Protein 3KXA (pdb70)

Solvent-accessible surface area: 28886 Å² total

Organism: Neisseria gonorrhoeae (strain ATCC 700825 / FA 1090) (NCBI:txid242231)

B-factor: mean 42.4, std 18.8, range [2.0, 113.26]

InterPro domains:
  IPR001387 Cro/C1-type, helix-turn-helix domain [PF01381] (88-138)
  IPR001387 Cro/C1-type, helix-turn-helix domain [PS50943] (88-139)
  IPR001387 Cro/C1-type, helix-turn-helix domain [SM00530] (84-139)
  IPR001387 Cro/C1-type, helix-turn-helix domain [cd00093] (82-139)
  IPR010982 Lambda repressor-like, DNA-binding domain superfamily [G3DSA:1.10.260.40] (83-148)
  IPR010982 Lambda repressor-like, DNA-binding domain superfamily [SSF47413] (82-139)

Foldseek 3Di:
DDDDDADWDDDDNDIGRDDPDDDPDDPVVVVVVVQCVDVVSLVCLVVLQVVLVVVQVVQVHAALSSLCNLSDDLSRLCVQLVHDSVVSVCLRPPDDDDDPSSLVSSCVSSVHDSCVNVVNSCSNDDDD/DDDDDADWDDDDNDIGRDDDDDPDDDPVNVVVVVQCVDVVSLVCLVVLQVVLVVVQVVLVHAALSSLCNLSHDLSRLCVLLVHDSVVSVCLRPPDDDDDPSSLVSNCVSSVHDSCVNVVNSVSNDDD/DDDDDADWDDDDNDIGRDDDDDPPDDPVVVVVVVQCVDVVSLVVLVVLQVVLVVVQVVQVHAALSSLCNLSHDLVRLCVQLVHDSVVSVCLRPPDDDDDPSSLVSSCVSSVHDSCVNVVNSCSNDDDD/DDDDDADWDDDDNDIGRDDDDDPDDDPVNVPVVVQCVDVVSLVVLVVLQVVLVVVQVVLVHAALSSLCNLSHDLVRLCVLLVHDSVVSVCLRPPDDDDDPSSLVSNCVSSVHDSCVNVVNSCSNDDD

Nearest PDB structures (foldseek):
  3kxa-assembly2_D  TM=1.001E+00  e=1.062E-18  Neisseria gonorrhoeae FA 1090
  2b5a-assembly1_A  TM=7.652E-01  e=9.410E-03  [Bacillus] caldolyticus
  3f52-assembly1_A  TM=8.246E-01  e=2.839E-02  Corynebacterium glutamicum
  3f52-assembly1_E  TM=8.746E-01  e=7.259E-02  Corynebacterium glutamicum
  2lyp-assembly1_A  TM=7.681E-01  e=1.011E-01  Enterococcus faecalis

Sequence (510 aa):
IPVTHIKCLRINGQIKCVKPISPNTTPAAEHIEHVRKNPRRKAADRAAARIADKIALKAGGETFVSLRKKGFTQSELATAAGLPQPYLSRIENSKQSLQDKTVQKLANALGVSPLEVRAAFERRYEYEIPVTHIKCLRINGQIKCVKPISPNTTPAAEHIEHVRKNPRRKAADRAAARIADKIALKAGGETFVSLRKKGFTQSELATAAGLPQPYLSRIENSKQSLQDKTVQKLANALGVSPLEVRAAFERRYEYIPVTHIKCLRINGQIKCVKPISPNTTPAAEHIEHVRKNPRRKAADRAAARIADKIALKAGGETFVSLRKKGFTQSELATAAGLPQPYLSRIENSKQSLQDKTVQKLANALGVSPLEVRAAFERRYEYEIPVTHIKCLRINGQIKCVKPISPNTTPAAEHIEHVRKNPRRKAADRAAARIADKIALKAGGETFVSLRKKGFTQSELATAAGLPQPYLSRIENSKQSLQDKTVQKLANALGVSPLEVRAAFERRYEY

CATH classification: 6.10.250.2240 (+1 more: 1.10.260.40)

Secondary structure (DSSP, 8-state):
---EEEEEEE-SS-EE----------HHHHHHHHHTTSHHHHH--HHHHHHHHHHHHHHSS--HHHH------HHHHHHHTT--HHHHHHHHHT-S---HHHHHHHHHHHT--HHHHHHHHGGGS---/---EEEEEEE-SS-EE----------HHHHHHHHHTTSHHHHH--HHHHHHHHHHHHHHSS--HHHH------HHHHHHHTT--HHHHHHHHHT-S---HHHHHHHHHHHT--HHHHHHHHGGGS--/---EEEEEEE-SS-EE----------HHHHHHHHHHTSHHHHH--HHHHHHHHHHHHHHSS--HHHH------HHHHHHHTT--HHHHHHHHHT-S---HHHHHHHHHHHT--HHHHHHHHGGGS---/---EEEEEEE-SS-EE----------HHHHHHHHHTTSHHHHH--HHHHHHHHHHHHHHSS--HHHH------HHHHHHHTT--HHHHHHHHHT-S---HHHHHHHHHHHT--HHHHHHHHGGGS--

Radius of gyration: 26.95 Å; Cα contacts (8 Å, |Δi|>4): 660; chains: 4; bounding box: 80×62×43 Å

Structure (mmCIF, N/CA/C/O backbone):
data_3KXA
#
_entry.id   3KXA
#
_cell.length_a   124.823
_cell.length_b   124.823
_cell.length_c   137.577
_cell.angle_alpha   90.00
_cell.angle_b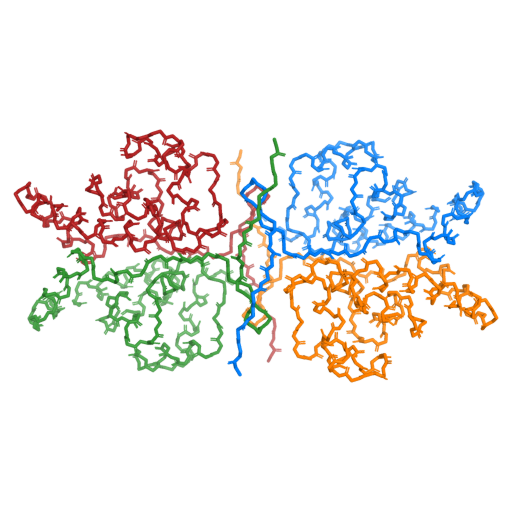eta   90.00
_cell.angle_gamma   120.00
#
_symmetry.space_group_name_H-M   'H 3'
#
loop_
_entity.id
_entity.type
_entity.pdbx_description
1 polymer 'Putative uncharacterized protein'
2 non-polymer ASPARAGINE
3 non-polymer 'CHLORIDE ION'
4 non-polymer 'UNKNOWN ATOM OR ION'
5 water water
#
loop_
_atom_site.group_PDB
_atom_site.id
_atom_site.type_symbol
_atom_site.label_atom_id
_atom_site.label_alt_id
_atom_site.label_comp_id
_atom_site.label_asym_id
_atom_site.label_entity_id
_atom_site.label_seq_id
_atom_site.pdbx_PDB_ins_code
_atom_site.Cartn_x
_atom_site.Cartn_y
_atom_site.Cartn_z
_atom_site.occupancy
_atom_site.B_iso_or_equiv
_atom_site.auth_seq_id
_atom_site.auth_comp_id
_atom_site.auth_asym_id
_atom_site.auth_atom_id
_atom_site.pdbx_PDB_model_num
ATOM 1 N N . ILE A 1 9 ? 47.407 87.439 89.051 1.00 75.42 1 ILE A N 1
ATOM 2 C CA . ILE A 1 9 ? 46.491 87.352 87.874 1.00 83.53 1 ILE A CA 1
ATOM 3 C C . ILE A 1 9 ? 46.888 88.440 86.851 1.00 90.89 1 ILE A C 1
ATOM 4 O O . ILE A 1 9 ? 46.405 89.578 86.943 1.00 92.33 1 ILE A O 1
ATOM 9 N N . PRO A 1 10 ? 47.788 88.095 85.888 1.00 94.26 2 PRO A N 1
ATOM 10 C CA . PRO A 1 10 ? 48.449 89.053 84.976 1.00 93.82 2 PRO A CA 1
ATOM 11 C C . PRO A 1 10 ? 48.030 89.028 83.487 1.00 94.72 2 PRO A C 1
ATOM 12 O O . PRO A 1 10 ? 47.228 88.184 83.077 1.00 95.37 2 PRO A O 1
ATOM 16 N N . VAL A 1 11 ? 48.582 89.967 82.707 1.00 95.61 3 VAL A N 1
ATOM 17 C CA . VAL A 1 11 ? 48.467 90.001 81.230 1.00 90.79 3 VAL A CA 1
ATOM 18 C C . VAL A 1 11 ? 49.805 90.403 80.583 1.00 86.20 3 VAL A C 1
ATOM 19 O O . VAL A 1 11 ? 50.437 91.368 81.017 1.00 89.37 3 VAL A O 1
ATOM 23 N N . THR A 1 12 ? 50.236 89.658 79.560 1.00 79.71 4 THR A N 1
ATOM 24 C CA . THR A 1 12 ? 51.458 89.993 78.790 1.00 69.97 4 THR A CA 1
ATOM 25 C C . THR A 1 12 ? 51.278 89.793 77.289 1.00 61.41 4 THR A C 1
ATOM 26 O O . THR A 1 12 ? 50.581 88.873 76.862 1.00 55.63 4 THR A O 1
ATOM 30 N N . HIS A 1 13 ? 51.939 90.637 76.499 1.00 55.58 5 HIS A N 1
ATOM 31 C CA . HIS A 1 13 ? 51.726 90.668 75.049 1.00 52.97 5 HIS A CA 1
ATOM 32 C C . HIS A 1 13 ? 52.810 89.929 74.287 1.00 45.86 5 HIS A C 1
ATOM 33 O O . HIS A 1 13 ? 54.003 90.200 74.466 1.00 46.64 5 HIS A O 1
ATOM 40 N N . ILE A 1 14 ? 52.382 88.999 73.435 1.00 43.45 6 ILE A N 1
ATOM 41 C CA . ILE A 1 14 ? 53.299 88.197 72.621 1.00 42.57 6 ILE A CA 1
ATOM 42 C C . ILE A 1 14 ? 53.104 88.405 71.112 1.00 48.06 6 ILE A C 1
ATOM 43 O O . ILE A 1 14 ? 51.969 88.505 70.631 1.00 50.99 6 ILE A O 1
ATOM 48 N N . LYS A 1 15 ? 54.215 88.467 70.377 1.00 46.16 7 LYS A N 1
ATOM 49 C CA . LYS A 1 15 ? 54.180 88.592 68.927 1.00 42.45 7 LYS A CA 1
ATOM 50 C C . LYS A 1 15 ? 53.887 87.231 68.304 1.00 43.46 7 LYS A C 1
ATOM 51 O O . LYS A 1 15 ? 54.549 86.229 68.613 1.00 44.74 7 LYS A O 1
ATOM 57 N N . CYS A 1 16 ? 52.887 87.199 67.432 1.00 39.64 8 CYS A N 1
ATOM 58 C CA . CYS A 1 16 ? 52.534 85.980 66.716 1.00 41.20 8 CYS A CA 1
ATOM 59 C C . CYS A 1 16 ? 52.507 86.181 65.200 1.00 39.82 8 CYS A C 1
ATOM 60 O O . CYS A 1 16 ? 52.246 87.279 64.698 1.00 30.81 8 CYS A O 1
ATOM 63 N N . LEU A 1 17 ? 52.774 85.094 64.482 1.00 43.50 9 LEU A N 1
ATOM 64 C CA . LEU A 1 17 ? 52.755 85.086 63.031 1.00 39.48 9 LEU A CA 1
ATOM 65 C C . LEU A 1 17 ? 51.399 84.625 62.518 1.00 37.34 9 LEU A C 1
ATOM 66 O O . LEU A 1 17 ? 50.969 83.509 62.807 1.00 28.18 9 LEU A O 1
ATOM 71 N N . ARG A 1 18 ? 50.732 85.496 61.763 1.00 43.44 10 ARG A N 1
ATOM 72 C CA . ARG A 1 18 ? 49.548 85.114 60.987 1.00 49.41 10 ARG A CA 1
ATOM 73 C C . ARG A 1 18 ? 49.907 84.944 59.509 1.00 53.25 10 ARG A C 1
ATOM 74 O O . ARG A 1 18 ? 50.291 85.900 58.829 1.00 58.42 10 ARG A O 1
ATOM 82 N N . ILE A 1 19 ? 49.771 83.719 59.025 1.00 55.00 11 ILE A N 1
ATOM 83 C CA . ILE A 1 19 ? 50.189 83.370 57.681 1.00 57.86 11 ILE A CA 1
ATOM 84 C C . ILE A 1 19 ? 49.080 82.602 56.957 1.00 57.65 11 ILE A C 1
ATOM 85 O O . ILE A 1 19 ? 48.974 81.373 57.051 1.00 55.95 11 ILE A O 1
ATOM 90 N N . ASN A 1 20 ? 48.241 83.358 56.253 1.00 60.00 12 ASN A N 1
ATOM 91 C CA . ASN A 1 20 ? 47.163 82.812 55.426 1.00 63.23 12 ASN A CA 1
ATOM 92 C C . ASN A 1 20 ? 46.183 81.929 56.210 1.00 60.49 12 ASN A C 1
ATOM 93 O O . ASN A 1 20 ? 46.171 80.697 56.068 1.00 55.70 12 ASN A O 1
ATOM 98 N N . GLY A 1 21 ? 45.382 82.581 57.050 1.00 55.77 13 GLY A N 1
ATOM 99 C CA . GLY A 1 21 ? 44.315 81.925 57.802 1.00 59.13 13 GLY A CA 1
ATOM 100 C C . GLY A 1 21 ? 44.786 80.928 58.845 1.00 61.82 13 GLY A C 1
ATOM 101 O O . GLY A 1 21 ? 44.074 79.974 59.174 1.00 59.76 13 GLY A O 1
ATOM 102 N N . GLN A 1 22 ? 45.986 81.151 59.371 1.00 59.94 14 GLN A N 1
ATOM 103 C CA . GLN A 1 22 ? 46.596 80.230 60.317 1.00 50.80 14 GLN A CA 1
ATOM 104 C C . GLN A 1 22 ? 47.537 81.004 61.236 1.00 48.02 14 GLN A C 1
ATOM 105 O O . GLN A 1 22 ? 48.354 81.804 60.764 1.00 50.65 14 GLN A O 1
ATOM 111 N N . ILE A 1 23 ? 47.414 80.777 62.544 1.00 40.41 15 ILE A N 1
ATOM 112 C CA . ILE A 1 23 ? 48.263 81.467 63.512 1.00 37.08 15 ILE A CA 1
ATOM 113 C C . ILE A 1 23 ? 49.360 80.573 64.070 1.00 35.82 15 ILE A C 1
ATOM 114 O O . ILE A 1 23 ? 49.089 79.453 64.479 1.00 37.00 15 ILE A O 1
ATOM 119 N N . LYS A 1 24 ? 50.593 81.092 64.063 1.00 42.43 16 LYS A N 1
ATOM 120 C CA . LYS A 1 24 ? 51.785 80.402 64.555 1.00 46.30 16 LYS A CA 1
ATOM 121 C C . LYS A 1 24 ? 52.414 81.278 65.638 1.00 50.46 16 LYS A C 1
ATOM 122 O O . LYS A 1 24 ? 53.001 82.321 65.334 1.00 58.30 16 LYS A O 1
ATOM 128 N N . CYS A 1 25 ? 52.267 80.876 66.899 1.00 43.58 17 CYS A N 1
ATOM 129 C CA . CYS A 1 25 ? 52.768 81.667 68.021 1.00 36.41 17 CYS A CA 1
ATOM 130 C C . CYS A 1 25 ? 54.025 81.041 68.605 1.00 35.92 17 CYS A C 1
ATOM 131 O O . CYS A 1 25 ? 54.951 81.720 69.053 1.00 34.02 17 CYS A O 1
ATOM 134 N N . VAL A 1 26 ? 54.033 79.722 68.586 1.00 35.18 18 VAL A N 1
ATOM 135 C CA . VAL A 1 26 ? 55.103 78.928 69.132 1.00 36.63 18 VAL A CA 1
ATOM 136 C C . VAL A 1 26 ? 56.264 78.878 68.139 1.00 47.36 18 VAL A C 1
ATOM 137 O O . VAL A 1 26 ? 56.063 78.558 66.963 1.00 61.96 18 VAL A O 1
ATOM 141 N N . LYS A 1 27 ? 57.468 79.218 68.592 1.00 47.45 19 LYS A N 1
ATOM 142 C CA . LYS A 1 27 ? 58.658 79.026 67.768 1.00 55.40 19 LYS A CA 1
ATOM 143 C C . LYS A 1 27 ? 59.527 77.900 68.340 1.00 64.27 19 LYS A C 1
ATOM 144 O O . LYS A 1 27 ? 60.408 78.156 69.160 1.00 68.67 19 LYS A O 1
ATOM 150 N N . PRO A 1 28 ? 59.267 76.640 67.926 1.00 74.21 20 PRO A N 1
ATOM 151 C CA . PRO A 1 28 ? 60.118 75.550 68.407 1.00 76.11 20 PRO A CA 1
ATOM 152 C C . PRO A 1 28 ? 61.526 75.708 67.846 1.00 75.47 20 PRO A C 1
ATOM 153 O O . PRO A 1 28 ? 61.716 75.792 66.623 1.00 76.15 20 PRO A O 1
ATOM 157 N N . ILE A 1 29 ? 62.497 75.773 68.745 1.00 66.89 21 ILE A N 1
ATOM 158 C CA . ILE A 1 29 ? 63.914 75.902 68.403 1.00 65.43 21 ILE A CA 1
ATOM 159 C C . ILE A 1 29 ? 64.507 74.646 67.727 1.00 67.43 21 ILE A C 1
ATOM 160 O O . ILE A 1 29 ? 64.335 73.517 68.208 1.00 57.08 21 ILE A O 1
ATOM 165 N N . SER A 1 30 ? 65.212 74.869 66.616 1.00 71.28 22 SER A N 1
ATOM 166 C CA . SER A 1 30 ? 65.426 73.824 65.601 1.00 80.20 22 SER A CA 1
ATOM 167 C C . SER A 1 30 ? 66.887 73.395 65.342 1.00 84.79 22 SER A C 1
ATOM 168 O O . SER A 1 30 ? 67.464 73.762 64.303 1.00 86.69 22 SER A O 1
ATOM 171 N N . PRO A 1 31 ? 67.482 72.599 66.265 1.00 82.69 23 PRO A N 1
ATOM 172 C CA . PRO A 1 31 ? 68.827 72.074 66.040 1.00 81.51 23 PRO A CA 1
ATOM 173 C C . PRO A 1 31 ? 68.773 70.581 65.704 1.00 81.19 23 PRO A C 1
ATOM 174 O O . PRO A 1 31 ? 69.059 69.735 66.564 1.00 79.07 23 PRO A O 1
ATOM 178 N N . ASN A 1 32 ? 68.402 70.275 64.460 1.00 82.49 24 ASN A N 1
ATOM 179 C CA . ASN A 1 32 ? 68.149 68.894 64.021 1.00 82.17 24 ASN A CA 1
ATOM 180 C C . ASN A 1 32 ? 69.189 67.901 64.534 1.00 76.46 24 ASN A C 1
ATOM 181 O O . ASN A 1 32 ? 68.851 66.816 65.029 1.00 77.81 24 ASN A O 1
ATOM 186 N N . THR A 1 33 ? 70.452 68.300 64.423 1.00 64.83 25 THR A N 1
ATOM 187 C CA . THR A 1 33 ? 71.565 67.452 64.808 1.00 53.72 25 THR A CA 1
ATOM 188 C C . THR A 1 33 ? 71.721 67.375 66.330 1.00 42.75 25 THR A C 1
ATOM 189 O O . THR A 1 33 ? 72.343 68.236 66.957 1.00 33.65 25 THR A O 1
ATOM 193 N N . THR A 1 34 ? 71.112 66.336 66.897 1.00 45.18 26 THR A N 1
ATOM 194 C CA . THR A 1 34 ? 71.360 65.950 68.290 1.00 45.91 26 THR A CA 1
ATOM 195 C C . THR A 1 34 ? 72.140 64.627 68.323 1.00 39.86 26 THR A C 1
ATOM 196 O O . THR A 1 34 ? 71.995 63.811 67.413 1.00 34.15 26 THR A O 1
ATOM 200 N N . PRO A 1 35 ? 72.969 64.415 69.366 1.00 41.75 27 PRO A N 1
ATOM 201 C CA . PRO A 1 35 ? 73.886 63.258 69.450 1.00 44.74 27 PRO A CA 1
ATOM 202 C C . PRO A 1 35 ? 73.238 61.878 69.244 1.00 38.96 27 PRO A C 1
ATOM 203 O O . PRO A 1 35 ? 73.790 61.051 68.523 1.00 37.81 27 PRO A O 1
ATOM 207 N N . ALA A 1 36 ? 72.089 61.634 69.867 1.00 37.52 28 ALA A N 1
ATOM 208 C CA . ALA A 1 36 ? 71.362 60.383 69.673 1.00 33.10 28 ALA A CA 1
ATOM 209 C C . ALA A 1 36 ? 70.962 60.212 68.206 1.00 34.29 28 ALA A C 1
ATOM 210 O O . ALA A 1 36 ? 71.159 59.143 67.629 1.00 35.00 28 ALA A O 1
ATOM 212 N N . ALA A 1 37 ? 70.420 61.271 67.605 1.00 33.52 29 ALA A N 1
ATOM 213 C CA . ALA A 1 37 ? 70.078 61.252 66.188 1.00 28.19 29 ALA A CA 1
ATOM 214 C C . ALA A 1 37 ? 71.342 61.048 65.352 1.00 29.56 29 ALA A C 1
ATOM 215 O O . ALA A 1 37 ? 71.390 60.160 64.502 1.00 34.46 29 ALA A O 1
ATOM 217 N N . GLU A 1 38 ? 72.362 61.862 65.616 1.00 27.70 30 GLU A N 1
ATOM 218 C CA . GLU A 1 38 ? 73.661 61.733 64.981 1.00 30.73 30 GLU A CA 1
ATOM 219 C C . GLU A 1 38 ? 74.187 60.287 65.027 1.00 34.32 30 GLU A C 1
ATOM 220 O O . GLU A 1 38 ? 74.743 59.792 64.041 1.00 30.66 30 GLU A O 1
ATOM 226 N N . HIS A 1 39 ? 74.008 59.623 66.174 1.00 35.81 31 HIS A N 1
ATOM 227 C CA . HIS A 1 39 ? 74.523 58.270 66.403 1.00 33.48 31 HIS A CA 1
ATOM 228 C C . HIS A 1 39 ? 73.893 57.199 65.509 1.00 34.86 31 HIS A C 1
ATOM 229 O O . HIS A 1 39 ? 74.603 56.493 64.789 1.00 33.63 31 HIS A O 1
ATOM 236 N N . ILE A 1 40 ? 72.566 57.075 65.581 1.00 33.53 32 ILE A N 1
ATOM 237 C CA . ILE A 1 40 ? 71.803 56.134 64.761 1.00 29.59 32 ILE A CA 1
ATOM 238 C C . ILE A 1 40 ? 72.057 56.374 63.274 1.00 36.35 32 ILE A C 1
ATOM 239 O O . ILE A 1 40 ? 72.196 55.430 62.497 1.00 46.89 32 ILE A O 1
ATOM 244 N N . GLU A 1 41 ? 72.115 57.639 62.878 1.00 34.58 33 GLU A N 1
ATOM 245 C CA . GLU A 1 41 ? 72.445 57.983 61.508 1.00 34.14 33 GLU A CA 1
ATOM 246 C C . GLU A 1 41 ? 73.775 57.333 61.097 1.00 36.51 33 GLU A C 1
ATOM 247 O O . GLU A 1 41 ? 73.846 56.683 60.056 1.00 39.55 33 GLU A O 1
ATOM 253 N N . HIS A 1 42 ? 74.809 57.473 61.928 1.00 43.74 34 HIS A N 1
ATOM 254 C CA . HIS A 1 42 ? 76.123 56.880 61.617 1.00 51.12 34 HIS A CA 1
ATOM 255 C C . HIS A 1 42 ? 76.085 55.359 61.615 1.00 40.42 34 HIS A C 1
ATOM 256 O O . HIS A 1 42 ? 76.700 54.724 60.763 1.00 40.16 34 HIS A O 1
ATOM 263 N N . VAL A 1 43 ? 75.333 54.789 62.547 1.00 32.65 35 VAL A N 1
ATOM 264 C CA . VAL A 1 43 ? 75.120 53.340 62.611 1.00 37.69 35 VAL A CA 1
ATOM 265 C C . VAL A 1 43 ? 74.459 52.781 61.337 1.00 44.34 35 VAL A C 1
ATOM 266 O O . VAL A 1 43 ? 74.860 51.722 60.827 1.00 50.64 35 VAL A O 1
ATOM 270 N N . ARG A 1 44 ? 73.464 53.505 60.827 1.00 37.20 36 ARG A N 1
ATOM 271 C CA . ARG A 1 44 ? 72.744 53.110 59.618 1.00 35.33 36 ARG A CA 1
ATOM 272 C C . ARG A 1 44 ? 73.506 53.385 58.326 1.00 36.47 36 ARG A C 1
ATOM 273 O O . ARG A 1 44 ? 73.041 53.024 57.251 1.00 38.37 36 ARG A O 1
ATOM 281 N N . LYS A 1 45 ? 74.653 54.046 58.426 1.00 39.55 37 LYS A N 1
ATOM 282 C CA . LYS A 1 45 ? 75.490 54.321 57.260 1.00 43.99 37 LYS A CA 1
ATOM 283 C C . LYS A 1 45 ? 76.188 53.043 56.765 1.00 43.34 37 LYS A C 1
ATOM 284 O O . LYS A 1 45 ? 76.569 52.933 55.601 1.00 45.18 37 LYS A O 1
ATOM 290 N N . ASN A 1 46 ? 76.356 52.081 57.660 1.00 40.77 38 ASN A N 1
ATOM 291 C CA . ASN A 1 46 ? 76.772 50.752 57.274 1.00 46.37 38 ASN A CA 1
ATOM 292 C C . ASN A 1 46 ? 75.535 49.972 56.794 1.00 48.00 38 ASN A C 1
ATOM 293 O O . ASN A 1 46 ? 74.543 49.876 57.519 1.00 46.23 38 ASN A O 1
ATOM 298 N N . PRO A 1 47 ? 75.586 49.429 55.559 1.00 46.87 39 PRO A N 1
ATOM 299 C CA . PRO A 1 47 ? 74.431 48.723 55.001 1.00 39.71 39 PRO A CA 1
ATOM 300 C C . PRO A 1 47 ? 74.148 47.424 55.732 1.00 40.78 39 PRO A C 1
ATOM 301 O O . PRO A 1 47 ? 73.006 46.971 55.770 1.00 43.33 39 PRO A O 1
ATOM 305 N N . ARG A 1 48 ? 75.189 46.837 56.309 1.00 45.58 40 ARG A N 1
ATOM 306 C CA . ARG A 1 48 ? 75.075 45.557 56.994 1.00 46.67 40 ARG A CA 1
ATOM 307 C C . ARG A 1 48 ? 74.373 45.746 58.334 1.00 49.08 40 ARG A C 1
ATOM 308 O O . ARG A 1 48 ? 73.538 44.919 58.725 1.00 50.82 40 ARG A O 1
ATOM 316 N N . ARG A 1 49 ? 74.707 46.844 59.018 1.00 41.69 41 ARG A N 1
ATOM 317 C CA . ARG A 1 49 ? 74.027 47.249 60.246 1.00 37.51 41 ARG A CA 1
ATOM 318 C C . ARG A 1 49 ? 72.574 47.639 59.963 1.00 34.24 41 ARG A C 1
ATOM 319 O O . ARG A 1 49 ? 71.659 47.214 60.675 1.00 33.39 41 ARG A O 1
ATOM 327 N N . LYS A 1 50 ? 72.376 48.445 58.920 1.00 34.94 42 LYS A N 1
ATOM 328 C CA . LYS A 1 50 ? 71.056 48.955 58.558 1.00 30.92 42 LYS A CA 1
ATOM 329 C C . LYS A 1 50 ? 70.081 47.809 58.363 1.00 35.46 42 LYS A C 1
ATOM 330 O O . LYS A 1 50 ? 68.960 47.841 58.873 1.00 37.60 42 LYS A O 1
ATOM 336 N N . ALA A 1 51 ? 70.529 46.795 57.631 1.00 39.02 43 ALA A N 1
ATOM 337 C CA . ALA A 1 51 ? 69.737 45.600 57.388 1.00 38.35 43 ALA A CA 1
ATOM 338 C C . ALA A 1 51 ? 69.350 44.905 58.697 1.00 43.63 43 ALA A C 1
ATOM 339 O O . ALA A 1 51 ? 68.160 44.643 58.933 1.00 42.03 43 ALA A O 1
ATOM 341 N N . ALA A 1 52 ? 70.344 44.615 59.542 1.00 40.19 44 ALA A N 1
ATOM 342 C CA . ALA A 1 52 ? 70.084 43.949 60.813 1.00 37.99 44 ALA A CA 1
ATOM 343 C C . ALA A 1 52 ? 68.931 44.648 61.529 1.00 38.46 44 ALA A C 1
ATOM 344 O O . ALA A 1 52 ? 67.978 43.979 61.962 1.00 33.37 44 ALA A O 1
ATOM 354 N N . ASP A 1 54 ? 66.710 46.784 60.190 1.00 35.48 46 ASP A N 1
ATOM 355 C CA . ASP A 1 54 ? 65.526 46.689 59.332 1.00 34.42 46 ASP A CA 1
ATOM 356 C C . ASP A 1 54 ? 64.725 45.403 59.560 1.00 28.50 46 ASP A C 1
ATOM 357 O O . ASP A 1 54 ? 63.509 45.453 59.721 1.00 26.39 46 ASP A O 1
ATOM 362 N N . ARG A 1 55 ? 65.410 44.267 59.588 1.00 28.74 47 ARG A N 1
ATOM 363 C CA . ARG A 1 55 ? 64.770 42.978 59.839 1.00 31.33 47 ARG A CA 1
ATOM 364 C C . ARG A 1 55 ? 64.123 42.924 61.223 1.00 36.08 47 ARG A C 1
ATOM 365 O O . ARG A 1 55 ? 63.047 42.342 61.380 1.00 35.72 47 ARG A O 1
ATOM 373 N N . ALA A 1 56 ? 64.780 43.521 62.222 1.00 35.60 48 ALA A N 1
ATOM 374 C CA . ALA A 1 56 ? 64.193 43.645 63.553 1.00 31.41 48 ALA A CA 1
ATOM 375 C C . ALA A 1 56 ? 62.925 44.519 63.501 1.00 35.92 48 ALA A C 1
ATOM 376 O O . ALA A 1 56 ? 61.890 44.146 64.052 1.00 35.30 48 ALA A O 1
ATOM 378 N N . ALA A 1 57 ? 63.004 45.663 62.816 1.00 32.46 49 ALA A N 1
ATOM 379 C CA . ALA A 1 57 ? 61.862 46.569 62.680 1.00 28.31 49 ALA A CA 1
ATOM 380 C C . ALA A 1 57 ? 60.649 45.855 62.061 1.00 31.98 49 ALA A C 1
ATOM 381 O O . ALA A 1 57 ? 59.508 46.045 62.502 1.00 31.44 49 ALA A O 1
ATOM 383 N N . ALA A 1 58 ? 60.911 45.021 61.054 1.00 29.59 50 ALA A N 1
ATOM 384 C CA . ALA A 1 58 ? 59.858 44.304 60.330 1.00 26.53 50 ALA A CA 1
ATOM 385 C C . ALA A 1 58 ? 59.164 43.323 61.249 1.00 29.18 50 ALA A C 1
ATOM 386 O O . ALA A 1 58 ? 57.939 43.253 61.292 1.00 36.24 50 ALA A O 1
ATOM 388 N N . ARG A 1 59 ? 59.963 42.569 61.991 1.00 34.02 51 ARG A N 1
ATOM 389 C CA . ARG A 1 59 ? 59.452 41.613 62.962 1.00 33.64 51 ARG A CA 1
ATOM 390 C C . ARG A 1 59 ? 58.566 42.297 64.004 1.00 36.53 51 ARG A C 1
ATOM 391 O O . ARG A 1 59 ? 57.494 41.782 64.335 1.00 37.67 51 ARG A O 1
ATOM 399 N N . ILE A 1 60 ? 59.016 43.455 64.501 1.00 30.03 52 ILE A N 1
ATOM 400 C CA . ILE A 1 60 ? 58.259 44.242 65.466 1.00 25.49 52 ILE A CA 1
ATOM 401 C C . ILE A 1 60 ? 57.001 44.824 64.816 1.00 27.93 52 ILE A C 1
ATOM 402 O O . ILE A 1 60 ? 55.940 44.905 65.446 1.00 18.31 52 ILE A O 1
ATOM 407 N N . ALA A 1 61 ? 57.108 45.213 63.549 1.00 29.34 53 ALA A N 1
ATOM 408 C CA . ALA A 1 61 ? 55.949 45.754 62.845 1.00 27.44 53 ALA A CA 1
ATOM 409 C C . ALA A 1 61 ? 54.820 44.731 62.717 1.00 29.42 53 ALA A C 1
ATOM 410 O O . ALA A 1 61 ? 53.644 45.122 62.723 1.00 31.37 53 ALA A O 1
ATOM 412 N N . ASP A 1 62 ? 55.172 43.440 62.621 1.00 31.95 54 ASP A N 1
ATOM 413 C CA . ASP A 1 62 ? 54.187 42.331 62.576 1.00 30.26 54 ASP A CA 1
ATOM 414 C C . ASP A 1 62 ? 53.390 42.266 63.872 1.00 32.61 54 ASP A C 1
ATOM 415 O O . ASP A 1 62 ? 52.162 42.171 63.864 1.00 31.87 54 ASP A O 1
ATOM 420 N N . LYS A 1 63 ? 54.108 42.341 64.988 1.00 36.07 55 LYS A N 1
ATOM 421 C CA . LYS A 1 63 ? 53.501 42.350 66.307 1.00 37.08 55 LYS A CA 1
ATOM 422 C C . LYS A 1 63 ? 52.583 43.567 66.484 1.00 38.13 55 LYS A C 1
ATOM 423 O O . LYS A 1 63 ? 51.563 43.486 67.167 1.00 38.02 55 LYS A O 1
ATOM 429 N N . ILE A 1 64 ? 52.949 44.687 65.859 1.00 39.71 56 ILE A N 1
ATOM 430 C CA . ILE A 1 64 ? 52.128 45.897 65.878 1.00 33.08 56 ILE A CA 1
ATOM 431 C C . ILE A 1 64 ? 50.850 45.710 65.053 1.00 40.02 56 ILE A C 1
ATOM 432 O O . ILE A 1 64 ? 49.757 46.008 65.533 1.00 37.92 56 ILE A O 1
ATOM 437 N N . ALA A 1 65 ? 50.987 45.192 63.833 1.00 43.52 57 ALA A N 1
ATOM 438 C CA . ALA A 1 65 ? 49.839 45.002 62.936 1.00 48.15 57 ALA A CA 1
ATOM 439 C C . ALA A 1 65 ? 48.786 44.057 63.512 1.00 47.46 57 ALA A C 1
ATOM 440 O O . ALA A 1 65 ? 47.593 44.345 63.440 1.00 46.82 57 ALA A O 1
ATOM 442 N N . LEU A 1 66 ? 49.249 42.942 64.081 1.00 47.15 58 LEU A N 1
ATOM 443 C CA . LEU A 1 66 ? 48.385 41.920 64.670 1.00 53.81 58 LEU A CA 1
ATOM 444 C C . LEU A 1 66 ? 47.690 42.453 65.913 1.00 52.67 58 LEU A C 1
ATOM 445 O O . LEU A 1 66 ? 46.501 42.212 66.129 1.00 48.14 58 LEU A O 1
ATOM 450 N N . LYS A 1 67 ? 48.451 43.172 66.731 1.00 52.25 59 LYS A N 1
ATOM 451 C CA . LYS A 1 67 ? 47.936 43.751 67.961 1.00 52.92 59 LYS A CA 1
ATOM 452 C C . LYS A 1 67 ? 46.877 44.821 67.672 1.00 56.88 59 LYS A C 1
ATOM 453 O O . LYS A 1 67 ? 45.909 44.953 68.419 1.00 62.63 59 LYS A O 1
ATOM 459 N N . ALA A 1 68 ? 47.048 45.560 66.578 1.00 51.97 60 ALA A N 1
ATOM 460 C CA . ALA A 1 68 ? 46.303 46.795 66.374 1.00 42.38 60 ALA A CA 1
ATOM 461 C C . ALA A 1 68 ? 45.126 46.710 65.405 1.00 48.29 60 ALA A C 1
ATOM 462 O O . ALA A 1 68 ? 44.409 47.705 65.222 1.00 55.75 60 ALA A O 1
ATOM 464 N N . GLY A 1 69 ? 44.917 45.550 64.785 1.00 40.53 61 GLY A N 1
ATOM 465 C CA . GLY A 1 69 ? 43.809 45.399 63.837 1.00 34.73 61 GLY A CA 1
ATOM 466 C C . GLY A 1 69 ? 44.256 45.233 62.402 1.00 39.73 61 GLY A C 1
ATOM 467 O O . GLY A 1 69 ? 43.594 44.557 61.620 1.00 48.10 61 GLY A O 1
ATOM 468 N N . GLY A 1 70 ? 45.385 45.845 62.062 1.00 36.20 62 GLY A N 1
ATOM 469 C CA . GLY A 1 70 ? 45.949 45.788 60.718 1.00 37.50 62 GLY A CA 1
ATOM 470 C C . GLY A 1 70 ? 47.116 46.749 60.652 1.00 45.27 62 GLY A C 1
ATOM 471 O O . GLY A 1 70 ? 47.572 47.243 61.694 1.00 48.67 62 GLY A O 1
ATOM 472 N N . GLU A 1 71 ? 47.603 47.021 59.442 1.00 39.37 63 GLU A N 1
ATOM 473 C CA . GLU A 1 71 ? 48.735 47.920 59.261 1.00 33.50 63 GLU A CA 1
ATOM 474 C C . GLU A 1 71 ? 48.374 49.282 59.821 1.00 39.36 63 GLU A C 1
ATOM 475 O O . GLU A 1 71 ? 47.345 49.868 59.458 1.00 44.28 63 GLU A O 1
ATOM 481 N N . THR A 1 72 ? 49.213 49.765 60.730 1.00 36.55 64 THR A N 1
ATOM 482 C CA . THR A 1 72 ? 49.113 51.126 61.225 1.00 22.06 64 THR A CA 1
ATOM 483 C C . THR A 1 72 ? 50.154 51.971 60.483 1.00 28.47 64 THR A C 1
ATOM 484 O O . THR A 1 72 ? 50.974 51.445 59.727 1.00 24.00 64 THR A O 1
ATOM 488 N N . PHE A 1 73 ? 50.132 53.285 60.705 1.00 31.06 65 PHE A N 1
ATOM 489 C CA . PHE A 1 73 ? 51.076 54.162 60.040 1.00 17.64 65 PHE A CA 1
ATOM 490 C C . PHE A 1 73 ? 52.519 53.867 60.437 1.00 15.54 65 PHE A C 1
ATOM 491 O O . PHE A 1 73 ? 53.424 53.857 59.593 1.00 19.97 65 PHE A O 1
ATOM 499 N N . VAL A 1 74 ? 52.729 53.644 61.724 1.00 13.42 66 VAL A N 1
ATOM 500 C CA . VAL A 1 74 ? 54.042 53.288 62.236 1.00 17.88 66 VAL A CA 1
ATOM 501 C C . VAL A 1 74 ? 54.474 51.947 61.664 1.00 19.51 66 VAL A C 1
ATOM 502 O O . VAL A 1 74 ? 55.582 51.832 61.166 1.00 8.19 66 VAL A O 1
ATOM 506 N N . SER A 1 75 ? 53.568 50.965 61.725 1.00 19.98 67 SER A N 1
ATOM 507 C CA . SER A 1 75 ? 53.787 49.615 61.221 1.00 23.19 67 SER A CA 1
ATOM 508 C C . SER A 1 75 ? 54.367 49.647 59.801 1.00 31.29 67 SER A C 1
ATOM 509 O O . SER A 1 75 ? 55.452 49.093 59.538 1.00 32.24 67 SER A O 1
ATOM 512 N N . LEU A 1 76 ? 53.640 50.324 58.910 1.00 23.46 68 LEU A N 1
ATOM 513 C CA . LEU A 1 76 ? 54.022 50.483 57.522 1.00 15.61 68 LEU A CA 1
ATOM 514 C C . LEU A 1 76 ? 55.397 51.150 57.390 1.00 25.44 68 LEU A C 1
ATOM 515 O O . LEU A 1 76 ? 56.254 50.666 56.641 1.00 26.74 68 LEU A O 1
ATOM 520 N N . ARG A 1 77 ? 55.610 52.254 58.114 1.00 23.27 69 ARG A N 1
ATOM 521 C CA . ARG A 1 77 ? 56.898 52.946 58.072 1.00 27.63 69 ARG A CA 1
ATOM 522 C C . ARG A 1 77 ? 58.046 52.002 58.398 1.00 29.98 69 ARG A C 1
ATOM 523 O O . ARG A 1 77 ? 59.099 52.076 57.762 1.00 22.50 69 ARG A O 1
ATOM 539 N N . LYS A 1 79 ? 58.098 48.527 58.175 1.00 26.50 71 LYS A N 1
ATOM 540 C CA . LYS A 1 79 ? 58.292 47.478 57.164 1.00 27.22 71 LYS A CA 1
ATOM 541 C C . LYS A 1 79 ? 59.069 47.957 55.942 1.00 25.00 71 LYS A C 1
ATOM 542 O O . LYS A 1 79 ? 59.721 47.160 55.286 1.00 28.00 71 LYS A O 1
ATOM 548 N N . LYS A 1 80 ? 59.004 49.253 55.643 1.00 22.78 72 LYS A N 1
ATOM 549 C CA . LYS A 1 80 ? 59.752 49.815 54.524 1.00 23.78 72 LYS A CA 1
ATOM 550 C C . LYS A 1 80 ? 61.176 50.205 54.938 1.00 26.68 72 LYS A C 1
ATOM 551 O O . LYS A 1 80 ? 61.945 50.694 54.119 1.00 28.91 72 LYS A O 1
ATOM 557 N N . GLY A 1 81 ? 61.517 50.010 56.210 1.00 24.98 73 GLY A N 1
ATOM 558 C CA . GLY A 1 81 ? 62.860 50.317 56.698 1.00 29.22 73 GLY A CA 1
ATOM 559 C C . GLY A 1 81 ? 63.195 51.788 56.914 1.00 31.90 73 GLY A C 1
ATOM 560 O O . GLY A 1 81 ? 64.347 52.199 56.737 1.00 38.34 73 GLY A O 1
ATOM 561 N N . PHE A 1 82 ? 62.202 52.579 57.318 1.00 26.23 74 PHE A N 1
ATOM 562 C CA . PHE A 1 82 ? 62.422 53.983 57.651 1.00 21.82 74 PHE A CA 1
ATOM 563 C C . PHE A 1 82 ? 62.311 54.215 59.159 1.00 25.75 74 PHE A C 1
ATOM 564 O O . PHE A 1 82 ? 61.271 53.975 59.756 1.00 23.20 74 PHE A O 1
ATOM 572 N N . THR A 1 83 ? 63.381 54.706 59.773 1.00 28.58 75 THR A N 1
ATOM 573 C CA . THR A 1 83 ? 63.253 55.340 61.074 1.00 27.20 75 THR A CA 1
ATOM 574 C C . THR A 1 83 ? 62.449 56.628 60.895 1.00 31.36 75 THR A C 1
ATOM 575 O O . THR A 1 83 ? 62.500 57.253 59.832 1.00 32.31 75 THR A O 1
ATOM 579 N N . GLN A 1 84 ? 61.731 57.025 61.941 1.00 31.04 76 GLN A N 1
ATOM 580 C CA . GLN A 1 84 ? 60.960 58.259 61.927 1.00 27.30 76 GLN A CA 1
ATOM 581 C C . GLN A 1 84 ? 61.765 59.434 61.374 1.00 27.17 76 GLN A C 1
ATOM 582 O O . GLN A 1 84 ? 61.231 60.268 60.639 1.00 22.07 76 GLN A O 1
ATOM 588 N N . SER A 1 85 ? 63.049 59.480 61.721 1.00 24.35 77 SER A N 1
ATOM 589 C CA . SER A 1 85 ? 63.949 60.522 61.240 1.00 26.30 77 SER A CA 1
ATOM 590 C C . SER A 1 85 ? 64.139 60.461 59.722 1.00 29.91 77 SER A C 1
ATOM 591 O O . SER A 1 85 ? 64.038 61.476 59.031 1.00 37.63 77 SER A O 1
ATOM 594 N N . GLU A 1 86 ? 64.393 59.254 59.218 1.00 35.06 78 GLU A N 1
ATOM 595 C CA . GLU A 1 86 ? 64.606 58.997 57.791 1.00 30.02 78 GLU A CA 1
ATOM 596 C C . GLU A 1 86 ? 63.376 59.323 56.957 1.00 29.40 78 GLU A C 1
ATOM 597 O O . GLU A 1 86 ? 63.474 60.004 55.936 1.00 29.98 78 GLU A O 1
ATOM 603 N N . LEU A 1 87 ? 62.221 58.833 57.392 1.00 23.42 79 LEU A N 1
ATOM 604 C CA . LEU A 1 87 ? 60.978 59.143 56.709 1.00 22.62 79 LEU A CA 1
ATOM 605 C C . LEU A 1 87 ? 60.665 60.632 56.698 1.00 27.83 79 LEU A C 1
ATOM 606 O O . LEU A 1 87 ? 60.225 61.148 55.665 1.00 32.49 79 LEU A O 1
ATOM 611 N N . ALA A 1 88 ? 60.886 61.313 57.829 1.00 32.80 80 ALA A N 1
ATOM 612 C CA . ALA A 1 88 ? 60.669 62.773 57.926 1.00 34.17 80 ALA A CA 1
ATOM 613 C C . ALA A 1 88 ? 61.507 63.516 56.903 1.00 33.29 80 ALA A C 1
ATOM 614 O O . ALA A 1 88 ? 61.021 64.455 56.259 1.00 32.92 80 ALA A O 1
ATOM 616 N N . THR A 1 89 ? 62.758 63.073 56.747 1.00 27.01 81 THR A N 1
ATOM 617 C CA . THR A 1 89 ? 63.677 63.661 55.772 1.00 27.13 81 THR A CA 1
ATOM 618 C C . THR A 1 89 ? 63.273 63.380 54.323 1.00 28.51 81 THR A C 1
ATOM 619 O O . THR A 1 89 ? 63.234 64.282 53.496 1.00 34.41 81 THR A O 1
ATOM 623 N N . ALA A 1 90 ? 62.949 62.126 54.037 1.00 35.20 82 ALA A N 1
ATOM 624 C CA . ALA A 1 90 ? 62.470 61.701 52.725 1.00 28.15 82 ALA A CA 1
ATOM 625 C C . ALA A 1 90 ? 61.205 62.434 52.280 1.00 35.93 82 ALA A C 1
ATOM 626 O O . ALA A 1 90 ? 61.042 62.704 51.094 1.00 41.65 82 ALA A O 1
ATOM 628 N N . ALA A 1 91 ? 60.313 62.754 53.219 1.00 36.65 83 ALA A N 1
ATOM 629 C CA . ALA A 1 91 ? 58.994 63.289 52.870 1.00 34.36 83 ALA A CA 1
ATOM 630 C C . ALA A 1 91 ? 58.884 64.813 52.996 1.00 33.18 83 ALA A C 1
ATOM 631 O O . ALA A 1 91 ? 57.789 65.376 52.884 1.00 31.05 83 ALA A O 1
ATOM 633 N N . GLY A 1 92 ? 60.021 65.473 53.218 1.00 32.99 84 GLY A N 1
ATOM 634 C CA . GLY A 1 92 ? 60.073 66.934 53.343 1.00 32.29 84 GLY A CA 1
ATOM 635 C C . GLY A 1 92 ? 59.255 67.476 54.502 1.00 33.80 84 GLY A C 1
ATOM 636 O O . GLY A 1 92 ? 58.688 68.559 54.412 1.00 41.41 84 GLY A O 1
ATOM 637 N N . LEU A 1 93 ? 59.202 66.711 55.588 1.00 29.89 85 LEU A N 1
ATOM 638 C CA . LEU A 1 93 ? 58.458 67.068 56.780 1.00 25.93 85 LEU A CA 1
ATOM 639 C C . LEU A 1 93 ? 59.385 67.245 57.986 1.00 28.84 85 LEU A C 1
ATOM 640 O O . LEU A 1 93 ? 60.494 66.703 58.014 1.00 30.63 85 LEU A O 1
ATOM 645 N N . PRO A 1 94 ? 58.937 68.020 58.984 1.00 28.94 86 PRO A N 1
ATOM 646 C CA . PRO A 1 94 ? 59.615 68.082 60.268 1.00 23.27 86 PRO A CA 1
ATOM 647 C C . PRO A 1 94 ? 59.243 66.862 61.125 1.00 34.76 86 PRO A C 1
ATOM 648 O O . PRO A 1 94 ? 58.073 66.429 61.122 1.00 41.35 86 PRO A O 1
ATOM 652 N N . GLN A 1 95 ? 60.234 66.312 61.836 1.00 32.15 87 GLN A N 1
ATOM 653 C CA . GLN A 1 95 ? 60.082 65.090 62.654 1.00 28.16 87 GLN A CA 1
ATOM 654 C C . GLN A 1 95 ? 59.052 65.208 63.811 1.00 24.16 87 GLN A C 1
ATOM 655 O O . GLN A 1 95 ? 58.275 64.279 64.067 1.00 14.93 87 GLN A O 1
ATOM 661 N N . PRO A 1 96 ? 59.050 66.348 64.518 1.00 21.65 88 PRO A N 1
ATOM 662 C CA . PRO A 1 96 ? 57.967 66.601 65.438 1.00 23.21 88 PRO A CA 1
ATOM 663 C C . PRO A 1 96 ? 56.592 66.417 64.810 1.00 22.77 88 PRO A C 1
ATOM 664 O O . PRO A 1 96 ? 55.743 65.778 65.422 1.00 28.89 88 PRO A O 1
ATOM 668 N N . TYR A 1 97 ? 56.372 66.976 63.618 1.00 25.90 89 TYR A N 1
ATOM 669 C CA . TYR A 1 97 ? 55.083 66.817 62.927 1.00 28.32 89 TYR A CA 1
ATOM 670 C C . TYR A 1 97 ? 54.817 65.355 62.553 1.00 30.42 89 TYR A C 1
ATOM 671 O O . TYR A 1 97 ? 53.691 64.867 62.670 1.00 30.46 89 TYR A O 1
ATOM 680 N N . LEU A 1 98 ? 55.866 64.654 62.133 1.00 30.73 90 LEU A N 1
ATOM 681 C CA . LEU A 1 98 ? 55.747 63.243 61.801 1.00 22.95 90 LEU A CA 1
ATOM 682 C C . LEU A 1 98 ? 55.390 62.419 63.023 1.00 16.83 90 LEU A C 1
ATOM 683 O O . LEU A 1 98 ? 54.550 61.539 62.932 1.00 31.58 90 LEU A O 1
ATOM 688 N N . SER A 1 99 ? 56.027 62.701 64.161 1.00 18.29 91 SER A N 1
ATOM 689 C CA . SER A 1 99 ? 55.663 62.059 65.421 1.00 18.31 91 SER A CA 1
ATOM 690 C C . SER A 1 99 ? 54.173 62.206 65.736 1.00 21.85 91 SER A C 1
ATOM 691 O O . SER A 1 99 ? 53.517 61.250 66.181 1.00 21.17 91 SER A O 1
ATOM 694 N N . ARG A 1 100 ? 53.649 63.404 65.507 1.00 12.85 92 ARG A N 1
ATOM 695 C CA . ARG A 1 100 ? 52.249 63.659 65.730 1.00 24.61 92 ARG A CA 1
ATOM 696 C C . ARG A 1 100 ? 51.375 62.833 64.765 1.00 26.79 92 ARG A C 1
ATOM 697 O O . ARG A 1 100 ? 50.322 62.323 65.157 1.00 23.23 92 ARG A O 1
ATOM 705 N N . ILE A 1 101 ? 51.828 62.695 63.517 1.00 23.19 93 ILE A N 1
ATOM 706 C CA . ILE A 1 101 ? 51.139 61.891 62.506 1.00 20.87 93 ILE A CA 1
ATOM 707 C C . ILE A 1 101 ? 51.064 60.417 62.931 1.00 26.09 93 ILE A C 1
ATOM 708 O O . ILE A 1 101 ? 50.041 59.742 62.725 1.00 33.06 93 ILE A O 1
ATOM 713 N N . GLU A 1 102 ? 52.130 59.928 63.547 1.00 19.49 94 GLU A N 1
ATOM 714 C CA . GLU A 1 102 ? 52.151 58.545 64.006 1.00 31.35 94 GLU A CA 1
ATOM 715 C C . GLU A 1 102 ? 51.357 58.274 65.296 1.00 27.03 94 GLU A C 1
ATOM 716 O O . GLU A 1 102 ? 50.924 57.151 65.517 1.00 34.13 94 GLU A O 1
ATOM 722 N N . ASN A 1 103 ? 51.156 59.298 66.122 1.00 26.57 95 ASN A N 1
ATOM 723 C CA . ASN A 1 103 ? 50.643 59.118 67.491 1.00 32.59 95 ASN A CA 1
ATOM 724 C C . ASN A 1 103 ? 49.385 59.890 67.886 1.00 35.45 95 ASN A C 1
ATOM 725 O O . ASN A 1 103 ? 48.477 59.345 68.509 1.00 40.08 95 ASN A O 1
ATOM 730 N N . SER A 1 104 ? 49.348 61.163 67.520 1.00 41.03 96 SER A N 1
ATOM 731 C CA . SER A 1 104 ? 48.400 62.106 68.084 1.00 35.90 96 SER A CA 1
ATOM 732 C C . SER A 1 104 ? 47.293 62.475 67.098 1.00 32.94 96 SER A C 1
ATOM 733 O O . SER A 1 104 ? 46.133 62.489 67.477 1.00 39.73 96 SER A O 1
ATOM 736 N N . LYS A 1 105 ? 47.654 62.727 65.833 1.00 36.06 97 LYS A N 1
ATOM 737 C CA . LYS A 1 105 ? 46.764 63.358 64.816 1.00 26.33 97 LYS A CA 1
ATOM 738 C C . LYS A 1 105 ? 45.489 62.625 64.425 1.00 18.81 97 LYS A C 1
ATOM 739 O O . LYS A 1 105 ? 45.448 61.412 64.385 1.00 23.77 97 LYS A O 1
ATOM 745 N N . GLN A 1 106 ? 44.454 63.401 64.128 1.00 25.69 98 GLN A N 1
ATOM 746 C CA . GLN A 1 106 ? 43.144 62.872 63.759 1.00 26.95 98 GLN A CA 1
ATOM 747 C C . GLN A 1 106 ? 42.919 62.771 62.240 1.00 34.24 98 GLN A C 1
ATOM 748 O O . GLN A 1 106 ? 42.171 61.898 61.781 1.00 36.23 98 GLN A O 1
ATOM 754 N N . SER A 1 107 ? 43.557 63.654 61.466 1.00 31.69 99 SER A N 1
ATOM 755 C CA . SER A 1 107 ? 43.549 63.533 60.005 1.00 31.01 99 SER A CA 1
ATOM 756 C C . SER A 1 107 ? 44.832 64.007 59.343 1.00 30.32 99 SER A C 1
ATOM 757 O O . SER A 1 107 ? 45.691 64.571 60.003 1.00 26.29 99 SER A O 1
ATOM 760 N N . LEU A 1 108 ? 44.951 63.740 58.038 1.00 37.53 100 LEU A N 1
ATOM 761 C CA . LEU A 1 108 ? 46.054 64.213 57.193 1.00 30.82 100 LEU A CA 1
ATOM 762 C C . LEU A 1 108 ? 45.486 65.041 56.054 1.00 32.07 100 LEU A C 1
ATOM 763 O O . LEU A 1 108 ? 44.482 64.672 55.456 1.00 42.82 100 LEU A O 1
ATOM 768 N N . GLN A 1 109 ? 46.124 66.166 55.756 1.00 34.11 101 GLN A N 1
ATOM 769 C CA . GLN A 1 109 ? 45.829 66.913 54.538 1.00 29.89 101 GLN A CA 1
ATOM 770 C C . GLN A 1 109 ? 46.241 66.080 53.329 1.00 35.62 101 GLN A C 1
ATOM 771 O O . GLN A 1 109 ? 47.185 65.284 53.406 1.00 38.67 101 GLN A O 1
ATOM 777 N N . ASP A 1 110 ? 45.543 66.269 52.210 1.00 38.09 102 ASP A N 1
ATOM 778 C CA . ASP A 1 110 ? 45.841 65.513 50.999 1.00 35.20 102 ASP A CA 1
ATOM 779 C C . ASP A 1 110 ? 47.307 65.659 50.581 1.00 30.47 102 ASP A C 1
ATOM 780 O O . ASP A 1 110 ? 47.946 64.670 50.242 1.00 38.33 102 ASP A O 1
ATOM 785 N N . LYS A 1 111 ? 47.834 66.880 50.632 1.00 26.46 103 LYS A N 1
ATOM 786 C CA . LYS A 1 111 ? 49.228 67.150 50.235 1.00 36.13 103 LYS A CA 1
ATOM 787 C C . LYS A 1 111 ? 50.240 66.275 50.972 1.00 33.47 103 LYS A C 1
ATOM 788 O O . LYS A 1 111 ? 51.209 65.820 50.378 1.00 26.14 103 LYS A O 1
ATOM 794 N N . THR A 1 112 ? 49.983 66.046 52.262 1.00 38.01 104 THR A N 1
ATOM 795 C CA . THR A 1 112 ? 50.844 65.267 53.147 1.00 30.97 104 THR A CA 1
ATOM 796 C C . THR A 1 112 ? 50.798 63.779 52.800 1.00 35.44 104 THR A C 1
ATOM 797 O O . THR A 1 112 ? 51.846 63.121 52.697 1.00 37.32 104 THR A O 1
ATOM 801 N N . VAL A 1 113 ? 49.584 63.257 52.622 1.00 26.75 105 VAL A N 1
ATOM 802 C CA . VAL A 1 113 ? 49.390 61.871 52.210 1.00 28.04 105 VAL A CA 1
ATOM 803 C C . VAL A 1 113 ? 50.263 61.565 50.995 1.00 31.70 105 VAL A C 1
ATOM 804 O O . VAL A 1 113 ? 50.899 60.503 50.906 1.00 26.16 105 VAL A O 1
ATOM 808 N N . GLN A 1 114 ? 50.296 62.516 50.067 1.00 30.15 106 GLN A N 1
ATOM 809 C CA . GLN A 1 114 ? 51.040 62.350 48.830 1.00 30.30 106 GLN A CA 1
ATOM 810 C C . GLN A 1 114 ? 52.555 62.407 49.051 1.00 29.74 106 GLN A C 1
ATOM 811 O O . GLN A 1 114 ? 53.274 61.533 48.572 1.00 32.58 106 GLN A O 1
ATOM 817 N N . LYS A 1 115 ? 53.028 63.415 49.788 1.00 28.48 107 LYS A N 1
ATOM 818 C CA . LYS A 1 115 ? 54.434 63.500 50.198 1.00 24.31 107 LYS A CA 1
ATOM 819 C C . LYS A 1 115 ? 54.890 62.189 50.852 1.00 30.99 107 LYS A C 1
ATOM 820 O O . LYS A 1 115 ? 55.966 61.669 50.541 1.00 26.56 107 LYS A O 1
ATOM 826 N N . LEU A 1 116 ? 54.060 61.665 51.760 1.00 32.57 108 LEU A N 1
ATOM 827 C CA . LEU A 1 116 ? 54.362 60.425 52.483 1.00 23.15 108 LEU A CA 1
ATOM 828 C C . LEU A 1 116 ? 54.296 59.214 51.572 1.00 23.80 108 LEU A C 1
ATOM 829 O O . LEU A 1 116 ? 55.145 58.335 51.658 1.00 26.92 108 LEU A O 1
ATOM 834 N N . ALA A 1 117 ? 53.280 59.175 50.707 1.00 20.94 109 ALA A N 1
ATOM 835 C CA . ALA A 1 117 ? 53.107 58.086 49.762 1.00 21.52 109 ALA A CA 1
ATOM 836 C C . ALA A 1 117 ? 54.356 57.940 48.876 1.00 24.07 109 ALA A C 1
ATOM 837 O O . ALA A 1 117 ? 54.868 56.826 48.659 1.00 15.29 109 ALA A O 1
ATOM 839 N N . ASN A 1 118 ? 54.838 59.082 48.385 1.00 22.04 110 ASN A N 1
ATOM 840 C CA . ASN A 1 118 ? 56.021 59.140 47.540 1.00 24.51 110 ASN A CA 1
ATOM 841 C C . ASN A 1 118 ? 57.261 58.672 48.282 1.00 23.41 110 ASN A C 1
ATOM 842 O O . ASN A 1 118 ? 58.006 57.850 47.773 1.00 28.59 110 ASN A O 1
ATOM 847 N N . ALA A 1 119 ? 57.462 59.179 49.493 1.00 29.42 111 ALA A N 1
ATOM 848 C CA . ALA A 1 119 ? 58.623 58.821 50.305 1.00 29.01 111 ALA A CA 1
ATOM 849 C C . ALA A 1 119 ? 58.723 57.305 50.527 1.00 28.68 111 ALA A C 1
ATOM 850 O O . ALA A 1 119 ? 59.800 56.725 50.391 1.00 24.22 111 ALA A O 1
ATOM 852 N N . LEU A 1 120 ? 57.589 56.688 50.851 1.00 25.86 112 LEU A N 1
ATOM 853 C CA . LEU A 1 120 ? 57.495 55.258 51.106 1.00 29.78 112 LEU A CA 1
ATOM 854 C C . LEU A 1 120 ? 57.261 54.432 49.849 1.00 36.52 112 LEU A C 1
ATOM 855 O O . LEU A 1 120 ? 57.345 53.206 49.897 1.00 39.71 112 LEU A O 1
ATOM 860 N N . GLY A 1 121 ? 56.933 55.097 48.744 1.00 34.75 113 GLY A N 1
ATOM 861 C CA . GLY A 1 121 ? 56.657 54.415 47.484 1.00 28.72 113 GLY A CA 1
ATOM 862 C C . GLY A 1 121 ? 55.489 53.450 47.551 1.00 28.00 113 GLY A C 1
ATOM 863 O O . GLY A 1 121 ? 55.618 52.304 47.128 1.00 29.25 113 GLY A O 1
ATOM 864 N N . VAL A 1 122 ? 54.363 53.913 48.101 1.00 25.28 114 VAL A N 1
ATOM 865 C CA . VAL A 1 122 ? 53.121 53.137 48.191 1.00 18.78 114 VAL A CA 1
ATOM 866 C C . VAL A 1 122 ? 51.972 54.060 47.787 1.00 22.86 114 VAL A C 1
ATOM 867 O O . VAL A 1 122 ? 52.168 55.263 47.683 1.00 20.32 114 VAL A O 1
ATOM 871 N N . SER A 1 123 ? 50.780 53.508 47.563 1.00 25.26 115 SER A N 1
ATOM 872 C CA . SER A 1 123 ? 49.636 54.312 47.132 1.00 22.71 115 SER A CA 1
ATOM 873 C C . SER A 1 123 ? 49.124 55.218 48.249 1.00 22.12 115 SER A C 1
ATOM 874 O O . SER A 1 123 ? 49.388 54.941 49.421 1.00 20.49 115 SER A O 1
ATOM 877 N N . PRO A 1 124 ? 48.401 56.312 47.888 1.00 24.37 116 PRO A N 1
ATOM 878 C CA . PRO A 1 124 ? 47.608 57.106 48.826 1.00 19.42 116 PRO A CA 1
ATOM 879 C C . PRO A 1 124 ? 46.675 56.246 49.666 1.00 19.01 116 PRO A C 1
ATOM 880 O O . PRO A 1 124 ? 46.609 56.447 50.884 1.00 12.16 116 PRO A O 1
ATOM 884 N N . LEU A 1 125 ? 45.986 55.288 49.023 1.00 19.39 117 LEU A N 1
ATOM 885 C CA . LEU A 1 125 ? 45.065 54.383 49.726 1.00 15.23 117 LEU A CA 1
ATOM 886 C C . LEU A 1 125 ? 45.746 53.605 50.843 1.00 22.90 117 LEU A C 1
ATOM 887 O O . LEU A 1 125 ? 45.179 53.466 51.927 1.00 26.49 117 LEU A O 1
ATOM 892 N N . GLU A 1 126 ? 46.958 53.107 50.580 1.00 23.61 118 GLU A N 1
ATOM 893 C CA . GLU A 1 126 ? 47.747 52.428 51.601 1.00 21.92 118 GLU A CA 1
ATOM 894 C C . GLU A 1 126 ? 48.067 53.325 52.800 1.00 28.77 118 GLU A C 1
ATOM 895 O O . GLU A 1 126 ? 47.757 52.963 53.948 1.00 26.85 118 GLU A O 1
ATOM 901 N N . VAL A 1 127 ? 48.671 54.488 52.533 1.00 25.40 119 VAL A N 1
ATOM 902 C CA . VAL A 1 127 ? 48.889 55.505 53.564 1.00 26.16 119 VAL A CA 1
ATOM 903 C C . VAL A 1 127 ? 47.601 55.821 54.345 1.00 24.01 119 VAL A C 1
ATOM 904 O O . VAL A 1 127 ? 47.583 55.709 55.566 1.00 28.56 119 VAL A O 1
ATOM 908 N N . ARG A 1 128 ? 46.528 56.183 53.649 1.00 18.73 120 ARG A N 1
ATOM 909 C CA . ARG A 1 128 ? 45.253 56.468 54.330 1.00 23.47 120 ARG A CA 1
ATOM 910 C C . ARG A 1 128 ? 44.724 55.275 55.123 1.00 27.92 120 ARG A C 1
ATOM 911 O O . ARG A 1 128 ? 44.331 55.442 56.282 1.00 32.04 120 ARG A O 1
ATOM 919 N N . ALA A 1 129 ? 44.738 54.079 54.526 1.00 20.54 121 ALA A N 1
ATOM 920 C CA . ALA A 1 129 ? 44.232 52.891 55.228 1.00 17.48 121 ALA A CA 1
ATOM 921 C C . ALA A 1 129 ? 45.014 52.620 56.502 1.00 18.12 121 ALA A C 1
ATOM 922 O O . ALA A 1 129 ? 44.436 52.195 57.496 1.00 30.91 121 ALA A O 1
ATOM 924 N N . ALA A 1 130 ? 46.322 52.876 56.473 1.00 18.12 122 ALA A N 1
ATOM 925 C CA . ALA A 1 130 ? 47.171 52.644 57.638 1.00 15.76 122 ALA A CA 1
ATOM 926 C C . ALA A 1 130 ? 46.802 53.646 58.725 1.00 24.44 122 ALA A C 1
ATOM 927 O O . ALA A 1 130 ? 46.516 53.279 59.861 1.00 37.23 122 ALA A O 1
ATOM 929 N N . PHE A 1 131 ? 46.802 54.920 58.365 1.00 23.57 123 PHE A N 1
ATOM 930 C CA . PHE A 1 131 ? 46.438 55.978 59.278 1.00 25.05 123 PHE A CA 1
ATOM 931 C C . PHE A 1 131 ? 45.114 55.676 59.996 1.00 29.83 123 PHE A C 1
ATOM 932 O O . PHE A 1 131 ? 45.036 55.790 61.218 1.00 39.16 123 PHE A O 1
ATOM 940 N N . GLU A 1 132 ? 44.101 55.260 59.240 1.00 28.40 124 GLU A N 1
ATOM 941 C CA . GLU A 1 132 ? 42.756 54.983 59.776 1.00 32.22 124 GLU A CA 1
ATOM 942 C C . GLU A 1 132 ? 42.654 53.782 60.719 1.00 34.05 124 GLU A C 1
ATOM 943 O O . GLU A 1 132 ? 41.585 53.541 61.282 1.00 37.66 124 GLU A O 1
ATOM 949 N N . ARG A 1 133 ? 43.743 53.021 60.879 1.00 31.84 125 ARG A N 1
ATOM 950 C CA . ARG A 1 133 ? 43.748 51.862 61.788 1.00 26.58 125 ARG A CA 1
ATOM 951 C C . ARG A 1 133 ? 43.906 52.266 63.252 1.00 21.65 125 ARG A C 1
ATOM 952 O O . ARG A 1 133 ? 43.838 51.432 64.142 1.00 35.53 125 ARG A O 1
ATOM 960 N N . ARG A 1 134 ? 44.122 53.553 63.485 1.00 21.35 126 ARG A N 1
ATOM 961 C CA . ARG A 1 134 ? 44.100 54.143 64.814 1.00 17.51 126 ARG A CA 1
ATOM 962 C C . ARG A 1 134 ? 42.671 54.320 65.320 1.00 24.62 126 ARG A C 1
ATOM 963 O O . ARG A 1 134 ? 42.476 54.803 66.429 1.00 30.20 126 ARG A O 1
ATOM 971 N N . TYR A 1 135 ? 41.673 53.971 64.506 1.00 29.62 127 TYR A N 1
ATOM 972 C CA . TYR A 1 135 ? 40.274 54.040 64.945 1.00 29.79 127 TYR A CA 1
ATOM 973 C C . TYR A 1 135 ? 39.623 52.671 65.083 1.00 35.94 127 TYR A C 1
ATOM 974 O O . TYR A 1 135 ? 40.186 51.648 64.675 1.00 42.49 127 TYR A O 1
ATOM 983 N N . GLU A 1 136 ? 38.433 52.666 65.668 1.00 32.18 128 GLU A N 1
ATOM 984 C CA . GLU A 1 136 ? 37.668 51.456 65.850 1.00 33.55 128 GLU A CA 1
ATOM 985 C C . GLU A 1 136 ? 36.312 51.645 65.178 1.00 35.05 128 GLU A C 1
ATOM 986 O O . GLU A 1 136 ? 35.427 52.287 65.737 1.00 43.33 128 GLU A O 1
ATOM 992 N N . TYR A 1 137 ? 36.155 51.099 63.976 1.00 34.13 129 TYR A N 1
ATOM 993 C CA . TYR A 1 137 ? 34.912 51.239 63.223 1.00 40.25 129 TYR A CA 1
ATOM 994 C C . TYR A 1 137 ? 33.890 50.167 63.593 1.00 50.08 129 TYR A C 1
ATOM 995 O O . TYR A 1 137 ? 34.192 49.262 64.365 1.00 56.92 129 TYR A O 1
ATOM 1012 N N . GLU A 1 139 ? 30.095 48.279 61.646 1.00 69.90 131 GLU A N 1
ATOM 1013 C CA . GLU A 1 139 ? 29.122 48.303 60.553 1.00 66.41 131 GLU A CA 1
ATOM 1014 C C . GLU A 1 139 ? 27.992 47.309 60.797 1.00 69.40 131 GLU A C 1
ATOM 1015 O O . GLU A 1 139 ? 26.923 47.676 61.291 1.00 67.20 131 GLU A O 1
ATOM 1021 N N . ILE B 1 9 ? 30.217 58.332 48.405 1.00 103.84 1 ILE B N 1
ATOM 1022 C CA . ILE B 1 9 ? 30.489 59.199 49.591 1.00 105.91 1 ILE B CA 1
ATOM 1023 C C . ILE B 1 9 ? 29.563 58.790 50.760 1.00 109.52 1 ILE B C 1
ATOM 1024 O O . ILE B 1 9 ? 28.439 59.293 50.873 1.00 113.26 1 ILE B O 1
ATOM 1029 N N . PRO B 1 10 ? 30.026 57.858 51.625 1.00 108.42 2 PRO B N 1
ATOM 1030 C CA . PRO B 1 10 ? 29.191 57.361 52.718 1.00 106.89 2 PRO B CA 1
ATOM 1031 C C . PRO B 1 10 ? 29.560 57.956 54.081 1.00 106.42 2 PRO B C 1
ATOM 1032 O O . PRO B 1 10 ? 30.388 58.873 54.157 1.00 108.19 2 PRO B O 1
ATOM 1036 N N . VAL B 1 11 ? 28.939 57.432 55.138 1.00 102.09 3 VAL B N 1
ATOM 1037 C CA . VAL B 1 11 ? 29.329 57.732 56.523 1.00 96.65 3 VAL B CA 1
ATOM 1038 C C . VAL B 1 11 ? 29.788 56.457 57.256 1.00 92.27 3 VAL B C 1
ATOM 1039 O O . VAL B 1 11 ? 29.149 55.404 57.131 1.00 95.49 3 VAL B O 1
ATOM 1043 N N . THR B 1 12 ? 30.901 56.550 57.992 1.00 79.91 4 THR B N 1
ATOM 1044 C CA . THR B 1 12 ? 31.400 55.424 58.801 1.00 69.16 4 THR B CA 1
ATOM 1045 C C . THR B 1 12 ? 31.558 55.775 60.287 1.00 64.72 4 THR B C 1
ATOM 1046 O O . THR B 1 12 ? 32.307 56.681 60.660 1.00 64.08 4 THR B O 1
ATOM 1050 N N . HIS B 1 13 ? 30.838 55.037 61.120 1.00 59.02 5 HIS B N 1
ATOM 1051 C CA . HIS B 1 13 ? 30.771 55.270 62.559 1.00 55.85 5 HIS B CA 1
ATOM 1052 C C . HIS B 1 13 ? 31.968 54.662 63.286 1.00 51.35 5 HIS B C 1
ATOM 1053 O O . HIS B 1 13 ? 32.293 53.500 63.074 1.00 51.30 5 HIS B O 1
ATOM 1060 N N . ILE B 1 14 ? 32.605 55.453 64.151 1.00 50.98 6 ILE B N 1
ATOM 1061 C CA . ILE B 1 14 ? 33.750 55.004 64.954 1.00 44.68 6 ILE B CA 1
ATOM 1062 C C . ILE B 1 14 ? 33.489 55.033 66.463 1.00 48.01 6 ILE B C 1
ATOM 1063 O O . ILE B 1 14 ? 32.829 55.935 66.979 1.00 51.71 6 ILE B O 1
ATOM 1068 N N . LYS B 1 15 ? 34.020 54.036 67.164 1.00 48.19 7 LYS B N 1
ATOM 1069 C CA . LYS B 1 15 ? 33.923 53.972 68.617 1.00 48.41 7 LYS B CA 1
ATOM 1070 C C . LYS B 1 15 ? 34.979 54.874 69.240 1.00 46.00 7 LYS B C 1
ATOM 1071 O O . LYS B 1 15 ? 36.156 54.769 68.904 1.00 48.44 7 LYS B O 1
ATOM 1077 N N . CYS B 1 16 ? 34.550 55.747 70.147 1.00 41.90 8 CYS B N 1
ATOM 1078 C CA . CYS B 1 16 ? 35.460 56.630 70.870 1.00 41.48 8 CYS B CA 1
ATOM 1079 C C . CYS B 1 16 ? 35.284 56.525 72.379 1.00 41.73 8 CYS B C 1
ATOM 1080 O O . CYS B 1 16 ? 34.193 56.232 72.877 1.00 32.35 8 CYS B O 1
ATOM 1083 N N . LEU B 1 17 ? 36.377 56.787 73.095 1.00 43.19 9 LEU B N 1
ATOM 1084 C CA . LEU B 1 17 ? 36.396 56.771 74.553 1.00 30.18 9 LEU B CA 1
ATOM 1085 C C . LEU B 1 17 ? 36.134 58.168 75.117 1.00 30.46 9 LEU B C 1
ATOM 1086 O O . LEU B 1 17 ? 36.871 59.111 74.823 1.00 33.75 9 LEU B O 1
ATOM 1091 N N . ARG B 1 18 ? 35.063 58.306 75.895 1.00 35.63 10 ARG B N 1
ATOM 1092 C CA . ARG B 1 18 ? 34.826 59.523 76.684 1.00 37.05 10 ARG B CA 1
ATOM 1093 C C . ARG B 1 18 ? 35.177 59.263 78.152 1.00 40.65 10 ARG B C 1
ATOM 1094 O O . ARG B 1 18 ? 34.550 58.444 78.827 1.00 40.15 10 ARG B O 1
ATOM 1102 N N . ILE B 1 19 ? 36.191 59.965 78.633 1.00 45.40 11 ILE B N 1
ATOM 1103 C CA . ILE B 1 19 ? 36.730 59.716 79.957 1.00 52.06 11 ILE B CA 1
ATOM 1104 C C . ILE B 1 19 ? 36.881 61.037 80.712 1.00 50.90 11 ILE B C 1
ATOM 1105 O O . ILE B 1 19 ? 37.896 61.735 80.589 1.00 43.96 11 ILE B O 1
ATOM 1110 N N . ASN B 1 20 ? 35.829 61.376 81.460 1.00 51.68 12 ASN B N 1
ATOM 1111 C CA . ASN B 1 20 ? 35.788 62.562 82.315 1.00 59.26 12 ASN B CA 1
ATOM 1112 C C . ASN B 1 20 ? 36.059 63.869 81.559 1.00 55.46 12 ASN B C 1
ATOM 1113 O O . ASN B 1 20 ? 37.128 64.480 81.701 1.00 48.83 12 ASN B O 1
ATOM 1118 N N . GLY B 1 21 ? 35.081 64.271 80.748 1.00 52.89 13 GLY B N 1
ATOM 1119 C CA . GLY B 1 21 ? 35.115 65.542 80.017 1.00 54.19 13 GLY B CA 1
ATOM 1120 C C . GLY B 1 21 ? 36.188 65.641 78.949 1.00 56.70 13 GLY B C 1
ATOM 1121 O O . GLY B 1 21 ? 36.647 66.738 78.618 1.00 64.15 13 GLY B O 1
ATOM 1122 N N . GLN B 1 22 ? 36.591 64.496 78.409 1.00 48.14 14 GLN B N 1
ATOM 1123 C CA . GLN B 1 22 ? 37.673 64.443 77.447 1.00 41.25 14 GLN B CA 1
ATOM 1124 C C . GLN B 1 22 ? 37.431 63.262 76.498 1.00 36.75 14 GLN B C 1
ATOM 1125 O O . GLN B 1 22 ? 37.121 62.162 76.947 1.00 42.22 14 GLN B O 1
ATOM 1131 N N . ILE B 1 23 ? 37.549 63.495 75.192 1.00 27.89 15 ILE B N 1
ATOM 1132 C CA . ILE B 1 23 ? 37.335 62.433 74.204 1.00 29.05 15 ILE B CA 1
ATOM 1133 C C . ILE B 1 23 ? 38.651 61.923 73.604 1.00 30.75 15 ILE B C 1
ATOM 1134 O O . ILE B 1 23 ? 39.501 62.703 73.187 1.00 38.09 15 ILE B O 1
ATOM 1139 N N . LYS B 1 24 ? 38.793 60.606 73.568 1.00 28.87 16 LYS B N 1
ATOM 1140 C CA . LYS B 1 24 ? 39.970 59.932 73.049 1.00 41.82 16 LYS B CA 1
ATOM 1141 C C . LYS B 1 24 ? 39.518 58.975 71.940 1.00 46.49 16 LYS B C 1
ATOM 1142 O O . LYS B 1 24 ? 38.917 57.932 72.224 1.00 56.13 16 LYS B O 1
ATOM 1148 N N . CYS B 1 25 ? 39.786 59.330 70.685 1.00 39.10 17 CYS B N 1
ATOM 1149 C CA . CYS B 1 25 ? 39.281 58.560 69.548 1.00 32.38 17 CYS B CA 1
ATOM 1150 C C . CYS B 1 25 ? 40.410 57.775 68.944 1.00 35.01 17 CYS B C 1
ATOM 1151 O O . CYS B 1 25 ? 40.221 56.651 68.467 1.00 32.88 17 CYS B O 1
ATOM 1154 N N . VAL B 1 26 ? 41.583 58.394 68.973 1.00 31.59 18 VAL B N 1
ATOM 1155 C CA . VAL B 1 26 ? 42.781 57.872 68.370 1.00 30.48 18 VAL B CA 1
ATOM 1156 C C . VAL B 1 26 ? 43.409 56.882 69.323 1.00 38.05 18 VAL B C 1
ATOM 1157 O O . VAL B 1 26 ? 43.638 57.212 70.487 1.00 45.60 18 VAL B O 1
ATOM 1161 N N . LYS B 1 27 ? 43.671 55.666 68.846 1.00 46.87 19 LYS B N 1
ATOM 1162 C CA . LYS B 1 27 ? 44.449 54.687 69.629 1.00 52.87 19 LYS B CA 1
ATOM 1163 C C . LYS B 1 27 ? 45.861 54.462 69.072 1.00 59.30 19 LYS B C 1
ATOM 1164 O O . LYS B 1 27 ? 46.054 53.657 68.163 1.00 66.05 19 LYS B O 1
ATOM 1170 N N . PRO B 1 28 ? 46.859 55.171 69.626 1.00 68.13 20 PRO B N 1
ATOM 1171 C CA . PRO B 1 28 ? 48.224 54.929 69.175 1.00 71.09 20 PRO B CA 1
ATOM 1172 C C . PRO B 1 28 ? 48.832 53.738 69.927 1.00 74.15 20 PRO B C 1
ATOM 1173 O O . PRO B 1 28 ? 49.108 53.831 71.130 1.00 74.27 20 PRO B O 1
ATOM 1177 N N . ILE B 1 29 ? 49.009 52.628 69.212 1.00 76.54 21 ILE B N 1
ATOM 1178 C CA . ILE B 1 29 ? 49.526 51.376 69.784 1.00 82.10 21 ILE B CA 1
ATOM 1179 C C . ILE B 1 29 ? 50.909 51.509 70.423 1.00 84.31 21 ILE B C 1
ATOM 1180 O O . ILE B 1 29 ? 51.757 52.265 69.941 1.00 83.93 21 ILE B O 1
ATOM 1185 N N . SER B 1 30 ? 51.122 50.760 71.503 1.00 87.95 22 SER B N 1
ATOM 1186 C CA . SER B 1 30 ? 52.277 50.973 72.376 1.00 91.67 22 SER B CA 1
ATOM 1187 C C . SER B 1 30 ? 53.078 49.704 72.726 1.00 94.74 22 SER B C 1
ATOM 1188 O O . SER B 1 30 ? 52.972 49.204 73.851 1.00 95.76 22 SER B O 1
ATOM 1191 N N . PRO B 1 31 ? 53.842 49.153 71.755 1.00 95.88 23 PRO B N 1
ATOM 1192 C CA . PRO B 1 31 ? 54.993 48.323 72.132 1.00 95.77 23 PRO B CA 1
ATOM 1193 C C . PRO B 1 31 ? 56.245 49.205 72.168 1.00 95.72 23 PRO B C 1
ATOM 1194 O O . PRO B 1 31 ? 56.719 49.669 71.125 1.00 95.07 23 PRO B O 1
ATOM 1198 N N . ASN B 1 32 ? 56.759 49.423 73.377 1.00 95.07 24 ASN B N 1
ATOM 1199 C CA . ASN B 1 32 ? 57.680 50.527 73.672 1.00 95.94 24 ASN B CA 1
ATOM 1200 C C . ASN B 1 32 ? 59.118 50.406 73.157 1.00 94.34 24 ASN B C 1
ATOM 1201 O O . ASN B 1 32 ? 59.899 51.355 73.272 1.00 100.01 24 ASN B O 1
ATOM 1206 N N . THR B 1 33 ? 59.476 49.259 72.592 1.00 86.88 25 THR B N 1
ATOM 1207 C CA . THR B 1 33 ? 60.853 49.062 72.149 1.00 78.34 25 THR B CA 1
ATOM 1208 C C . THR B 1 33 ? 60.973 48.951 70.629 1.00 69.83 25 THR B C 1
ATOM 1209 O O . THR B 1 33 ? 60.478 48.003 70.031 1.00 69.14 25 THR B O 1
ATOM 1213 N N . THR B 1 34 ? 61.617 49.948 70.023 1.00 61.80 26 THR B N 1
ATOM 1214 C CA . THR B 1 34 ? 62.020 49.916 68.617 1.00 48.69 26 THR B CA 1
ATOM 1215 C C . THR B 1 34 ? 63.554 49.871 68.548 1.00 46.47 26 THR B C 1
ATOM 1216 O O . THR B 1 34 ? 64.214 50.364 69.467 1.00 43.38 26 THR B O 1
ATOM 1220 N N . PRO B 1 35 ? 64.129 49.297 67.460 1.00 44.25 27 PRO B N 1
ATOM 1221 C CA . PRO B 1 35 ? 65.585 49.084 67.325 1.00 45.24 27 PRO B CA 1
ATOM 1222 C C . PRO B 1 35 ? 66.488 50.320 67.533 1.00 43.19 27 PRO B C 1
ATOM 1223 O O . PRO B 1 35 ? 67.519 50.215 68.214 1.00 36.88 27 PRO B O 1
ATOM 1227 N N . ALA B 1 36 ? 66.108 51.461 66.955 1.00 39.14 28 ALA B N 1
ATOM 1228 C CA . ALA B 1 36 ? 66.836 52.716 67.173 1.00 37.14 28 ALA B CA 1
ATOM 1229 C C . ALA B 1 36 ? 66.842 53.110 68.652 1.00 32.41 28 ALA B C 1
ATOM 1230 O O . ALA B 1 36 ? 67.893 53.464 69.202 1.00 33.31 28 ALA B O 1
ATOM 1232 N N . ALA B 1 37 ? 65.669 53.038 69.284 1.00 25.09 29 ALA B N 1
ATOM 1233 C CA . ALA B 1 37 ? 65.528 53.313 70.706 1.00 20.97 29 ALA B CA 1
ATOM 1234 C C . ALA B 1 37 ? 66.347 52.305 71.498 1.00 32.47 29 ALA B C 1
ATOM 1235 O O . ALA B 1 37 ? 67.150 52.690 72.344 1.00 40.29 29 ALA B O 1
ATOM 1237 N N . GLU B 1 38 ? 66.156 51.020 71.191 1.00 33.68 30 GLU B N 1
ATOM 1238 C CA . GLU B 1 38 ? 66.914 49.921 71.784 1.00 36.85 30 GLU B CA 1
ATOM 1239 C C . GLU B 1 38 ? 68.421 50.146 71.722 1.00 36.68 30 GLU B C 1
ATOM 1240 O O . GLU B 1 38 ? 69.122 49.863 72.686 1.00 38.89 30 GLU B O 1
ATOM 1246 N N . HIS B 1 39 ? 68.906 50.635 70.577 1.00 40.24 31 HIS B N 1
ATOM 1247 C CA . HIS B 1 39 ? 70.340 50.843 70.333 1.00 36.54 31 HIS B CA 1
ATOM 1248 C C . HIS B 1 39 ? 70.984 51.907 71.232 1.00 41.95 31 HIS B C 1
ATOM 1249 O O . HIS B 1 39 ? 71.966 51.620 71.920 1.00 44.19 31 HIS B O 1
ATOM 1256 N N . ILE B 1 40 ? 70.433 53.124 71.209 1.00 46.82 32 ILE B N 1
ATOM 1257 C CA . ILE B 1 40 ? 70.901 54.243 72.043 1.00 45.71 32 ILE B CA 1
ATOM 1258 C C . ILE B 1 40 ? 70.866 53.880 73.529 1.00 46.07 32 ILE B C 1
ATOM 1259 O O . ILE B 1 40 ? 71.782 54.204 74.282 1.00 47.92 32 ILE B O 1
ATOM 1264 N N . GLU B 1 41 ? 69.795 53.209 73.939 1.00 45.75 33 GLU B N 1
ATOM 1265 C CA . GLU B 1 41 ? 69.672 52.706 75.301 1.00 44.17 33 GLU B CA 1
ATOM 1266 C C . GLU B 1 41 ? 70.886 51.839 75.679 1.00 37.83 33 GLU B C 1
ATOM 1267 O O . GLU B 1 41 ? 71.479 52.036 76.738 1.00 27.47 33 GLU B O 1
ATOM 1273 N N . HIS B 1 42 ? 71.262 50.906 74.802 1.00 37.39 34 HIS B N 1
ATOM 1274 C CA . HIS B 1 42 ? 72.404 50.030 75.069 1.00 44.44 34 HIS B CA 1
ATOM 1275 C C . HIS B 1 42 ? 73.723 50.791 75.057 1.00 43.12 34 HIS B C 1
ATOM 1276 O O . HIS B 1 42 ? 74.594 50.529 75.879 1.00 40.63 34 HIS B O 1
ATOM 1283 N N . VAL B 1 43 ? 73.840 51.750 74.140 1.00 43.97 35 VAL B N 1
ATOM 1284 C CA . VAL B 1 43 ? 74.995 52.647 74.068 1.00 41.63 35 VAL B CA 1
ATOM 1285 C C . VAL B 1 43 ? 75.182 53.440 75.369 1.00 42.88 35 VAL B C 1
ATOM 1286 O O . VAL B 1 43 ? 76.303 53.554 75.879 1.00 39.90 35 VAL B O 1
ATOM 1290 N N . ARG B 1 44 ? 74.075 53.959 75.902 1.00 44.80 36 ARG B N 1
ATOM 1291 C CA . ARG B 1 44 ? 74.083 54.763 77.127 1.00 44.86 36 ARG B CA 1
ATOM 1292 C C . ARG B 1 44 ? 74.235 53.928 78.399 1.00 43.11 36 ARG B C 1
ATOM 1293 O O . ARG B 1 44 ? 74.357 54.479 79.488 1.00 47.50 36 ARG B O 1
ATOM 1301 N N . LYS B 1 45 ? 74.251 52.603 78.250 1.00 40.95 37 LYS B N 1
ATOM 1302 C CA . LYS B 1 45 ? 74.432 51.692 79.378 1.00 41.25 37 LYS B CA 1
ATOM 1303 C C . LYS B 1 45 ? 75.894 51.664 79.850 1.00 44.75 37 LYS B C 1
ATOM 1304 O O . LYS B 1 45 ? 76.187 51.322 80.997 1.00 45.98 37 LYS B O 1
ATOM 1310 N N . ASN B 1 46 ? 76.802 52.023 78.953 1.00 47.51 38 ASN B N 1
ATOM 1311 C CA . ASN B 1 46 ? 78.179 52.322 79.309 1.00 54.30 38 ASN B CA 1
ATOM 1312 C C . ASN B 1 46 ? 78.258 53.767 79.828 1.00 58.57 38 ASN B C 1
ATOM 1313 O O . ASN B 1 46 ? 77.854 54.697 79.123 1.00 59.24 38 ASN B O 1
ATOM 1318 N N . PRO B 1 47 ? 78.766 53.958 81.069 1.00 61.49 39 PRO B N 1
ATOM 1319 C CA . PRO B 1 47 ? 78.850 55.299 81.669 1.00 60.00 39 PRO B CA 1
ATOM 1320 C C . PRO B 1 47 ? 79.848 56.201 80.953 1.00 57.74 39 PRO B C 1
ATOM 1321 O O . PRO B 1 47 ? 79.703 57.423 80.971 1.00 55.41 39 PRO B O 1
ATOM 1325 N N . ARG B 1 48 ? 80.848 55.587 80.328 1.00 56.05 40 ARG B N 1
ATOM 1326 C CA . ARG B 1 48 ? 81.901 56.317 79.627 1.00 58.88 40 ARG B CA 1
ATOM 1327 C C . ARG B 1 48 ? 81.373 56.884 78.312 1.00 54.17 40 ARG B C 1
ATOM 1328 O O . ARG B 1 48 ? 81.697 58.016 77.931 1.00 50.98 40 ARG B O 1
ATOM 1336 N N . ARG B 1 49 ? 80.555 56.087 77.629 1.00 48.58 41 ARG B N 1
ATOM 1337 C CA . ARG B 1 49 ? 79.859 56.541 76.433 1.00 45.35 41 ARG B CA 1
ATOM 1338 C C . ARG B 1 49 ? 78.815 57.598 76.782 1.00 41.63 41 ARG B C 1
ATOM 1339 O O . ARG B 1 49 ? 78.705 58.625 76.102 1.00 34.79 41 ARG B O 1
ATOM 1347 N N . LYS B 1 50 ? 78.056 57.341 77.851 1.00 39.11 42 LYS B N 1
ATOM 1348 C CA . LYS B 1 50 ? 76.966 58.224 78.249 1.00 41.34 42 LYS B CA 1
ATOM 1349 C C . LYS B 1 50 ? 77.495 59.637 78.420 1.00 43.52 42 LYS B C 1
ATOM 1350 O O . LYS B 1 50 ? 76.931 60.602 77.879 1.00 44.12 42 LYS B O 1
ATOM 1356 N N . ALA B 1 51 ? 78.600 59.734 79.154 1.00 44.12 43 ALA B N 1
ATOM 1357 C CA . ALA B 1 51 ? 79.276 61.002 79.402 1.00 37.93 43 ALA B CA 1
ATOM 1358 C C . ALA B 1 51 ? 79.672 61.691 78.094 1.00 36.73 43 ALA B C 1
ATOM 1359 O O . ALA B 1 51 ? 79.322 62.849 77.867 1.00 41.21 43 ALA B O 1
ATOM 1361 N N . ALA B 1 52 ? 80.381 60.981 77.227 1.00 36.33 44 ALA B N 1
ATOM 1362 C CA . ALA B 1 52 ? 80.790 61.558 75.957 1.00 42.04 44 ALA B CA 1
ATOM 1363 C C . ALA B 1 52 ? 79.604 62.229 75.260 1.00 44.47 44 ALA B C 1
ATOM 1364 O O . ALA B 1 52 ? 79.703 63.380 74.831 1.00 47.87 44 ALA B O 1
ATOM 1374 N N . ASP B 1 54 ? 76.676 63.094 76.711 1.00 46.42 46 ASP B N 1
ATOM 1375 C CA . ASP B 1 54 ? 76.204 64.159 77.603 1.00 45.96 46 ASP B CA 1
ATOM 1376 C C . ASP B 1 54 ? 76.947 65.484 77.394 1.00 43.74 46 ASP B C 1
ATOM 1377 O O . ASP B 1 54 ? 76.309 66.536 77.293 1.00 44.44 46 ASP B O 1
ATOM 1382 N N . ARG B 1 55 ? 78.280 65.423 77.306 1.00 41.36 47 ARG B N 1
ATOM 1383 C CA . ARG B 1 55 ? 79.105 66.617 77.086 1.00 47.78 47 ARG B CA 1
ATOM 1384 C C . ARG B 1 55 ? 78.805 67.270 75.742 1.00 46.59 47 ARG B C 1
ATOM 1385 O O . ARG B 1 55 ? 78.807 68.502 75.621 1.00 43.14 47 ARG B O 1
ATOM 1393 N N . ALA B 1 56 ? 78.535 66.434 74.741 1.00 44.21 48 ALA B N 1
ATOM 1394 C CA . ALA B 1 56 ? 78.120 66.915 73.429 1.00 41.30 48 ALA B CA 1
ATOM 1395 C C . ALA B 1 56 ? 76.763 67.598 73.524 1.00 43.56 48 ALA B C 1
ATOM 1396 O O . ALA B 1 56 ? 76.579 68.691 72.978 1.00 51.44 48 ALA B O 1
ATOM 1398 N N . ALA B 1 57 ? 75.828 66.962 74.234 1.00 38.06 49 ALA B N 1
ATOM 1399 C CA . ALA B 1 57 ? 74.479 67.502 74.408 1.00 36.09 49 ALA B CA 1
ATOM 1400 C C . ALA B 1 57 ? 74.520 68.883 75.038 1.00 34.68 49 ALA B C 1
ATOM 1401 O O . ALA B 1 57 ? 73.802 69.786 74.607 1.00 37.33 49 ALA B O 1
ATOM 1403 N N . ALA B 1 58 ? 75.378 69.036 76.046 1.00 33.97 50 ALA B N 1
ATOM 1404 C CA . ALA B 1 58 ? 75.504 70.286 76.787 1.00 34.88 50 ALA B CA 1
ATOM 1405 C C . ALA B 1 58 ? 76.006 71.412 75.881 1.00 34.82 50 ALA B C 1
ATOM 1406 O O . ALA B 1 58 ? 75.448 72.510 75.863 1.00 37.02 50 ALA B O 1
ATOM 1408 N N . ARG B 1 59 ? 77.049 71.111 75.113 1.00 40.57 51 ARG B N 1
ATOM 1409 C CA . ARG B 1 59 ? 77.640 72.050 74.173 1.00 39.72 51 ARG B CA 1
ATOM 1410 C C . ARG B 1 59 ? 76.600 72.513 73.165 1.00 44.18 51 ARG B C 1
ATOM 1411 O O . ARG B 1 59 ? 76.510 73.705 72.865 1.00 53.17 51 ARG B O 1
ATOM 1419 N N . ILE B 1 60 ? 75.806 71.571 72.660 1.00 42.19 52 ILE B N 1
ATOM 1420 C CA . ILE B 1 60 ? 74.729 71.885 71.724 1.00 36.50 52 ILE B CA 1
ATOM 1421 C C . ILE B 1 60 ? 73.636 72.692 72.409 1.00 34.26 52 ILE B C 1
ATOM 1422 O O . ILE B 1 60 ? 73.089 73.617 71.812 1.00 39.37 52 ILE B O 1
ATOM 1427 N N . ALA B 1 61 ? 73.344 72.359 73.665 1.00 33.88 53 ALA B N 1
ATOM 1428 C CA . ALA B 1 61 ? 72.350 73.092 74.450 1.00 37.73 53 ALA B CA 1
ATOM 1429 C C . ALA B 1 61 ? 72.704 74.581 74.608 1.00 37.77 53 ALA B C 1
ATOM 1430 O O . ALA B 1 61 ? 71.816 75.436 74.646 1.00 37.23 53 ALA B O 1
ATOM 1432 N N . ASP B 1 62 ? 73.998 74.884 74.679 1.00 40.22 54 ASP B N 1
ATOM 1433 C CA . ASP B 1 62 ? 74.461 76.275 74.751 1.00 46.23 54 ASP B CA 1
ATOM 1434 C C . ASP B 1 62 ? 74.093 77.038 73.494 1.00 44.19 54 ASP B C 1
ATOM 1435 O O . ASP B 1 62 ? 73.552 78.137 73.561 1.00 44.54 54 ASP B O 1
ATOM 1440 N N . LYS B 1 63 ? 74.398 76.437 72.351 1.00 48.73 55 LYS B N 1
ATOM 1441 C CA . LYS B 1 63 ? 74.061 77.002 71.060 1.00 48.38 55 LYS B CA 1
ATOM 1442 C C . LYS B 1 63 ? 72.550 77.210 70.949 1.00 50.38 55 LYS B C 1
ATOM 1443 O O . LYS B 1 63 ? 72.108 78.192 70.344 1.00 53.56 55 LYS B O 1
ATOM 1449 N N . ILE B 1 64 ? 71.769 76.308 71.554 1.00 43.34 56 ILE B N 1
ATOM 1450 C CA . ILE B 1 64 ? 70.308 76.443 71.582 1.00 39.19 56 ILE B CA 1
ATOM 1451 C C . ILE B 1 64 ? 69.859 77.646 72.422 1.00 40.47 56 ILE B C 1
ATOM 1452 O O . ILE B 1 64 ? 69.042 78.442 71.969 1.00 43.33 56 ILE B O 1
ATOM 1457 N N . ALA B 1 65 ? 70.398 77.774 73.632 1.00 43.20 57 ALA B N 1
ATOM 1458 C CA . ALA B 1 65 ? 70.010 78.843 74.564 1.00 47.14 57 ALA B CA 1
ATOM 1459 C C . ALA B 1 65 ? 70.309 80.246 74.031 1.00 57.93 57 ALA B C 1
ATOM 1460 O O . ALA B 1 65 ? 69.466 81.150 74.134 1.00 63.21 57 ALA B O 1
ATOM 1462 N N . LEU B 1 66 ? 71.510 80.414 73.470 1.00 59.20 58 LEU B N 1
ATOM 1463 C CA . LEU B 1 66 ? 71.957 81.672 72.871 1.00 51.40 58 LEU B CA 1
ATOM 1464 C C . LEU B 1 66 ? 71.115 82.027 71.643 1.00 51.25 58 LEU B C 1
ATOM 1465 O O . LEU B 1 66 ? 70.677 83.162 71.483 1.00 44.10 58 LEU B O 1
ATOM 1470 N N . LYS B 1 67 ? 70.892 81.042 70.780 1.00 55.98 59 LYS B N 1
ATOM 1471 C CA . LYS B 1 67 ? 70.093 81.230 69.575 1.00 63.03 59 LYS B CA 1
ATOM 1472 C C . LYS B 1 67 ? 68.651 81.627 69.910 1.00 64.34 59 LYS B C 1
ATOM 1473 O O . LYS B 1 67 ? 68.041 82.406 69.182 1.00 69.25 59 LYS B O 1
ATOM 1479 N N . ALA B 1 68 ? 68.122 81.107 71.016 1.00 63.07 60 ALA B N 1
ATOM 1480 C CA . ALA B 1 68 ? 66.678 81.138 71.256 1.00 63.06 60 ALA B CA 1
ATOM 1481 C C . ALA B 1 68 ? 66.213 82.180 72.267 1.00 61.57 60 ALA B C 1
ATOM 1482 O O . ALA B 1 68 ? 65.008 82.347 72.482 1.00 65.91 60 ALA B O 1
ATOM 1484 N N . GLY B 1 69 ? 67.159 82.878 72.884 1.00 57.84 61 GLY B N 1
ATOM 1485 C CA . GLY B 1 69 ? 66.819 83.908 73.860 1.00 57.31 61 GLY B CA 1
ATOM 1486 C C . GLY B 1 69 ? 67.226 83.560 75.279 1.00 57.92 61 GLY B C 1
ATOM 1487 O O . GLY B 1 69 ? 67.526 84.436 76.081 1.00 63.44 61 GLY B O 1
ATOM 1488 N N . GLY B 1 70 ? 67.237 82.271 75.586 1.00 56.91 62 GLY B N 1
ATOM 1489 C CA . GLY B 1 70 ? 67.575 81.771 76.914 1.00 49.64 62 GLY B CA 1
ATOM 1490 C C . GLY B 1 70 ? 67.273 80.285 76.955 1.00 50.94 62 GLY B C 1
ATOM 1491 O O . GLY B 1 70 ? 67.048 79.664 75.904 1.00 54.93 62 GLY B O 1
ATOM 1492 N N . GLU B 1 71 ? 67.249 79.710 78.157 1.00 40.09 63 GLU B N 1
ATOM 1493 C CA . GLU B 1 71 ? 66.970 78.283 78.312 1.00 39.52 63 GLU B CA 1
ATOM 1494 C C . GLU B 1 71 ? 65.593 77.908 77.756 1.00 40.47 63 GLU B C 1
ATOM 1495 O O . GLU B 1 71 ? 64.567 78.473 78.152 1.00 37.99 63 GLU B O 1
ATOM 1501 N N . THR B 1 72 ? 65.585 76.974 76.814 1.00 38.47 64 THR B N 1
ATOM 1502 C CA . THR B 1 72 ? 64.343 76.415 76.306 1.00 43.97 64 THR B CA 1
ATOM 1503 C C . THR B 1 72 ? 64.114 75.098 77.027 1.00 40.75 64 THR B C 1
ATOM 1504 O O . THR B 1 72 ? 64.991 74.630 77.758 1.00 43.17 64 THR B O 1
ATOM 1508 N N . PHE B 1 73 ? 62.948 74.494 76.826 1.00 31.88 65 PHE B N 1
ATOM 1509 C CA . PHE B 1 73 ? 62.674 73.234 77.484 1.00 29.92 65 PHE B CA 1
ATOM 1510 C C . PHE B 1 73 ? 63.626 72.130 77.027 1.00 29.89 65 PHE B C 1
ATOM 1511 O O . PHE B 1 73 ? 64.064 71.326 77.850 1.00 32.07 65 PHE B O 1
ATOM 1519 N N . VAL B 1 74 ? 63.921 72.088 75.724 1.00 29.83 66 VAL B N 1
ATOM 1520 C CA . VAL B 1 74 ? 64.863 71.121 75.149 1.00 31.28 66 VAL B CA 1
ATOM 1521 C C . VAL B 1 74 ? 66.262 71.378 75.699 1.00 31.03 66 VAL B C 1
ATOM 1522 O O . VAL B 1 74 ? 66.937 70.466 76.182 1.00 28.88 66 VAL B O 1
ATOM 1526 N N . SER B 1 75 ? 66.667 72.638 75.644 1.00 28.78 67 SER B N 1
ATOM 1527 C CA . SER B 1 75 ? 67.953 73.080 76.169 1.00 36.29 67 SER B CA 1
ATOM 1528 C C . SER B 1 75 ? 68.207 72.507 77.567 1.00 32.89 67 SER B C 1
ATOM 1529 O O . SER B 1 75 ? 69.197 71.805 77.803 1.00 31.94 67 SER B O 1
ATOM 1532 N N . LEU B 1 76 ? 67.283 72.802 78.474 1.00 27.34 68 LEU B N 1
ATOM 1533 C CA . LEU B 1 76 ? 67.339 72.339 79.851 1.00 24.68 68 LEU B CA 1
ATOM 1534 C C . LEU B 1 76 ? 67.433 70.820 79.952 1.00 24.75 68 LEU B C 1
ATOM 1535 O O . LEU B 1 76 ? 68.259 70.302 80.689 1.00 27.48 68 LEU B O 1
ATOM 1540 N N . ARG B 1 77 ? 66.586 70.112 79.214 1.00 22.52 69 ARG B N 1
ATOM 1541 C CA . ARG B 1 77 ? 66.623 68.658 79.204 1.00 30.03 69 ARG B CA 1
ATOM 1542 C C . ARG B 1 77 ? 68.027 68.152 78.839 1.00 32.94 69 ARG B C 1
ATOM 1543 O O . ARG B 1 77 ? 68.548 67.241 79.465 1.00 27.09 69 ARG B O 1
ATOM 1559 N N . LYS B 1 79 ? 71.013 69.739 79.069 1.00 35.46 71 LYS B N 1
ATOM 1560 C CA . LYS B 1 79 ? 72.046 70.059 80.060 1.00 37.36 71 LYS B CA 1
ATOM 1561 C C . LYS B 1 79 ? 72.037 69.106 81.251 1.00 29.52 71 LYS B C 1
ATOM 1562 O O . LYS B 1 79 ? 73.069 68.891 81.889 1.00 29.69 71 LYS B O 1
ATOM 1568 N N . LYS B 1 80 ? 70.879 68.523 81.535 1.00 28.12 72 LYS B N 1
ATOM 1569 C CA . LYS B 1 80 ? 70.756 67.559 82.629 1.00 32.72 72 LYS B CA 1
ATOM 1570 C C . LYS B 1 80 ? 71.087 66.129 82.170 1.00 32.64 72 LYS B C 1
ATOM 1571 O O . LYS B 1 80 ? 71.032 65.189 82.962 1.00 32.90 72 LYS B O 1
ATOM 1577 N N . GLY B 1 81 ? 71.423 65.972 80.891 1.00 30.00 73 GLY B N 1
ATOM 1578 C CA . GLY B 1 81 ? 71.807 64.673 80.339 1.00 28.31 73 GLY B CA 1
ATOM 1579 C C . GLY B 1 81 ? 70.684 63.665 80.118 1.00 27.61 73 GLY B C 1
ATOM 1580 O O . GLY B 1 81 ? 70.889 62.458 80.263 1.00 29.15 73 GLY B O 1
ATOM 1581 N N . PHE B 1 82 ? 69.504 64.155 79.755 1.00 21.30 74 PHE B N 1
ATOM 1582 C CA . PHE B 1 82 ? 68.359 63.301 79.461 1.00 20.82 74 PHE B CA 1
ATOM 1583 C C . PHE B 1 82 ? 68.032 63.319 77.978 1.00 24.61 74 PHE B C 1
ATOM 1584 O O . PHE B 1 82 ? 67.679 64.360 77.427 1.00 27.43 74 PHE B O 1
ATOM 1592 N N . THR B 1 83 ? 68.116 62.164 77.334 1.00 27.34 75 THR B N 1
ATOM 1593 C CA . THR B 1 83 ? 67.506 62.013 76.030 1.00 23.50 75 THR B CA 1
ATOM 1594 C C . THR B 1 83 ? 66.010 62.133 76.256 1.00 21.33 75 THR B C 1
ATOM 1595 O O . THR B 1 83 ? 65.518 61.846 77.344 1.00 18.49 75 THR B O 1
ATOM 1599 N N . GLN B 1 84 ? 65.291 62.562 75.231 1.00 25.32 76 GLN B N 1
ATOM 1600 C CA . GLN B 1 84 ? 63.839 62.637 75.284 1.00 26.85 76 GLN B CA 1
ATOM 1601 C C . GLN B 1 84 ? 63.231 61.328 75.819 1.00 28.29 76 GLN B C 1
ATOM 1602 O O . GLN B 1 84 ? 62.287 61.353 76.606 1.00 22.15 76 GLN B O 1
ATOM 1608 N N . SER B 1 85 ? 63.792 60.194 75.402 1.00 27.25 77 SER B N 1
ATOM 1609 C CA . SER B 1 85 ? 63.321 58.893 75.847 1.00 32.25 77 SER B CA 1
ATOM 1610 C C . SER B 1 85 ? 63.496 58.717 77.356 1.00 32.86 77 SER B C 1
ATOM 1611 O O . SER B 1 85 ? 62.582 58.253 78.050 1.00 38.16 77 SER B O 1
ATOM 1614 N N . GLU B 1 86 ? 64.672 59.101 77.844 1.00 30.20 78 GLU B N 1
ATOM 1615 C CA . GLU B 1 86 ? 65.039 58.968 79.245 1.00 27.51 78 GLU B CA 1
ATOM 1616 C C . GLU B 1 86 ? 64.178 59.858 80.131 1.00 24.98 78 GLU B C 1
ATOM 1617 O O . GLU B 1 86 ? 63.643 59.410 81.143 1.00 21.30 78 GLU B O 1
ATOM 1623 N N . LEU B 1 87 ? 64.044 61.121 79.743 1.00 29.43 79 LEU B N 1
ATOM 1624 C CA . LEU B 1 87 ? 63.171 62.053 80.460 1.00 30.58 79 LEU B CA 1
ATOM 1625 C C . LEU B 1 87 ? 61.701 61.609 80.486 1.00 29.53 79 LEU B C 1
ATOM 1626 O O . LEU B 1 87 ? 61.056 61.712 81.522 1.00 28.82 79 LEU B O 1
ATOM 1631 N N . ALA B 1 88 ? 61.185 61.121 79.357 1.00 35.99 80 ALA B N 1
ATOM 1632 C CA . ALA B 1 88 ? 59.810 60.577 79.287 1.00 40.65 80 ALA B CA 1
ATOM 1633 C C . ALA B 1 88 ? 59.586 59.434 80.275 1.00 37.77 80 ALA B C 1
ATOM 1634 O O . ALA B 1 88 ? 58.529 59.359 80.924 1.00 36.59 80 ALA B O 1
ATOM 1636 N N . THR B 1 89 ? 60.585 58.558 80.382 1.00 26.01 81 THR B N 1
ATOM 1637 C CA . THR B 1 89 ? 60.537 57.443 81.318 1.00 33.04 81 THR B CA 1
ATOM 1638 C C . THR B 1 89 ? 60.625 57.927 82.779 1.00 38.11 81 THR B C 1
ATOM 1639 O O . THR B 1 89 ? 59.830 57.522 83.627 1.00 45.88 81 THR B O 1
ATOM 1643 N N . ALA B 1 90 ? 61.574 58.813 83.051 1.00 31.81 82 ALA B N 1
ATOM 1644 C CA . ALA B 1 90 ? 61.748 59.404 84.363 1.00 29.27 82 ALA B CA 1
ATOM 1645 C C . ALA B 1 90 ? 60.512 60.164 84.875 1.00 32.08 82 ALA B C 1
ATOM 1646 O O . ALA B 1 90 ? 60.243 60.173 86.072 1.00 44.09 82 ALA B O 1
ATOM 1648 N N . ALA B 1 91 ? 59.768 60.804 83.981 1.00 30.80 83 ALA B N 1
ATOM 1649 C CA . ALA B 1 91 ? 58.655 61.673 84.386 1.00 31.17 83 ALA B CA 1
ATOM 1650 C C . ALA B 1 91 ? 57.270 61.009 84.280 1.00 36.69 83 ALA B C 1
ATOM 1651 O O . ALA B 1 91 ? 56.235 61.660 84.490 1.00 24.91 83 ALA B O 1
ATOM 1653 N N . GLY B 1 92 ? 57.260 59.714 83.954 1.00 40.98 84 GLY B N 1
ATOM 1654 C CA . GLY B 1 92 ? 56.018 58.946 83.855 1.00 42.13 84 GLY B CA 1
ATOM 1655 C C . GLY B 1 92 ? 55.124 59.452 82.746 1.00 37.47 84 GLY B C 1
ATOM 1656 O O . GLY B 1 92 ? 53.895 59.455 82.865 1.00 37.99 84 GLY B O 1
ATOM 1657 N N . LEU B 1 93 ? 55.762 59.885 81.667 1.00 38.13 85 LEU B N 1
ATOM 1658 C CA . LEU B 1 93 ? 55.070 60.422 80.501 1.00 38.32 85 LEU B CA 1
ATOM 1659 C C . LEU B 1 93 ? 55.326 59.577 79.254 1.00 36.19 85 LEU B C 1
ATOM 1660 O O . LEU B 1 93 ? 56.324 58.843 79.190 1.00 41.25 85 LEU B O 1
ATOM 1665 N N . PRO B 1 94 ? 54.414 59.668 78.268 1.00 28.31 86 PRO B N 1
ATOM 1666 C CA . PRO B 1 94 ? 54.641 59.057 76.966 1.00 31.75 86 PRO B CA 1
ATOM 1667 C C . PRO B 1 94 ? 55.508 59.973 76.100 1.00 33.06 86 PRO B C 1
ATOM 1668 O O . PRO B 1 94 ? 55.340 61.195 76.141 1.00 34.46 86 PRO B O 1
ATOM 1672 N N . GLN B 1 95 ? 56.425 59.378 75.333 1.00 27.80 87 GLN B N 1
ATOM 1673 C CA . GLN B 1 95 ? 57.432 60.108 74.552 1.00 20.67 87 GLN B CA 1
ATOM 1674 C C . GLN B 1 95 ? 56.825 60.959 73.426 1.00 22.03 87 GLN B C 1
ATOM 1675 O O . GLN B 1 95 ? 57.288 62.081 73.154 1.00 23.40 87 GLN B O 1
ATOM 1681 N N . PRO B 1 96 ? 55.793 60.439 72.758 1.00 19.46 88 PRO B N 1
ATOM 1682 C CA . PRO B 1 96 ? 55.030 61.310 71.862 1.00 25.69 88 PRO B CA 1
ATOM 1683 C C . PRO B 1 96 ? 54.534 62.596 72.547 1.00 28.24 88 PRO B C 1
ATOM 1684 O O . PRO B 1 96 ? 54.679 63.683 71.983 1.00 31.70 88 PRO B O 1
ATOM 1688 N N . TYR B 1 97 ? 53.961 62.475 73.745 1.00 28.25 89 TYR B N 1
ATOM 1689 C CA . TYR B 1 97 ? 53.485 63.645 74.486 1.00 30.64 89 TYR B CA 1
ATOM 1690 C C . TYR B 1 97 ? 54.643 64.573 74.856 1.00 34.32 89 TYR B C 1
ATOM 1691 O O . TYR B 1 97 ? 54.515 65.809 74.788 1.00 22.98 89 TYR B O 1
ATOM 1700 N N . LEU B 1 98 ? 55.775 63.971 75.231 1.00 35.25 90 LEU B N 1
ATOM 1701 C CA . LEU B 1 98 ? 56.966 64.737 75.564 1.00 28.56 90 LEU B CA 1
ATOM 1702 C C . LEU B 1 98 ? 57.485 65.509 74.357 1.00 31.54 90 LEU B C 1
ATOM 1703 O O . LEU B 1 98 ? 57.806 66.692 74.483 1.00 28.97 90 LEU B O 1
ATOM 1708 N N . SER B 1 99 ? 57.553 64.847 73.197 1.00 35.60 91 SER B N 1
ATOM 1709 C CA . SER B 1 99 ? 57.908 65.516 71.931 1.00 34.41 91 SER B CA 1
ATOM 1710 C C . SER B 1 99 ? 57.020 66.736 71.639 1.00 35.61 91 SER B C 1
ATOM 1711 O O . SER B 1 99 ? 57.508 67.770 71.160 1.00 29.49 91 SER B O 1
ATOM 1714 N N . ARG B 1 100 ? 55.722 66.607 71.914 1.00 29.15 92 ARG B N 1
ATOM 1715 C CA . ARG B 1 100 ? 54.810 67.724 71.733 1.00 31.26 92 ARG B CA 1
ATOM 1716 C C . ARG B 1 100 ? 55.109 68.840 72.738 1.00 32.22 92 ARG B C 1
ATOM 1717 O O . ARG B 1 100 ? 55.002 70.014 72.401 1.00 34.61 92 ARG B O 1
ATOM 1725 N N . ILE B 1 101 ? 55.495 68.470 73.962 1.00 34.10 93 ILE B N 1
ATOM 1726 C CA . ILE B 1 101 ? 55.882 69.450 74.991 1.00 30.20 93 ILE B CA 1
ATOM 1727 C C . ILE B 1 101 ? 57.109 70.263 74.555 1.00 30.90 93 ILE B C 1
ATOM 1728 O O . ILE B 1 101 ? 57.179 71.471 74.800 1.00 34.71 93 ILE B O 1
ATOM 1733 N N . GLU B 1 102 ? 58.055 69.603 73.889 1.00 25.76 94 GLU B N 1
ATOM 1734 C CA . GLU B 1 102 ? 59.280 70.263 73.452 1.00 27.56 94 GLU B CA 1
ATOM 1735 C C . GLU B 1 102 ? 59.093 71.129 72.212 1.00 35.14 94 GLU B C 1
ATOM 1736 O O . GLU B 1 102 ? 59.837 72.089 72.014 1.00 37.05 94 GLU B O 1
ATOM 1742 N N . ASN B 1 103 ? 58.093 70.796 71.390 1.00 41.86 95 ASN B N 1
ATOM 1743 C CA . ASN B 1 103 ? 57.973 71.355 70.029 1.00 36.90 95 ASN B CA 1
ATOM 1744 C C . ASN B 1 103 ? 56.676 72.086 69.6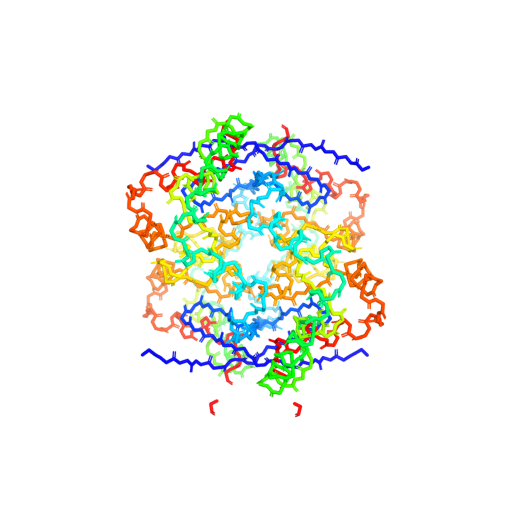92 1.00 32.06 95 ASN B C 1
ATOM 1745 O O . ASN B 1 103 ? 56.694 73.174 69.125 1.00 37.86 95 ASN B O 1
ATOM 1750 N N . SER B 1 104 ? 55.556 71.471 70.031 1.00 35.55 96 SER B N 1
ATOM 1751 C CA . SER B 1 104 ? 54.252 71.894 69.520 1.00 39.45 96 SER B CA 1
ATOM 1752 C C . SER B 1 104 ? 53.428 72.679 70.553 1.00 43.63 96 SER B C 1
ATOM 1753 O O . SER B 1 104 ? 52.878 73.731 70.221 1.00 44.87 96 SER B O 1
ATOM 1756 N N . LYS B 1 105 ? 53.386 72.180 71.797 1.00 36.92 97 LYS B N 1
ATOM 1757 C CA . LYS B 1 105 ? 52.443 72.620 72.837 1.00 30.64 97 LYS B CA 1
ATOM 1758 C C . LYS B 1 105 ? 52.488 74.080 73.241 1.00 31.39 97 LYS B C 1
ATOM 1759 O O . LYS B 1 105 ? 53.552 74.702 73.271 1.00 26.74 97 LYS B O 1
ATOM 1765 N N . GLN B 1 106 ? 51.309 74.602 73.576 1.00 33.49 98 GLN B N 1
ATOM 1766 C CA . GLN B 1 106 ? 51.142 75.989 74.001 1.00 36.09 98 GLN B CA 1
ATOM 1767 C C . GLN B 1 106 ? 51.182 76.185 75.530 1.00 45.09 98 GLN B C 1
ATOM 1768 O O . GLN B 1 106 ? 51.618 77.237 76.012 1.00 52.18 98 GLN B O 1
ATOM 1774 N N . SER B 1 107 ? 50.735 75.184 76.289 1.00 46.69 99 SER B N 1
ATOM 1775 C CA . SER B 1 107 ? 50.847 75.223 77.756 1.00 48.25 99 SER B CA 1
ATOM 1776 C C . SER B 1 107 ? 51.070 73.849 78.410 1.00 44.94 99 SER B C 1
ATOM 1777 O O . SER B 1 107 ? 50.954 72.800 77.747 1.00 38.39 99 SER B O 1
ATOM 1780 N N . LEU B 1 108 ? 51.409 73.875 79.703 1.00 35.63 100 LEU B N 1
ATOM 1781 C CA . LEU B 1 108 ? 51.529 72.667 80.522 1.00 33.35 100 LEU B CA 1
ATOM 1782 C C . LEU B 1 108 ? 50.542 72.703 81.685 1.00 35.97 100 LEU B C 1
ATOM 1783 O O . LEU B 1 108 ? 50.375 73.740 82.329 1.00 46.32 100 LEU B O 1
ATOM 1788 N N . GLN B 1 109 ? 49.880 71.582 81.951 1.00 32.68 101 GLN B N 1
ATOM 1789 C CA . GLN B 1 109 ? 49.097 71.433 83.172 1.00 37.94 101 GLN B CA 1
ATOM 1790 C C . GLN B 1 109 ? 50.044 71.446 84.372 1.00 39.82 101 GLN B C 1
ATOM 1791 O O . GLN B 1 109 ? 51.205 71.020 84.264 1.00 40.13 101 GLN B O 1
ATOM 1797 N N . ASP B 1 110 ? 49.552 71.912 85.519 1.00 32.73 102 ASP B N 1
ATOM 1798 C CA . ASP B 1 110 ? 50.390 71.995 86.705 1.00 30.09 102 ASP B CA 1
ATOM 1799 C C . ASP B 1 110 ? 50.994 70.634 87.058 1.00 35.17 102 ASP B C 1
ATOM 1800 O O . ASP B 1 110 ? 52.179 70.548 87.368 1.00 36.67 102 ASP B O 1
ATOM 1805 N N . LYS B 1 111 ? 50.188 69.576 86.983 1.00 36.32 103 LYS B N 1
ATOM 1806 C CA . LYS B 1 111 ? 50.629 68.226 87.341 1.00 35.16 103 LYS B CA 1
ATOM 1807 C C . LYS B 1 111 ? 51.856 67.786 86.553 1.00 40.12 103 LYS B C 1
ATOM 1808 O O . LYS B 1 111 ? 52.734 67.110 87.082 1.00 45.08 103 LYS B O 1
ATOM 1814 N N . THR B 1 112 ? 51.901 68.182 85.282 1.00 46.79 104 THR B N 1
ATOM 1815 C CA . THR B 1 112 ? 52.985 67.839 84.356 1.00 39.73 104 THR B CA 1
ATOM 1816 C C . THR B 1 112 ? 54.285 68.580 84.706 1.00 40.10 104 THR B C 1
ATOM 1817 O O . THR B 1 112 ? 55.359 67.969 84.795 1.00 30.70 104 THR B O 1
ATOM 1821 N N . VAL B 1 113 ? 54.173 69.898 84.895 1.00 37.40 105 VAL B N 1
ATOM 1822 C CA . VAL B 1 113 ? 55.289 70.729 85.339 1.00 31.81 105 VAL B CA 1
ATOM 1823 C C . VAL B 1 113 ? 55.980 70.092 86.537 1.00 34.27 105 VAL B C 1
ATOM 1824 O O . VAL B 1 113 ? 57.206 70.080 86.617 1.00 39.63 105 VAL B O 1
ATOM 1828 N N . GLN B 1 114 ? 55.184 69.545 87.451 1.00 27.57 106 GLN B N 1
ATOM 1829 C CA . GLN B 1 114 ? 55.714 68.956 88.668 1.00 28.85 106 GLN B CA 1
ATOM 1830 C C . GLN B 1 114 ? 56.390 67.625 88.375 1.00 32.36 106 GLN B C 1
ATOM 1831 O O . GLN B 1 114 ? 57.526 67.401 88.816 1.00 31.21 106 GLN B O 1
ATOM 1837 N N . LYS B 1 115 ? 55.714 66.762 87.609 1.00 32.66 107 LYS B N 1
ATOM 1838 C CA . LYS B 1 115 ? 56.304 65.483 87.177 1.00 28.48 107 LYS B CA 1
ATOM 1839 C C . LYS B 1 115 ? 57.659 65.742 86.538 1.00 29.75 107 LYS B C 1
ATOM 1840 O O . LYS B 1 115 ? 58.629 65.032 86.822 1.00 34.76 107 LYS B O 1
ATOM 1846 N N . LEU B 1 116 ? 57.715 66.773 85.693 1.00 23.57 108 LEU B N 1
ATOM 1847 C CA . LEU B 1 116 ? 58.918 67.101 84.942 1.00 25.07 108 LEU B CA 1
ATOM 1848 C C . LEU B 1 116 ? 59.987 67.692 85.850 1.00 31.10 108 LEU B C 1
ATOM 1849 O O . LEU B 1 116 ? 61.175 67.350 85.735 1.00 30.43 108 LEU B O 1
ATOM 1854 N N . ALA B 1 117 ? 59.557 68.573 86.752 1.00 25.42 109 ALA B N 1
ATOM 1855 C CA . ALA B 1 117 ? 60.469 69.249 87.659 1.00 18.76 109 ALA B CA 1
ATOM 1856 C C . ALA B 1 117 ? 61.177 68.229 88.521 1.00 18.65 109 ALA B C 1
ATOM 1857 O O . ALA B 1 117 ? 62.374 68.360 88.782 1.00 13.69 109 ALA B O 1
ATOM 1859 N N . ASN B 1 118 ? 60.424 67.217 88.959 1.00 24.29 110 ASN B N 1
ATOM 1860 C CA . ASN B 1 118 ? 60.967 66.130 89.782 1.00 29.86 110 ASN B CA 1
ATOM 1861 C C . ASN B 1 118 ? 61.946 65.277 89.000 1.00 32.04 110 ASN B C 1
ATOM 1862 O O . ASN B 1 118 ? 63.004 64.919 89.513 1.00 36.63 110 ASN B O 1
ATOM 1867 N N . ALA B 1 119 ? 61.592 64.962 87.756 1.00 31.19 111 ALA B N 1
ATOM 1868 C CA . ALA B 1 119 ? 62.435 64.123 86.913 1.00 33.47 111 ALA B CA 1
ATOM 1869 C C . ALA B 1 119 ? 63.811 64.743 86.710 1.00 36.59 111 ALA B C 1
ATOM 1870 O O . ALA B 1 119 ? 64.841 64.049 86.790 1.00 35.09 111 ALA B O 1
ATOM 1872 N N . LEU B 1 120 ? 63.804 66.053 86.467 1.00 34.04 112 LEU B N 1
ATOM 1873 C CA . LEU B 1 120 ? 65.005 66.825 86.184 1.00 33.10 112 LEU B CA 1
ATOM 1874 C C . LEU B 1 120 ? 65.643 67.390 87.436 1.00 35.29 112 LEU B C 1
ATOM 1875 O O . LEU B 1 120 ? 66.757 67.922 87.373 1.00 40.84 112 LEU B O 1
ATOM 1880 N N . GLY B 1 121 ? 64.925 67.313 88.558 1.00 31.44 113 GLY B N 1
ATOM 1881 C CA . GLY B 1 121 ? 65.392 67.885 89.825 1.00 29.89 113 GLY B CA 1
ATOM 1882 C C . GLY B 1 121 ? 65.667 69.386 89.786 1.00 32.69 113 GLY B C 1
ATOM 1883 O O . GLY B 1 121 ? 66.732 69.846 90.219 1.00 32.27 113 GLY B O 1
ATOM 1884 N N . VAL B 1 122 ? 64.714 70.147 89.248 1.00 31.97 114 VAL B N 1
ATOM 1885 C CA . VAL B 1 122 ? 64.780 71.612 89.212 1.00 29.76 114 VAL B CA 1
ATOM 1886 C C . VAL B 1 122 ? 63.427 72.166 89.672 1.00 32.49 114 VAL B C 1
ATOM 1887 O O . VAL B 1 122 ? 62.453 71.411 89.768 1.00 37.56 114 VAL B O 1
ATOM 1891 N N . SER B 1 123 ? 63.348 73.469 89.941 1.00 28.36 115 SER B N 1
ATOM 1892 C CA . SER B 1 123 ? 62.076 74.071 90.380 1.00 27.47 115 SER B CA 1
ATOM 1893 C C . SER B 1 123 ? 61.021 74.126 89.274 1.00 26.04 115 SER B C 1
ATOM 1894 O O . SER B 1 123 ? 61.364 74.097 88.093 1.00 28.94 115 SER B O 1
ATOM 1897 N N . PRO B 1 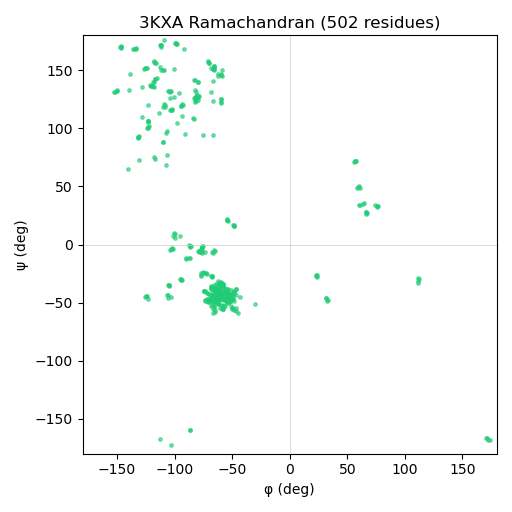124 ? 59.727 74.186 89.657 1.00 28.38 116 PRO B N 1
ATOM 1898 C CA . PRO B 1 124 ? 58.631 74.488 88.746 1.00 23.05 116 PRO B CA 1
ATOM 1899 C C . PRO B 1 124 ? 58.883 75.756 87.942 1.00 24.97 116 PRO B C 1
ATOM 1900 O O . PRO B 1 124 ? 58.647 75.756 86.741 1.00 26.04 116 PRO B O 1
ATOM 1904 N N . LEU B 1 125 ? 59.354 76.819 88.603 1.00 27.26 117 LEU B N 1
ATOM 1905 C CA . LEU B 1 125 ? 59.717 78.070 87.934 1.00 22.50 117 LEU B CA 1
ATOM 1906 C C . LEU B 1 125 ? 60.700 77.848 86.803 1.00 27.67 117 LEU B C 1
ATOM 1907 O O . LEU B 1 125 ? 60.505 78.400 85.716 1.00 34.89 117 LEU B O 1
ATOM 1912 N N . GLU B 1 126 ? 61.749 77.055 87.048 1.00 20.11 118 GLU B N 1
ATOM 1913 C CA . GLU B 1 126 ? 62.708 76.747 85.993 1.00 24.78 118 GLU B CA 1
ATOM 1914 C C . GLU B 1 126 ? 62.031 76.099 84.787 1.00 26.43 118 GLU B C 1
ATOM 1915 O O . GLU B 1 126 ? 62.142 76.607 83.654 1.00 19.68 118 GLU B O 1
ATOM 1921 N N . VAL B 1 127 ? 61.313 75.001 85.043 1.00 24.73 119 VAL B N 1
ATOM 1922 C CA . VAL B 1 127 ? 60.538 74.321 84.010 1.00 27.70 119 VAL B CA 1
ATOM 1923 C C . VAL B 1 127 ? 59.646 75.314 83.261 1.00 26.69 119 VAL B C 1
ATOM 1924 O O . VAL B 1 127 ? 59.705 75.409 82.043 1.00 37.09 119 VAL B O 1
ATOM 1928 N N . ARG B 1 128 ? 58.852 76.079 83.992 1.00 24.76 120 ARG B N 1
ATOM 1929 C CA . ARG B 1 128 ? 57.952 77.027 83.363 1.00 18.60 120 ARG B CA 1
ATOM 1930 C C . ARG B 1 128 ? 58.694 78.084 82.578 1.00 18.86 120 ARG B C 1
ATOM 1931 O O . ARG B 1 128 ? 58.336 78.345 81.428 1.00 29.13 120 ARG B O 1
ATOM 1939 N N . ALA B 1 129 ? 59.739 78.665 83.166 1.00 11.24 121 ALA B N 1
ATOM 1940 C CA . ALA B 1 129 ? 60.532 79.699 82.470 1.00 8.69 121 ALA B CA 1
ATOM 1941 C C . ALA B 1 129 ? 61.125 79.194 81.161 1.00 17.98 121 ALA B C 1
ATOM 1942 O O . ALA B 1 129 ? 61.220 79.940 80.195 1.00 21.44 121 ALA B O 1
ATOM 1944 N N . ALA B 1 130 ? 61.535 77.924 81.152 1.00 23.86 122 ALA B N 1
ATOM 1945 C CA . ALA B 1 130 ? 62.120 77.299 79.988 1.00 19.86 122 ALA B CA 1
ATOM 1946 C C . ALA B 1 130 ? 61.073 77.152 78.891 1.00 26.90 122 ALA B C 1
ATOM 1947 O O . ALA B 1 130 ? 61.280 77.566 77.748 1.00 35.34 122 ALA B O 1
ATOM 1949 N N . PHE B 1 131 ? 59.945 76.556 79.256 1.00 28.30 123 PHE B N 1
ATOM 1950 C CA . PHE B 1 131 ? 58.835 76.364 78.353 1.00 26.89 123 PHE B CA 1
ATOM 1951 C C . PHE B 1 131 ? 58.451 77.685 77.681 1.00 29.55 123 PHE B C 1
ATOM 1952 O O . PHE B 1 131 ? 58.325 77.742 76.454 1.00 30.27 123 PHE B O 1
ATOM 1960 N N . GLU B 1 132 ? 58.307 78.740 78.486 1.00 26.78 124 GLU B N 1
ATOM 1961 C CA . GLU B 1 132 ? 57.912 80.085 78.000 1.00 33.50 124 GLU B CA 1
ATOM 1962 C C . GLU B 1 132 ? 58.902 80.790 77.062 1.00 34.30 124 GLU B C 1
ATOM 1963 O O . GLU B 1 132 ? 58.587 81.866 76.539 1.00 29.85 124 GLU B O 1
ATOM 1969 N N . ARG B 1 133 ? 60.081 80.197 76.858 1.00 32.46 125 ARG B N 1
ATOM 1970 C CA . ARG B 1 133 ? 61.082 80.760 75.946 1.00 35.26 125 ARG B CA 1
ATOM 1971 C C . ARG B 1 133 ? 60.762 80.475 74.469 1.00 35.04 125 ARG B C 1
ATOM 1972 O O . ARG B 1 133 ? 61.441 80.992 73.569 1.00 40.56 125 ARG B O 1
ATOM 1980 N N . ARG B 1 134 ? 59.728 79.659 74.235 1.00 26.48 126 ARG B N 1
ATOM 1981 C CA . ARG B 1 134 ? 59.190 79.419 72.904 1.00 11.83 126 ARG B CA 1
ATOM 1982 C C . ARG B 1 134 ? 58.341 80.595 72.437 1.00 22.41 126 ARG B C 1
ATOM 1983 O O . ARG B 1 134 ? 57.825 80.574 71.327 1.00 34.08 126 ARG B O 1
ATOM 1991 N N . TYR B 1 135 ? 58.176 81.615 73.272 1.00 27.39 127 TYR B N 1
ATOM 1992 C CA . TYR B 1 135 ? 57.435 82.810 72.850 1.00 32.35 127 TYR B CA 1
ATOM 1993 C C . TYR B 1 135 ? 58.320 84.052 72.722 1.00 36.55 127 TYR B C 1
ATOM 1994 O O . TYR B 1 135 ? 59.496 84.044 73.106 1.00 39.90 127 TYR B O 1
ATOM 2003 N N . GLU B 1 136 ? 57.730 85.109 72.175 1.00 33.37 128 GLU B N 1
ATOM 2004 C CA . GLU B 1 136 ? 58.384 86.388 72.015 1.00 39.84 128 GLU B CA 1
ATOM 2005 C C . GLU B 1 136 ? 57.551 87.445 72.734 1.00 46.75 128 GLU B C 1
ATOM 2006 O O . GLU B 1 136 ? 56.524 87.874 72.208 1.00 46.17 128 GLU B O 1
ATOM 2012 N N . TYR B 1 137 ? 57.985 87.848 73.931 1.00 50.14 129 TYR B N 1
ATOM 2013 C CA . TYR B 1 137 ? 57.263 88.835 74.739 1.00 48.20 129 TYR B CA 1
ATOM 2014 C C . TYR B 1 137 ? 57.707 90.242 74.388 1.00 52.22 129 TYR B C 1
ATOM 2015 O O . TYR B 1 137 ? 58.622 90.419 73.594 1.00 50.68 129 TYR B O 1
ATOM 2032 N N . ILE C 1 9 ? 52.624 85.032 48.884 1.00 90.33 1 ILE C N 1
ATOM 2033 C CA . ILE C 1 9 ? 52.570 84.155 50.096 1.00 95.86 1 ILE C CA 1
ATOM 2034 C C . ILE C 1 9 ? 53.250 84.877 51.274 1.00 100.85 1 ILE C C 1
ATOM 2035 O O . ILE C 1 9 ? 54.419 84.601 51.576 1.00 104.26 1 ILE C O 1
ATOM 2040 N N . PRO C 1 10 ? 52.520 85.801 51.946 1.00 101.22 2 PRO C N 1
ATOM 2041 C CA . PRO C 1 10 ? 53.129 86.729 52.912 1.00 98.45 2 PRO C CA 1
ATOM 2042 C C . PRO C 1 10 ? 53.144 86.257 54.374 1.00 96.54 2 PRO C C 1
ATOM 2043 O O . PRO C 1 10 ? 52.490 85.267 54.720 1.00 95.44 2 PRO C O 1
ATOM 2047 N N . VAL C 1 11 ? 53.906 86.967 55.210 1.00 92.76 3 VAL C N 1
ATOM 2048 C CA . VAL C 1 11 ? 53.911 86.759 56.665 1.00 84.16 3 VAL C CA 1
ATOM 2049 C C . VAL C 1 11 ? 53.699 88.099 57.389 1.00 78.42 3 VAL C C 1
ATOM 2050 O O . VAL C 1 11 ? 54.576 88.969 57.362 1.00 76.22 3 VAL C O 1
ATOM 2054 N N . THR C 1 12 ? 52.527 88.269 58.009 1.00 72.27 4 THR C N 1
ATOM 2055 C CA . THR C 1 12 ? 52.213 89.498 58.769 1.00 65.91 4 THR C CA 1
ATOM 2056 C C . THR C 1 12 ? 52.162 89.264 60.275 1.00 56.13 4 THR C C 1
ATOM 2057 O O . THR C 1 12 ? 51.808 88.177 60.723 1.00 49.30 4 THR C O 1
ATOM 2061 N N . HIS C 1 13 ? 52.495 90.295 61.048 1.00 53.72 5 HIS C N 1
ATOM 2062 C CA . HIS C 1 13 ? 52.637 90.143 62.499 1.00 53.20 5 HIS C CA 1
ATOM 2063 C C . HIS C 1 13 ? 51.452 90.710 63.263 1.00 46.05 5 HIS C C 1
ATOM 2064 O O . HIS C 1 13 ? 51.081 91.874 63.080 1.00 47.38 5 HIS C O 1
ATOM 2071 N N . ILE C 1 14 ? 50.867 89.874 64.119 1.00 43.95 6 ILE C N 1
ATOM 2072 C CA . ILE C 1 14 ? 49.710 90.266 64.931 1.00 46.88 6 ILE C CA 1
ATOM 2073 C C . ILE C 1 14 ? 49.979 90.203 66.443 1.00 50.99 6 ILE C C 1
ATOM 2074 O O . ILE C 1 14 ? 50.625 89.276 66.931 1.00 55.12 6 ILE C O 1
ATOM 2079 N N . LYS C 1 15 ? 49.474 91.195 67.173 1.00 48.70 7 LYS C N 1
ATOM 2080 C CA . LYS C 1 15 ? 49.617 91.233 68.616 1.00 42.88 7 LYS C CA 1
ATOM 2081 C C . LYS C 1 15 ? 48.591 90.305 69.245 1.00 45.25 7 LYS C C 1
ATOM 2082 O O . LYS C 1 15 ? 47.390 90.400 68.962 1.00 47.66 7 LYS C O 1
ATOM 2088 N N . CYS C 1 16 ? 49.071 89.405 70.097 1.00 45.95 8 CYS C N 1
ATOM 2089 C CA . CYS C 1 16 ? 48.189 88.490 70.829 1.00 45.27 8 CYS C CA 1
ATOM 2090 C C . CYS C 1 16 ? 48.380 88.567 72.346 1.00 40.03 8 CYS C C 1
ATOM 2091 O O . CYS C 1 16 ? 49.464 88.889 72.841 1.00 27.17 8 CYS C O 1
ATOM 2094 N N . LEU C 1 17 ? 47.304 88.256 73.063 1.00 41.56 9 LEU C N 1
ATOM 2095 C CA . LEU C 1 17 ? 47.297 88.236 74.509 1.00 37.55 9 LEU C CA 1
ATOM 2096 C C . LEU C 1 17 ? 47.581 86.830 75.017 1.00 33.01 9 LEU C C 1
ATOM 2097 O O . LEU C 1 17 ? 46.831 85.900 74.736 1.00 27.06 9 LEU C O 1
ATOM 2102 N N . ARG C 1 18 ? 48.669 86.689 75.763 1.00 39.82 10 ARG C N 1
ATOM 2103 C CA . ARG C 1 18 ? 48.928 85.478 76.546 1.00 47.01 10 ARG C CA 1
ATOM 2104 C C . ARG C 1 18 ? 48.605 85.714 78.031 1.00 51.28 10 ARG C C 1
ATOM 2105 O O . ARG C 1 18 ? 49.234 86.539 78.709 1.00 50.60 10 ARG C O 1
ATOM 2113 N N . ILE C 1 19 ? 47.619 84.975 78.520 1.00 55.52 11 ILE C N 1
ATOM 2114 C CA . ILE C 1 19 ? 47.105 85.162 79.865 1.00 59.00 11 ILE C CA 1
ATOM 2115 C C . ILE C 1 19 ? 46.997 83.814 80.586 1.00 58.53 11 ILE C C 1
ATOM 2116 O O . ILE C 1 19 ? 45.993 83.097 80.480 1.00 52.27 11 ILE C O 1
ATOM 2121 N N . ASN C 1 20 ? 48.069 83.475 81.298 1.00 61.35 12 ASN C N 1
ATOM 2122 C CA . ASN C 1 20 ? 48.137 82.270 82.126 1.00 64.91 12 ASN C CA 1
ATOM 2123 C C . ASN C 1 20 ? 47.862 80.979 81.344 1.00 59.68 12 ASN C C 1
ATOM 2124 O O . ASN C 1 20 ? 46.804 80.354 81.486 1.00 55.70 12 ASN C O 1
ATOM 2129 N N . GLY C 1 21 ? 48.826 80.609 80.506 1.00 53.98 13 GLY C N 1
ATOM 2130 C CA . GLY C 1 21 ? 48.789 79.359 79.751 1.00 56.83 13 GLY C CA 1
ATOM 2131 C C . GLY C 1 21 ? 47.692 79.263 78.709 1.00 57.28 13 GLY C C 1
ATOM 2132 O O . GLY C 1 21 ? 47.226 78.168 78.386 1.00 57.50 13 GLY C O 1
ATOM 2133 N N . GLN C 1 22 ? 47.285 80.411 78.177 1.00 57.18 14 GLN C N 1
ATOM 2134 C CA . GLN C 1 22 ? 46.182 80.481 77.231 1.00 49.50 14 GLN C CA 1
ATOM 2135 C C . GLN C 1 22 ? 46.382 81.691 76.323 1.00 47.67 14 GLN C C 1
ATOM 2136 O O . GLN C 1 22 ? 46.661 82.795 76.803 1.00 53.20 14 GLN C O 1
ATOM 2142 N N . ILE C 1 23 ? 46.256 81.478 75.013 1.00 45.17 15 ILE C N 1
ATOM 2143 C CA . ILE C 1 23 ? 46.420 82.563 74.040 1.00 38.66 15 ILE C CA 1
ATOM 2144 C C . ILE C 1 23 ? 45.084 83.063 73.487 1.00 38.57 15 ILE C C 1
ATOM 2145 O O . ILE C 1 23 ? 44.230 82.262 73.092 1.00 35.96 15 ILE C O 1
ATOM 2150 N N . LYS C 1 24 ? 44.923 84.388 73.487 1.00 41.44 16 LYS C N 1
ATOM 2151 C CA . LYS C 1 24 ? 43.722 85.068 72.998 1.00 47.67 16 LYS C CA 1
ATOM 2152 C C . LYS C 1 24 ? 44.156 86.050 71.909 1.00 49.65 16 LYS C C 1
ATOM 2153 O O . LYS C 1 24 ? 44.753 87.084 72.209 1.00 60.11 16 LYS C O 1
ATOM 2159 N N . CYS C 1 25 ? 43.883 85.717 70.650 1.00 43.37 17 CYS C N 1
ATOM 2160 C CA . CYS C 1 25 ? 44.319 86.542 69.521 1.00 36.25 17 CYS C CA 1
ATOM 2161 C C . CYS C 1 25 ? 43.160 87.322 68.926 1.00 34.63 17 CYS C C 1
ATOM 2162 O O . CYS C 1 25 ? 43.304 88.456 68.459 1.00 32.93 17 CYS C O 1
ATOM 2165 N N . VAL C 1 26 ? 42.005 86.680 68.955 1.00 33.87 18 VAL C N 1
ATOM 2166 C CA . VAL C 1 26 ? 40.783 87.206 68.409 1.00 31.85 18 VAL C CA 1
ATOM 2167 C C . VAL C 1 26 ? 40.146 88.170 69.405 1.00 42.87 18 VAL C C 1
ATOM 2168 O O . VAL C 1 26 ? 39.957 87.818 70.574 1.00 56.09 18 VAL C O 1
ATOM 2172 N N . LYS C 1 27 ? 39.843 89.389 68.960 1.00 40.74 19 LYS C N 1
ATOM 2173 C CA . LYS C 1 27 ? 39.080 90.319 69.782 1.00 53.53 19 LYS C CA 1
ATOM 2174 C C . LYS C 1 27 ? 37.677 90.527 69.199 1.00 64.08 19 LYS C C 1
ATOM 2175 O O . LYS C 1 27 ? 37.480 91.424 68.381 1.00 69.28 19 LYS C O 1
ATOM 2181 N N . PRO C 1 28 ? 36.693 89.682 69.590 1.00 73.65 20 PRO C N 1
ATOM 2182 C CA . PRO C 1 28 ? 35.353 89.988 69.088 1.00 75.21 20 PRO C CA 1
ATOM 2183 C C . PRO C 1 28 ? 34.851 91.293 69.690 1.00 74.28 20 PRO C C 1
ATOM 2184 O O . PRO C 1 28 ? 35.076 91.567 70.877 1.00 72.59 20 PRO C O 1
ATOM 2188 N N . ILE C 1 29 ? 34.170 92.078 68.872 1.00 68.74 21 ILE C N 1
ATOM 2189 C CA . ILE C 1 29 ? 33.595 93.361 69.280 1.00 68.22 21 ILE C CA 1
ATOM 2190 C C . ILE C 1 29 ? 32.232 93.233 69.982 1.00 69.51 21 ILE C C 1
ATOM 2191 O O . ILE C 1 29 ? 31.325 92.533 69.508 1.00 64.97 21 ILE C O 1
ATOM 2196 N N . SER C 1 30 ? 32.106 93.934 71.109 1.00 74.71 22 SER C N 1
ATOM 2197 C CA . SER C 1 30 ? 31.091 93.624 72.129 1.00 83.05 22 SER C CA 1
ATOM 2198 C C . SER C 1 30 ? 30.029 94.717 72.385 1.00 87.18 22 SER C C 1
ATOM 2199 O O . SER C 1 30 ? 30.072 95.386 73.434 1.00 87.31 22 SER C O 1
ATOM 2202 N N . PRO C 1 31 ? 29.066 94.893 71.446 1.00 86.17 23 PRO C N 1
ATOM 2203 C CA . PRO C 1 31 ? 27.969 95.818 71.711 1.00 85.92 23 PRO C CA 1
ATOM 2204 C C . PRO C 1 31 ? 26.689 95.028 71.975 1.00 84.99 23 PRO C C 1
ATOM 2205 O O . PRO C 1 31 ? 25.758 95.046 71.154 1.00 83.69 23 PRO C O 1
ATOM 2209 N N . ASN C 1 32 ? 26.668 94.325 73.109 1.00 84.68 24 ASN C N 1
ATOM 2210 C CA . ASN C 1 32 ? 25.570 93.419 73.466 1.00 84.81 24 ASN C CA 1
ATOM 2211 C C . ASN C 1 32 ? 24.235 93.872 72.885 1.00 78.64 24 ASN C C 1
ATOM 2212 O O . ASN C 1 32 ? 23.527 93.097 72.225 1.00 80.86 24 ASN C O 1
ATOM 2217 N N . THR C 1 33 ? 23.922 95.142 73.133 1.00 63.56 25 THR C N 1
ATOM 2218 C CA . THR C 1 33 ? 22.654 95.726 72.750 1.00 50.98 25 THR C CA 1
ATOM 2219 C C . THR C 1 33 ? 22.508 95.805 71.230 1.00 40.97 25 THR C C 1
ATOM 2220 O O . THR C 1 33 ? 22.982 96.745 70.592 1.00 35.09 25 THR C O 1
ATOM 2224 N N . THR C 1 34 ? 21.876 94.771 70.676 1.00 44.17 26 THR C N 1
ATOM 2225 C CA . THR C 1 34 ? 21.422 94.785 69.283 1.00 45.95 26 THR C CA 1
ATOM 2226 C C . THR C 1 34 ? 19.888 94.795 69.249 1.00 41.93 26 THR C C 1
ATOM 2227 O O . THR C 1 34 ? 19.255 94.260 70.161 1.00 36.10 26 THR C O 1
ATOM 2231 N N . PRO C 1 35 ? 19.289 95.402 68.200 1.00 44.17 27 PRO C N 1
ATOM 2232 C CA . PRO C 1 35 ? 17.831 95.624 68.116 1.00 46.34 27 PRO C CA 1
ATOM 2233 C C . PRO C 1 35 ? 16.959 94.384 68.328 1.00 41.31 27 PRO C C 1
ATOM 2234 O O . PRO C 1 35 ? 15.973 94.464 69.058 1.00 39.90 27 PRO C O 1
ATOM 2238 N N . ALA C 1 36 ? 17.314 93.265 67.695 1.00 36.95 28 ALA C N 1
ATOM 2239 C CA . ALA C 1 36 ? 16.598 92.011 67.896 1.00 31.66 28 ALA C CA 1
ATOM 2240 C C . ALA C 1 36 ? 16.648 91.589 69.363 1.00 34.30 28 ALA C C 1
ATOM 2241 O O . ALA C 1 36 ? 15.620 91.232 69.934 1.00 41.46 28 ALA C O 1
ATOM 2243 N N . ALA C 1 37 ? 17.835 91.647 69.971 1.00 33.92 29 ALA C N 1
ATOM 2244 C CA . ALA C 1 37 ? 17.992 91.325 71.388 1.00 28.13 29 ALA C CA 1
ATOM 2245 C C . ALA C 1 37 ? 17.171 92.298 72.219 1.00 28.88 29 ALA C C 1
ATOM 2246 O O . ALA C 1 37 ? 16.377 91.883 73.061 1.00 31.66 29 ALA C O 1
ATOM 2248 N N . GLU C 1 38 ? 17.359 93.589 71.957 1.00 32.70 30 GLU C N 1
ATOM 2249 C CA . GLU C 1 38 ? 16.598 94.655 72.591 1.00 35.99 30 GLU C CA 1
ATOM 2250 C C . GLU C 1 38 ? 15.086 94.385 72.548 1.00 37.58 30 GLU C C 1
ATOM 2251 O O . GLU C 1 38 ? 14.378 94.621 73.528 1.00 36.12 30 GLU C O 1
ATOM 2257 N N . HIS C 1 39 ? 14.606 93.879 71.413 1.00 42.08 31 HIS C N 1
ATOM 2258 C CA . HIS C 1 39 ? 13.175 93.658 71.181 1.00 38.17 31 HIS C CA 1
ATOM 2259 C C . HIS C 1 39 ? 12.571 92.578 72.076 1.00 39.60 31 HIS C C 1
ATOM 2260 O O . HIS C 1 39 ? 11.627 92.838 72.825 1.00 43.75 31 HIS C O 1
ATOM 2267 N N . ILE C 1 40 ? 13.110 91.365 71.977 1.00 39.91 32 ILE C N 1
ATOM 2268 C CA . ILE C 1 40 ? 12.697 90.236 72.812 1.00 34.90 32 ILE C CA 1
ATOM 2269 C C . ILE C 1 40 ? 12.777 90.579 74.305 1.00 42.04 32 ILE C C 1
ATOM 2270 O O . ILE C 1 40 ? 11.892 90.231 75.087 1.00 47.58 32 ILE C O 1
ATOM 2275 N N . GLU C 1 41 ? 13.848 91.259 74.699 1.00 41.82 33 GLU C N 1
ATOM 2276 C CA . GLU C 1 41 ? 13.979 91.718 76.064 1.00 37.11 33 GLU C CA 1
ATOM 2277 C C . GLU C 1 41 ? 12.734 92.530 76.469 1.00 37.02 33 GLU C C 1
ATOM 2278 O O . GLU C 1 41 ? 12.115 92.238 77.497 1.00 31.34 33 GLU C O 1
ATOM 2284 N N . HIS C 1 42 ? 12.344 93.506 75.642 1.00 39.64 34 HIS C N 1
ATOM 2285 C CA . HIS C 1 42 ? 11.180 94.359 75.962 1.00 46.47 34 HIS C CA 1
ATOM 2286 C C . HIS C 1 42 ? 9.870 93.581 75.970 1.00 37.19 34 HIS C C 1
ATOM 2287 O O . HIS C 1 42 ? 9.011 93.815 76.816 1.00 32.39 34 HIS C O 1
ATOM 2294 N N . VAL C 1 43 ? 9.747 92.637 75.043 1.00 32.70 35 VAL C N 1
ATOM 2295 C CA . VAL C 1 43 ? 8.603 91.724 74.980 1.00 26.80 35 VAL C CA 1
ATOM 2296 C C . VAL C 1 43 ? 8.471 90.878 76.256 1.00 36.45 35 VAL C C 1
ATOM 2297 O O . VAL C 1 43 ? 7.364 90.702 76.782 1.00 51.47 35 VAL C O 1
ATOM 2301 N N . ARG C 1 44 ? 9.593 90.373 76.763 1.00 31.65 36 ARG C N 1
ATOM 2302 C CA . ARG C 1 44 ? 9.595 89.550 77.974 1.00 27.38 36 ARG C CA 1
ATOM 2303 C C . ARG C 1 44 ? 9.454 90.353 79.266 1.00 32.17 36 ARG C C 1
ATOM 2304 O O . ARG C 1 44 ? 9.348 89.778 80.345 1.00 38.00 36 ARG C O 1
ATOM 2312 N N . LYS C 1 45 ? 9.474 91.677 79.164 1.00 32.99 37 LYS C N 1
ATOM 2313 C CA . LYS C 1 45 ? 9.291 92.539 80.326 1.00 36.48 37 LYS C CA 1
ATOM 2314 C C . LYS C 1 45 ? 7.837 92.516 80.820 1.00 39.09 37 LYS C C 1
ATOM 2315 O O . LYS C 1 45 ? 7.561 92.790 81.989 1.00 36.56 37 LYS C O 1
ATOM 2321 N N . ASN C 1 46 ? 6.911 92.203 79.921 1.00 38.41 38 ASN C N 1
ATOM 2322 C CA . ASN C 1 46 ? 5.556 91.873 80.310 1.00 42.22 38 ASN C CA 1
ATOM 2323 C C . ASN C 1 46 ? 5.520 90.410 80.790 1.00 45.45 38 ASN C C 1
ATOM 2324 O O . ASN C 1 46 ? 5.945 89.509 80.062 1.00 40.85 38 ASN C O 1
ATOM 2329 N N . PRO C 1 47 ? 5.031 90.174 82.028 1.00 46.72 39 PRO C N 1
ATOM 2330 C CA . PRO C 1 47 ? 4.982 88.820 82.586 1.00 41.04 39 PRO C CA 1
ATOM 2331 C C . PRO C 1 47 ? 3.997 87.924 81.858 1.00 37.88 39 PRO C C 1
ATOM 2332 O O . PRO C 1 47 ? 4.182 86.715 81.822 1.00 41.24 39 PRO C O 1
ATOM 2336 N N . ARG C 1 48 ? 2.965 88.523 81.282 1.00 41.60 40 ARG C N 1
ATOM 2337 C CA . ARG C 1 48 ? 1.913 87.776 80.612 1.00 45.05 40 ARG C CA 1
ATOM 2338 C C . ARG C 1 48 ? 2.421 87.255 79.274 1.00 45.61 40 ARG C C 1
ATOM 2339 O O . ARG C 1 48 ? 2.120 86.118 78.891 1.00 47.25 40 ARG C O 1
ATOM 2347 N N . ARG C 1 49 ? 3.195 88.090 78.580 1.00 36.88 41 ARG C N 1
ATOM 2348 C CA . ARG C 1 49 ? 3.875 87.698 77.351 1.00 31.79 41 ARG C CA 1
ATOM 2349 C C . ARG C 1 49 ? 4.935 86.643 77.633 1.00 29.30 41 ARG C C 1
ATOM 2350 O O . ARG C 1 49 ? 5.028 85.643 76.921 1.00 27.97 41 ARG C O 1
ATOM 2358 N N . LYS C 1 50 ? 5.741 86.884 78.668 1.00 32.63 42 LYS C N 1
ATOM 2359 C CA . LYS C 1 50 ? 6.850 86.006 79.028 1.00 24.92 42 LYS C CA 1
ATOM 2360 C C . LYS C 1 50 ? 6.343 84.587 79.209 1.00 28.53 42 LYS C C 1
ATOM 2361 O O . LYS C 1 50 ? 6.925 83.631 78.690 1.00 28.96 42 LYS C O 1
ATOM 2367 N N . ALA C 1 51 ? 5.243 84.468 79.941 1.00 31.71 43 ALA C N 1
ATOM 2368 C CA . ALA C 1 51 ? 4.607 83.188 80.194 1.00 32.36 43 ALA C CA 1
ATOM 2369 C C . ALA C 1 51 ? 4.187 82.498 78.887 1.00 39.18 43 ALA C C 1
ATOM 2370 O O . ALA C 1 51 ? 4.535 81.332 78.652 1.00 37.77 43 ALA C O 1
ATOM 2372 N N . ALA C 1 52 ? 3.452 83.217 78.037 1.00 36.48 44 ALA C N 1
ATOM 2373 C CA . ALA C 1 52 ? 3.011 82.659 76.770 1.00 36.73 44 ALA C CA 1
ATOM 2374 C C . ALA C 1 52 ? 4.194 82.008 76.060 1.00 40.07 44 ALA C C 1
ATOM 2375 O O . ALA C 1 52 ? 4.095 80.847 75.635 1.00 41.49 44 ALA C O 1
ATOM 2385 N N . ASP C 1 54 ? 7.149 81.158 77.403 1.00 38.94 46 ASP C N 1
ATOM 2386 C CA . ASP C 1 54 ? 7.668 80.084 78.256 1.00 34.75 46 ASP C CA 1
ATOM 2387 C C . ASP C 1 54 ? 6.945 78.755 78.019 1.00 30.97 46 ASP C C 1
ATOM 2388 O O . ASP C 1 54 ? 7.589 77.727 77.824 1.00 31.41 46 ASP C O 1
ATOM 2393 N N . ARG C 1 55 ? 5.618 78.786 78.005 1.00 30.62 47 ARG C N 1
ATOM 2394 C CA . ARG C 1 55 ? 4.816 77.593 77.744 1.00 33.94 47 ARG C CA 1
ATOM 2395 C C . ARG C 1 55 ? 5.092 76.996 76.368 1.00 37.01 47 ARG C C 1
ATOM 2396 O O . ARG C 1 55 ? 5.105 75.772 76.212 1.00 29.30 47 ARG C O 1
ATOM 2404 N N . ALA C 1 56 ? 5.299 77.860 75.373 1.00 40.99 48 ALA C N 1
ATOM 2405 C CA . ALA C 1 56 ? 5.701 77.414 74.039 1.00 37.25 48 ALA C CA 1
ATOM 2406 C C . ALA C 1 56 ? 7.093 76.753 74.082 1.00 38.15 48 ALA C C 1
ATOM 2407 O O . ALA C 1 56 ? 7.284 75.669 73.529 1.00 35.25 48 ALA C O 1
ATOM 2409 N N . ALA C 1 57 ? 8.047 77.395 74.763 1.00 33.47 49 ALA C N 1
ATOM 2410 C CA . ALA C 1 57 ? 9.401 76.856 74.910 1.00 29.27 49 ALA C CA 1
ATOM 2411 C C . ALA C 1 57 ? 9.391 75.458 75.529 1.00 35.18 49 ALA C C 1
ATOM 2412 O O . ALA C 1 57 ? 10.110 74.563 75.064 1.00 41.49 49 ALA C O 1
ATOM 2414 N N . ALA C 1 58 ? 8.569 75.274 76.563 1.00 31.36 50 ALA C N 1
ATOM 2415 C CA . ALA C 1 58 ? 8.459 73.986 77.268 1.00 24.62 50 ALA C CA 1
ATOM 2416 C C . ALA C 1 58 ? 7.946 72.895 76.345 1.00 25.94 50 ALA C C 1
ATOM 2417 O O . ALA C 1 58 ? 8.497 71.803 76.311 1.00 36.64 50 ALA C O 1
ATOM 2419 N N . ARG C 1 59 ? 6.894 73.202 75.595 1.00 29.46 51 ARG C N 1
ATOM 2420 C CA . ARG C 1 59 ? 6.320 72.275 74.627 1.00 27.79 51 ARG C CA 1
ATOM 2421 C C . ARG C 1 59 ? 7.352 71.860 73.590 1.00 34.10 51 ARG C C 1
ATOM 2422 O O . ARG C 1 59 ? 7.467 70.671 73.266 1.00 35.48 51 ARG C O 1
ATOM 2430 N N . ILE C 1 60 ? 8.114 72.839 73.091 1.00 31.52 52 ILE C N 1
ATOM 2431 C CA . ILE C 1 60 ? 9.168 72.576 72.118 1.00 27.55 52 ILE C CA 1
ATOM 2432 C C . ILE C 1 60 ? 10.303 71.764 72.754 1.00 31.15 52 ILE C C 1
ATOM 2433 O O . ILE C 1 60 ? 10.863 70.863 72.114 1.00 23.94 52 ILE C O 1
ATOM 2438 N N . ALA C 1 61 ? 10.628 72.073 74.011 1.00 27.92 53 ALA C N 1
ATOM 2439 C CA . ALA C 1 61 ? 11.657 71.327 74.731 1.00 27.67 53 ALA C CA 1
ATOM 2440 C C . ALA C 1 61 ? 11.324 69.836 74.862 1.00 33.06 53 ALA C C 1
ATOM 2441 O O . ALA C 1 61 ? 12.243 69.004 74.862 1.00 32.10 53 ALA C O 1
ATOM 2443 N N . ASP C 1 62 ? 10.029 69.505 74.965 1.00 33.70 54 ASP C N 1
ATOM 2444 C CA . ASP C 1 62 ? 9.567 68.103 75.015 1.00 35.69 54 ASP C CA 1
ATOM 2445 C C . ASP C 1 62 ? 9.930 67.375 73.727 1.00 36.90 54 ASP C C 1
ATOM 2446 O O . ASP C 1 62 ? 10.477 66.277 73.752 1.00 37.60 54 ASP C O 1
ATOM 2451 N N . LYS C 1 63 ? 9.621 68.012 72.600 1.00 42.50 55 LYS C N 1
ATOM 2452 C CA . LYS C 1 63 ? 9.924 67.474 71.279 1.00 41.76 55 LYS C CA 1
ATOM 2453 C C . LYS C 1 63 ? 11.432 67.305 71.096 1.00 41.83 55 LYS C C 1
ATOM 2454 O O . LYS C 1 63 ? 11.875 66.387 70.415 1.00 42.46 55 LYS C O 1
ATOM 2460 N N . ILE C 1 64 ? 12.212 68.194 71.713 1.00 45.29 56 ILE C N 1
ATOM 2461 C CA . ILE C 1 64 ? 13.672 68.095 71.702 1.00 39.41 56 ILE C CA 1
ATOM 2462 C C . ILE C 1 64 ? 14.153 66.887 72.520 1.00 43.61 56 ILE C C 1
ATOM 2463 O O . ILE C 1 64 ? 14.969 66.109 72.039 1.00 44.71 56 ILE C O 1
ATOM 2468 N N . ALA C 1 65 ? 13.635 66.731 73.739 1.00 43.92 57 ALA C N 1
ATOM 2469 C CA . ALA C 1 65 ? 14.060 65.657 74.635 1.00 43.82 57 ALA C CA 1
ATOM 2470 C C . ALA C 1 65 ? 13.771 64.271 74.065 1.00 45.60 57 ALA C C 1
ATOM 2471 O O . ALA C 1 65 ? 14.629 63.385 74.128 1.00 44.08 57 ALA C O 1
ATOM 2473 N N . LEU C 1 66 ? 12.567 64.106 73.510 1.00 45.20 58 LEU C N 1
ATOM 2474 C CA . LEU C 1 66 ? 12.111 62.849 72.916 1.00 48.00 58 LEU C CA 1
ATOM 2475 C C . LEU C 1 66 ? 12.926 62.516 71.672 1.00 47.72 58 LEU C C 1
ATOM 2476 O O . LEU C 1 66 ? 13.344 61.374 71.466 1.00 40.03 58 LEU C O 1
ATOM 2481 N N . LYS C 1 67 ? 13.143 63.530 70.844 1.00 50.07 59 LYS C N 1
ATOM 2482 C CA . LYS C 1 67 ? 13.916 63.378 69.619 1.00 51.00 59 LYS C CA 1
ATOM 2483 C C . LYS C 1 67 ? 15.374 63.001 69.916 1.00 53.56 59 LYS C C 1
ATOM 2484 O O . LYS C 1 67 ? 15.982 62.233 69.172 1.00 59.27 59 LYS C O 1
ATOM 2490 N N . ALA C 1 68 ? 15.917 63.517 71.017 1.00 47.09 60 ALA C N 1
ATOM 2491 C CA . ALA C 1 68 ? 17.356 63.492 71.224 1.00 44.88 60 ALA C CA 1
ATOM 2492 C C . ALA C 1 68 ? 17.881 62.413 72.173 1.00 50.82 60 ALA C C 1
ATOM 2493 O O . ALA C 1 68 ? 19.101 62.281 72.342 1.00 55.95 60 ALA C O 1
ATOM 2495 N N . GLY C 1 69 ? 16.984 61.644 72.787 1.00 45.66 61 GLY C N 1
ATOM 2496 C CA . GLY C 1 69 ? 17.401 60.615 73.740 1.00 30.99 61 GLY C CA 1
ATOM 2497 C C . GLY C 1 69 ? 17.008 60.924 75.171 1.00 37.34 61 GLY C C 1
ATOM 2498 O O . GLY C 1 69 ? 16.710 60.017 75.939 1.00 42.76 61 GLY C O 1
ATOM 2499 N N . GLY C 1 70 ? 17.005 62.211 75.518 1.00 38.68 62 GLY C N 1
ATOM 2500 C CA . GLY C 1 70 ? 16.687 62.688 76.862 1.00 33.29 62 GLY C CA 1
ATOM 2501 C C . GLY C 1 70 ? 16.934 64.180 76.919 1.00 40.08 62 GLY C C 1
ATOM 2502 O O . GLY C 1 70 ? 17.133 64.822 75.873 1.00 40.82 62 GLY C O 1
ATOM 2503 N N . GLU C 1 71 ? 16.925 64.740 78.129 1.00 34.85 63 GLU C N 1
ATOM 2504 C CA . GLU C 1 71 ? 17.131 66.169 78.310 1.00 25.00 63 GLU C CA 1
ATOM 2505 C C . GLU C 1 71 ? 18.498 66.534 77.757 1.00 34.39 63 GLU C C 1
ATOM 2506 O O . GLU C 1 71 ? 19.521 65.941 78.128 1.00 38.46 63 GLU C O 1
ATOM 2512 N N . THR C 1 72 ? 18.498 67.495 76.845 1.00 34.25 64 THR C N 1
ATOM 2513 C CA . THR C 1 72 ? 19.720 68.094 76.347 1.00 24.79 64 THR C CA 1
ATOM 2514 C C . THR C 1 72 ? 19.928 69.411 77.090 1.00 27.73 64 THR C C 1
ATOM 2515 O O . THR C 1 72 ? 19.057 69.848 77.850 1.00 29.60 64 THR C O 1
ATOM 2519 N N . PHE C 1 73 ? 21.072 70.054 76.866 1.00 23.00 65 PHE C N 1
ATOM 2520 C CA . PHE C 1 73 ? 21.355 71.301 77.539 1.00 14.70 65 PHE C CA 1
ATOM 2521 C C . PHE C 1 73 ? 20.366 72.383 77.150 1.00 19.19 65 PHE C C 1
ATOM 2522 O O . PHE C 1 73 ? 19.889 73.138 78.001 1.00 30.09 65 PHE C O 1
ATOM 2530 N N . VAL C 1 74 ? 20.066 72.460 75.859 1.00 22.15 66 VAL C N 1
ATOM 2531 C CA . VAL C 1 74 ? 19.111 73.427 75.344 1.00 22.35 66 VAL C CA 1
ATOM 2532 C C . VAL C 1 74 ? 17.751 73.140 75.926 1.00 23.01 66 VAL C C 1
ATOM 2533 O O . VAL C 1 74 ? 17.111 74.036 76.461 1.00 19.13 66 VAL C O 1
ATOM 2537 N N . SER C 1 75 ? 17.343 71.873 75.831 1.00 30.04 67 SER C N 1
ATOM 2538 C CA . SER C 1 75 ? 16.069 71.380 76.358 1.00 28.18 67 SER C CA 1
ATOM 2539 C C . SER C 1 75 ? 15.824 71.923 77.774 1.00 31.24 67 SER C C 1
ATOM 2540 O O . SER C 1 75 ? 14.839 72.629 78.027 1.00 31.45 67 SER C O 1
ATOM 2543 N N . LEU C 1 76 ? 16.758 71.606 78.670 1.00 27.06 68 LEU C N 1
ATOM 2544 C CA . LEU C 1 76 ? 16.721 72.033 80.056 1.00 22.63 68 LEU C CA 1
ATOM 2545 C C . LEU C 1 76 ? 16.600 73.551 80.192 1.00 26.31 68 LEU C C 1
ATOM 2546 O O . LEU C 1 76 ? 15.756 74.037 80.942 1.00 28.39 68 LEU C O 1
ATOM 2551 N N . ARG C 1 77 ? 17.443 74.294 79.473 1.00 25.09 69 ARG C N 1
ATOM 2552 C CA . ARG C 1 77 ? 17.390 75.752 79.504 1.00 27.93 69 ARG C CA 1
ATOM 2553 C C . ARG C 1 77 ? 15.990 76.267 79.189 1.00 28.28 69 ARG C C 1
ATOM 2554 O O . ARG C 1 77 ? 15.507 77.177 79.856 1.00 22.48 69 ARG C O 1
ATOM 2570 N N . LYS C 1 79 ? 12.981 74.579 79.403 1.00 29.30 71 LYS C N 1
ATOM 2571 C CA . LYS C 1 79 ? 11.985 74.213 80.418 1.00 27.69 71 LYS C CA 1
ATOM 2572 C C . LYS C 1 79 ? 12.010 75.114 81.648 1.00 22.65 71 LYS C C 1
ATOM 2573 O O . LYS C 1 79 ? 10.992 75.260 82.310 1.00 26.86 71 LYS C O 1
ATOM 2579 N N . LYS C 1 80 ? 13.160 75.718 81.942 1.00 20.33 72 LYS C N 1
ATOM 2580 C CA . LYS C 1 80 ? 13.273 76.649 83.062 1.00 21.50 72 LYS C CA 1
ATOM 2581 C C . LYS C 1 80 ? 12.889 78.072 82.656 1.00 24.55 72 LYS C C 1
ATOM 2582 O O . LYS C 1 80 ? 12.909 78.972 83.485 1.00 33.85 72 LYS C O 1
ATOM 2588 N N . GLY C 1 81 ? 12.553 78.281 81.386 1.00 22.18 73 GLY C N 1
ATOM 2589 C CA . GLY C 1 81 ? 12.142 79.604 80.911 1.00 30.48 73 GLY C CA 1
ATOM 2590 C C . GLY C 1 81 ? 13.248 80.629 80.682 1.00 32.11 73 GLY C C 1
ATOM 2591 O O . GLY C 1 81 ? 13.028 81.830 80.856 1.00 37.14 73 GLY C O 1
ATOM 2592 N N . PHE C 1 82 ? 14.427 80.162 80.271 1.00 28.60 74 PHE C N 1
ATOM 2593 C CA . PHE C 1 82 ? 15.538 81.044 79.936 1.00 27.28 74 PHE C CA 1
ATOM 2594 C C . PHE C 1 82 ? 15.793 81.062 78.434 1.00 30.84 74 PHE C C 1
ATOM 2595 O O . PHE C 1 82 ? 16.066 80.032 77.839 1.00 32.52 74 PHE C O 1
ATOM 2603 N N . THR C 1 83 ? 15.711 82.238 77.823 1.00 33.22 75 THR C N 1
ATOM 2604 C CA . THR C 1 83 ? 16.304 82.430 76.514 1.00 27.93 75 THR C CA 1
ATOM 2605 C C . THR C 1 83 ? 17.814 82.362 76.694 1.00 27.02 75 THR C C 1
ATOM 2606 O O . THR C 1 83 ? 18.328 82.694 77.764 1.00 37.04 75 THR C O 1
ATOM 2610 N N . GLN C 1 84 ? 18.520 81.935 75.655 1.00 21.33 76 GLN C N 1
ATOM 2611 C CA . GLN C 1 84 ? 19.976 81.901 75.670 1.00 21.66 76 GLN C CA 1
ATOM 2612 C C . GLN C 1 84 ? 20.590 83.211 76.203 1.00 27.50 76 GLN C C 1
ATOM 2613 O O . GLN C 1 84 ? 21.585 83.184 76.926 1.00 25.31 76 GLN C O 1
ATOM 2619 N N . SER C 1 85 ? 19.982 84.342 75.853 1.00 22.92 77 SER C N 1
ATOM 2620 C CA . SER C 1 85 ? 20.431 85.641 76.329 1.00 28.27 77 SER C CA 1
ATOM 2621 C C . SER C 1 85 ? 20.283 85.781 77.847 1.00 29.55 77 SER C C 1
ATOM 2622 O O . SER C 1 85 ? 21.203 86.235 78.532 1.00 36.99 77 SER C O 1
ATOM 2625 N N . GLU C 1 86 ? 19.123 85.376 78.358 1.00 30.63 78 GLU C N 1
ATOM 2626 C CA . GLU C 1 86 ? 18.793 85.463 79.780 1.00 22.89 78 GLU C CA 1
ATOM 2627 C C . GLU C 1 86 ? 19.687 84.566 80.608 1.00 28.58 78 GLU C C 1
ATOM 2628 O O . GLU C 1 86 ? 20.239 85.003 81.624 1.00 27.68 78 GLU C O 1
ATOM 2634 N N . LEU C 1 87 ? 19.834 83.315 80.174 1.00 24.00 79 LEU C N 1
ATOM 2635 C CA . LEU C 1 87 ? 20.727 82.392 80.852 1.00 21.71 79 LEU C CA 1
ATOM 2636 C C . LEU C 1 87 ? 22.176 82.886 80.867 1.00 21.59 79 LEU C C 1
ATOM 2637 O O . LEU C 1 87 ? 22.850 82.766 81.891 1.00 25.60 79 LEU C O 1
ATOM 2642 N N . ALA C 1 88 ? 22.649 83.419 79.739 1.00 20.32 80 ALA C N 1
ATOM 2643 C CA . ALA C 1 88 ? 24.023 83.942 79.636 1.00 27.68 80 ALA C CA 1
ATOM 2644 C C . ALA C 1 88 ? 24.264 85.046 80.656 1.00 31.89 80 ALA C C 1
ATOM 2645 O O . ALA C 1 88 ? 25.324 85.093 81.294 1.00 19.67 80 ALA C O 1
ATOM 2647 N N . THR C 1 89 ? 23.263 85.915 80.811 1.00 32.53 81 THR C N 1
ATOM 2648 C CA . THR C 1 89 ? 23.311 86.995 81.791 1.00 32.11 81 THR C CA 1
ATOM 2649 C C . THR C 1 89 ? 23.261 86.497 83.241 1.00 33.28 81 THR C C 1
ATOM 2650 O O . THR C 1 89 ? 24.064 86.916 84.063 1.00 39.95 81 THR C O 1
ATOM 2654 N N . ALA C 1 90 ? 22.330 85.594 83.533 1.00 32.88 82 ALA C N 1
ATOM 2655 C CA . ALA C 1 90 ? 22.204 84.972 84.847 1.00 24.44 82 ALA C CA 1
ATOM 2656 C C . ALA C 1 90 ? 23.465 84.232 85.287 1.00 33.17 82 ALA C C 1
ATOM 2657 O O . ALA C 1 90 ? 23.772 84.210 86.474 1.00 39.39 82 ALA C O 1
ATOM 2659 N N . ALA C 1 91 ? 24.195 83.631 84.344 1.00 33.96 83 ALA C N 1
ATOM 2660 C CA . ALA C 1 91 ? 25.319 82.750 84.682 1.00 30.87 83 ALA C CA 1
ATOM 2661 C C . ALA C 1 91 ? 26.695 83.420 84.546 1.00 33.04 83 ALA C C 1
ATOM 2662 O O . ALA C 1 91 ? 27.737 82.754 84.635 1.00 31.53 83 ALA C O 1
ATOM 2664 N N . GLY C 1 92 ? 26.695 84.738 84.340 1.00 33.28 84 GLY C N 1
ATOM 2665 C CA . GLY C 1 92 ? 27.936 85.512 84.215 1.00 30.43 84 GLY C CA 1
ATOM 2666 C C . GLY C 1 92 ? 28.809 85.069 83.051 1.00 35.01 84 GLY C C 1
ATOM 2667 O O . GLY C 1 92 ? 30.037 85.113 83.128 1.00 42.50 84 GLY C O 1
ATOM 2668 N N . LEU C 1 93 ? 28.162 84.639 81.973 1.00 32.15 85 LEU C N 1
ATOM 2669 C CA . LEU C 1 93 ? 28.838 84.168 80.777 1.00 28.47 85 LEU C CA 1
ATOM 2670 C C . LEU C 1 93 ? 28.537 85.055 79.573 1.00 27.73 85 LEU C C 1
ATOM 2671 O O . LEU C 1 93 ? 27.522 85.759 79.551 1.00 32.06 85 LEU C O 1
ATOM 2676 N N . PRO C 1 94 ? 29.433 85.039 78.573 1.00 26.07 86 PRO C N 1
ATOM 2677 C CA . PRO C 1 94 ? 29.156 85.659 77.288 1.00 22.37 86 PRO C CA 1
ATOM 2678 C C . PRO C 1 94 ? 28.276 84.732 76.435 1.00 34.96 86 PRO C C 1
ATOM 2679 O O . PRO C 1 94 ? 28.476 83.504 76.445 1.00 40.07 86 PRO C O 1
ATOM 2683 N N . GLN C 1 95 ? 27.307 85.320 75.722 1.00 32.92 87 GLN C N 1
ATOM 2684 C CA . GLN C 1 95 ? 26.323 84.584 74.911 1.00 27.93 87 GLN C CA 1
ATOM 2685 C C . GLN C 1 95 ? 26.937 83.752 73.745 1.00 25.22 87 GLN C C 1
ATOM 2686 O O . GLN C 1 95 ? 26.506 82.625 73.475 1.00 15.26 87 GLN C O 1
ATOM 2692 N N . PRO C 1 96 ? 27.927 84.318 73.039 1.00 22.98 88 PRO C N 1
ATOM 2693 C CA . PRO C 1 96 ? 28.702 83.511 72.123 1.00 27.95 88 PRO C CA 1
ATOM 2694 C C . PRO C 1 96 ? 29.240 82.238 72.754 1.00 27.71 88 PRO C C 1
ATOM 2695 O O . PRO C 1 96 ? 29.127 81.176 72.141 1.00 39.99 88 PRO C O 1
ATOM 2699 N N . TYR C 1 97 ? 29.828 82.337 73.947 1.00 24.10 89 TYR C N 1
ATOM 2700 C CA . TYR C 1 97 ? 30.319 81.139 74.645 1.00 31.07 89 TYR C CA 1
ATOM 2701 C C . TYR C 1 97 ? 29.177 80.167 75.015 1.00 28.28 89 TYR C C 1
ATOM 2702 O O . TYR C 1 97 ? 29.307 78.954 74.881 1.00 25.29 89 TYR C O 1
ATOM 2711 N N . LEU C 1 98 ? 28.052 80.719 75.451 1.00 28.53 90 LEU C N 1
ATOM 2712 C CA . LEU C 1 98 ? 26.887 79.915 75.776 1.00 27.63 90 LEU C CA 1
ATOM 2713 C C . LEU C 1 98 ? 26.355 79.180 74.552 1.00 24.30 90 LEU C C 1
ATOM 2714 O O . LEU C 1 98 ? 26.013 78.007 74.650 1.00 29.67 90 LEU C O 1
ATOM 2719 N N . SER C 1 99 ? 26.293 79.866 73.409 1.00 25.27 91 SER C N 1
ATOM 2720 C CA . SER C 1 99 ? 25.906 79.235 72.153 1.00 25.65 91 SER C CA 1
ATOM 2721 C C . SER C 1 99 ? 26.788 78.027 71.838 1.00 29.64 91 SER C C 1
ATOM 2722 O O . SER C 1 99 ? 26.301 76.965 71.401 1.00 27.00 91 SER C O 1
ATOM 2725 N N . ARG C 1 100 ? 28.085 78.186 72.065 1.00 22.20 92 ARG C N 1
ATOM 2726 C CA . ARG C 1 100 ? 29.006 77.087 71.846 1.00 30.01 92 ARG C CA 1
ATOM 2727 C C . ARG C 1 100 ? 28.735 75.918 72.811 1.00 32.37 92 ARG C C 1
ATOM 2728 O O . ARG C 1 100 ? 28.824 74.749 72.420 1.00 36.24 92 ARG C O 1
ATOM 2736 N N . ILE C 1 101 ? 28.392 76.239 74.060 1.00 29.28 93 ILE C N 1
ATOM 2737 C CA . ILE C 1 101 ? 28.038 75.233 75.065 1.00 26.41 93 ILE C CA 1
ATOM 2738 C C . ILE C 1 101 ? 26.793 74.422 74.646 1.00 28.58 93 ILE C C 1
ATOM 2739 O O . ILE C 1 101 ? 26.734 73.205 74.834 1.00 28.88 93 ILE C O 1
ATOM 2744 N N . GLU C 1 102 ? 25.818 75.098 74.058 1.00 24.19 94 GLU C N 1
ATOM 2745 C CA . GLU C 1 102 ? 24.612 74.431 73.587 1.00 32.36 94 GLU C CA 1
ATOM 2746 C C . GLU C 1 102 ? 24.786 73.603 72.301 1.00 32.04 94 GLU C C 1
ATOM 2747 O O . GLU C 1 102 ? 24.019 72.675 72.078 1.00 36.32 94 GLU C O 1
ATOM 2753 N N . ASN C 1 103 ? 25.780 73.935 71.473 1.00 31.84 95 ASN C N 1
ATOM 2754 C CA . ASN C 1 103 ? 25.867 73.414 70.098 1.00 32.30 95 ASN C CA 1
ATOM 2755 C C . ASN C 1 103 ? 27.157 72.721 69.695 1.00 34.27 95 ASN C C 1
ATOM 2756 O O . ASN C 1 103 ? 27.130 71.667 69.070 1.00 45.38 95 ASN C O 1
ATOM 2761 N N . SER C 1 104 ? 28.278 73.332 70.046 1.00 40.20 96 SER C N 1
ATOM 2762 C CA . SER C 1 104 ? 29.574 72.984 69.487 1.00 38.15 96 SER C CA 1
ATOM 2763 C C . SER C 1 104 ? 30.442 72.204 70.477 1.00 39.47 96 SER C C 1
ATOM 2764 O O . SER C 1 104 ? 31.038 71.201 70.101 1.00 45.06 96 SER C O 1
ATOM 2767 N N . LYS C 1 105 ? 30.472 72.642 71.742 1.00 39.23 97 LYS C N 1
ATOM 2768 C CA . LYS C 1 105 ? 31.462 72.182 72.754 1.00 31.84 97 LYS C CA 1
ATOM 2769 C C . LYS C 1 105 ? 31.469 70.708 73.136 1.00 26.19 97 LYS C C 1
ATOM 2770 O O . LYS C 1 105 ? 30.431 70.063 73.205 1.00 25.26 97 LYS C O 1
ATOM 2776 N N . GLN C 1 106 ? 32.669 70.197 73.398 1.00 25.45 98 GLN C N 1
ATOM 2777 C CA . GLN C 1 106 ? 32.874 68.807 73.793 1.00 24.92 98 GLN C CA 1
ATOM 2778 C C . GLN C 1 106 ? 32.905 68.571 75.322 1.00 27.98 98 GLN C C 1
ATOM 2779 O O . GLN C 1 106 ? 32.503 67.499 75.789 1.00 23.73 98 GLN C O 1
ATOM 2785 N N . SER C 1 107 ? 33.368 69.561 76.093 1.00 23.90 99 SER C N 1
ATOM 2786 C CA . SER C 1 107 ? 33.265 69.501 77.553 1.00 31.86 99 SER C CA 1
ATOM 2787 C C . SER C 1 107 ? 33.057 70.844 78.234 1.00 31.77 99 SER C C 1
ATOM 2788 O O . SER C 1 107 ? 33.145 71.880 77.596 1.00 27.96 99 SER C O 1
ATOM 2791 N N . LEU C 1 108 ? 32.753 70.799 79.534 1.00 38.54 100 LEU C N 1
ATOM 2792 C CA . LEU C 1 108 ? 32.586 71.984 80.377 1.00 35.33 100 LEU C CA 1
ATOM 2793 C C . LEU C 1 108 ? 33.588 71.910 81.515 1.00 37.46 100 LEU C C 1
ATOM 2794 O O . LEU C 1 108 ? 33.768 70.851 82.111 1.00 41.95 100 LEU C O 1
ATOM 2799 N N . GLN C 1 109 ? 34.242 73.030 81.812 1.00 36.17 101 GLN C N 1
ATOM 2800 C CA . GLN C 1 109 ? 35.043 73.154 83.025 1.00 30.89 101 GLN C CA 1
ATOM 2801 C C . GLN C 1 109 ? 34.118 73.107 84.230 1.00 32.39 101 GLN C C 1
ATOM 2802 O O . GLN C 1 109 ? 32.958 73.521 84.142 1.00 31.07 101 GLN C O 1
ATOM 2808 N N . ASP C 1 110 ? 34.631 72.619 85.357 1.00 36.34 102 ASP C N 1
ATOM 2809 C CA . ASP C 1 110 ? 33.820 72.489 86.561 1.00 35.28 102 ASP C CA 1
ATOM 2810 C C . ASP C 1 110 ? 33.210 73.830 86.967 1.00 30.11 102 ASP C C 1
ATOM 2811 O O . ASP C 1 110 ? 32.025 73.905 87.272 1.00 36.26 102 ASP C O 1
ATOM 2816 N N . LYS C 1 111 ? 34.011 74.890 86.931 1.00 32.12 103 LYS C N 1
ATOM 2817 C CA . LYS C 1 111 ? 33.549 76.233 87.323 1.00 35.56 103 LYS C CA 1
ATOM 2818 C C . LYS C 1 111 ? 32.288 76.672 86.586 1.00 33.22 103 LYS C C 1
ATOM 2819 O O . LYS C 1 111 ? 31.417 77.300 87.175 1.00 33.42 103 LYS C O 1
ATOM 2825 N N . THR C 1 112 ? 32.214 76.324 85.299 1.00 37.12 104 THR C N 1
ATOM 2826 C CA . THR C 1 112 ? 31.113 76.677 84.408 1.00 29.04 104 THR C CA 1
ATOM 2827 C C . THR C 1 112 ? 29.853 75.888 84.759 1.00 31.13 104 THR C C 1
ATOM 2828 O O . THR C 1 112 ? 28.756 76.464 84.853 1.00 29.46 104 THR C O 1
ATOM 2832 N N . VAL C 1 113 ? 30.017 74.578 84.958 1.00 21.36 105 VAL C N 1
ATOM 2833 C CA . VAL C 1 113 ? 28.907 73.715 85.359 1.00 28.15 105 VAL C CA 1
ATOM 2834 C C . VAL C 1 113 ? 28.196 74.317 86.569 1.00 32.40 105 VAL C C 1
ATOM 2835 O O . VAL C 1 113 ? 26.959 74.351 86.644 1.00 29.99 105 VAL C O 1
ATOM 2839 N N . GLN C 1 114 ? 29.001 74.807 87.505 1.00 29.60 106 GLN C N 1
ATOM 2840 C CA . GLN C 1 114 ? 28.489 75.379 88.731 1.00 30.86 106 GLN C CA 1
ATOM 2841 C C . GLN C 1 114 ? 27.774 76.708 88.496 1.00 29.85 106 GLN C C 1
ATOM 2842 O O . GLN C 1 114 ? 26.648 76.883 88.966 1.00 32.19 106 GLN C O 1
ATOM 2848 N N . LYS C 1 115 ? 28.412 77.625 87.762 1.00 27.41 107 LYS C N 1
ATOM 2849 C CA . LYS C 1 115 ? 27.783 78.891 87.367 1.00 25.57 107 LYS C CA 1
ATOM 2850 C C . LYS C 1 115 ? 26.413 78.638 86.727 1.00 29.54 107 LYS C C 1
ATOM 2851 O O . LYS C 1 115 ? 25.429 79.303 87.050 1.00 30.26 107 LYS C O 1
ATOM 2857 N N . LEU C 1 116 ? 26.365 77.666 85.818 1.00 32.62 108 LEU C N 1
ATOM 2858 C CA . LEU C 1 116 ? 25.145 77.309 85.100 1.00 22.70 108 LEU C CA 1
ATOM 2859 C C . LEU C 1 116 ? 24.130 76.643 86.020 1.00 22.92 108 LEU C C 1
ATOM 2860 O O . LEU C 1 116 ? 22.947 76.937 85.949 1.00 27.37 108 LEU C O 1
ATOM 2865 N N . ALA C 1 117 ? 24.601 75.736 86.874 1.00 18.06 109 ALA C N 1
ATOM 2866 C CA . ALA C 1 117 ? 23.738 75.047 87.808 1.00 18.01 109 ALA C CA 1
ATOM 2867 C C . ALA C 1 117 ? 22.991 76.057 88.699 1.00 21.90 109 ALA C C 1
ATOM 2868 O O . ALA C 1 117 ? 21.772 75.953 88.915 1.00 15.36 109 ALA C O 1
ATOM 2870 N N . ASN C 1 118 ? 23.742 77.033 89.203 1.00 21.74 110 ASN C N 1
ATOM 2871 C CA . ASN C 1 118 ? 23.204 78.087 90.035 1.00 20.81 110 ASN C CA 1
ATOM 2872 C C . ASN C 1 118 ? 22.183 78.924 89.282 1.00 19.70 110 ASN C C 1
ATOM 2873 O O . ASN C 1 118 ? 21.096 79.159 89.780 1.00 23.68 110 ASN C O 1
ATOM 2878 N N . ALA C 1 119 ? 22.531 79.357 88.076 1.00 22.76 111 ALA C N 1
ATOM 2879 C CA . ALA C 1 119 ? 21.638 80.176 87.267 1.00 25.73 111 ALA C CA 1
ATOM 2880 C C . ALA C 1 119 ? 20.266 79.513 87.064 1.00 23.82 111 ALA C C 1
ATOM 2881 O O . ALA C 1 119 ? 19.230 80.157 87.229 1.00 20.22 111 ALA C O 1
ATOM 2883 N N . LEU C 1 120 ? 20.289 78.228 86.720 1.00 24.80 112 LEU C N 1
ATOM 2884 C CA . LEU C 1 120 ? 19.101 77.429 86.470 1.00 27.66 112 LEU C CA 1
ATOM 2885 C C . LEU C 1 120 ? 18.512 76.808 87.724 1.00 37.69 112 LEU C C 1
ATOM 2886 O O . LEU C 1 120 ? 17.406 76.261 87.677 1.00 45.85 112 LEU C O 1
ATOM 2891 N N . GLY C 1 121 ? 19.255 76.863 88.829 1.00 35.13 113 GLY C N 1
ATOM 2892 C CA . GLY C 1 121 ? 18.814 76.282 90.093 1.00 24.54 113 GLY C CA 1
ATOM 2893 C C . GLY C 1 121 ? 18.563 74.786 90.021 1.00 24.32 113 GLY C C 1
ATOM 2894 O O . GLY C 1 121 ? 17.508 74.325 90.429 1.00 30.53 113 GLY C O 1
ATOM 2895 N N . VAL C 1 122 ? 19.524 74.038 89.485 1.00 24.94 114 VAL C N 1
ATOM 2896 C CA . VAL C 1 122 ? 19.457 72.574 89.399 1.00 21.25 114 VAL C CA 1
ATOM 2897 C C . VAL C 1 122 ? 20.825 72.047 89.817 1.00 25.09 114 VAL C C 1
ATOM 2898 O O . VAL C 1 122 ? 21.764 72.830 89.927 1.00 25.10 114 VAL C O 1
ATOM 2902 N N . SER C 1 123 ? 20.944 70.740 90.050 1.00 28.55 115 SER C N 1
ATOM 2903 C CA . SER C 1 123 ? 22.227 70.139 90.455 1.00 24.36 115 SER C CA 1
ATOM 2904 C C . SER C 1 123 ? 23.259 70.138 89.325 1.00 21.24 115 SER C C 1
ATOM 2905 O O . SER C 1 123 ? 22.882 70.199 88.154 1.00 15.22 115 SER C O 1
ATOM 2908 N N . PRO C 1 124 ? 24.566 70.083 89.677 1.00 24.63 116 PRO C N 1
ATOM 2909 C CA . PRO C 1 124 ? 25.651 69.795 88.750 1.00 17.79 116 PRO C CA 1
ATOM 2910 C C . PRO C 1 124 ? 25.368 68.567 87.906 1.00 17.16 116 PRO C C 1
ATOM 2911 O O . PRO C 1 124 ? 25.565 68.625 86.691 1.00 16.61 116 PRO C O 1
ATOM 2915 N N . LEU C 1 125 ? 24.892 67.486 88.543 1.00 19.65 117 LEU C N 1
ATOM 2916 C CA . LEU C 1 125 ? 24.556 66.233 87.848 1.00 18.07 117 LEU C CA 1
ATOM 2917 C C . LEU C 1 125 ? 23.561 66.445 86.728 1.00 24.51 117 LEU C C 1
ATOM 2918 O O . LEU C 1 125 ? 23.752 65.917 85.629 1.00 28.57 117 LEU C O 1
ATOM 2923 N N . GLU 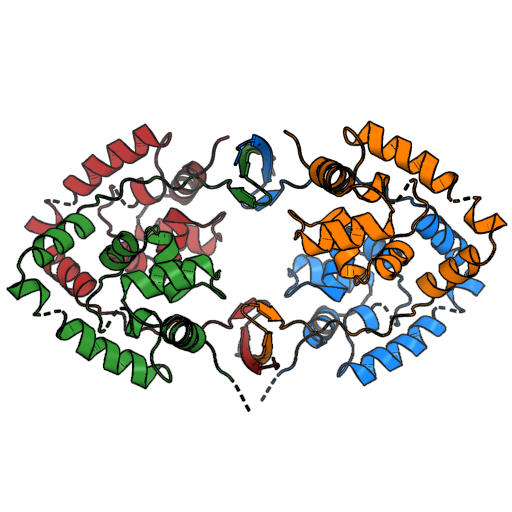C 1 126 ? 22.512 67.221 87.002 1.00 25.54 118 GLU C N 1
ATOM 2924 C CA . GLU C 1 126 ? 21.537 67.575 85.976 1.00 25.43 118 GLU C CA 1
ATOM 2925 C C . GLU C 1 126 ? 22.167 68.284 84.781 1.00 22.03 118 GLU C C 1
ATOM 2926 O O . GLU C 1 126 ? 22.019 67.820 83.639 1.00 18.36 118 GLU C O 1
ATOM 2932 N N . VAL C 1 127 ? 22.872 69.389 85.045 1.00 17.82 119 VAL C N 1
ATOM 2933 C CA . VAL C 1 127 ? 23.631 70.090 84.011 1.00 19.94 119 VAL C CA 1
ATOM 2934 C C . VAL C 1 127 ? 24.544 69.131 83.220 1.00 19.07 119 VAL C C 1
ATOM 2935 O O . VAL C 1 127 ? 24.440 69.042 81.996 1.00 20.37 119 VAL C O 1
ATOM 2939 N N . ARG C 1 128 ? 25.409 68.402 83.911 1.00 9.91 120 ARG C N 1
ATOM 2940 C CA . ARG C 1 128 ? 26.282 67.445 83.228 1.00 18.58 120 ARG C CA 1
ATOM 2941 C C . ARG C 1 128 ? 25.512 66.380 82.456 1.00 22.52 120 ARG C C 1
ATOM 2942 O O . ARG C 1 128 ? 25.866 66.089 81.307 1.00 24.04 120 ARG C O 1
ATOM 2950 N N . ALA C 1 129 ? 24.458 65.815 83.057 1.00 15.45 121 ALA C N 1
ATOM 2951 C CA . ALA C 1 129 ? 23.681 64.779 82.358 1.00 12.93 121 ALA C CA 1
ATOM 2952 C C . ALA C 1 129 ? 23.040 65.304 81.087 1.00 9.98 121 ALA C C 1
ATOM 2953 O O . ALA C 1 129 ? 22.967 64.595 80.091 1.00 24.12 121 ALA C O 1
ATOM 2955 N N . ALA C 1 130 ? 22.590 66.554 81.125 1.00 17.32 122 ALA C N 1
ATOM 2956 C CA . ALA C 1 130 ? 21.991 67.195 79.956 1.00 21.26 122 ALA C CA 1
ATOM 2957 C C . ALA C 1 130 ? 23.036 67.376 78.850 1.00 28.82 122 ALA C C 1
ATOM 2958 O O . ALA C 1 130 ? 22.843 66.946 77.717 1.00 39.58 122 ALA C O 1
ATOM 2960 N N . PHE C 1 131 ? 24.145 68.014 79.193 1.00 27.58 123 PHE C N 1
ATOM 2961 C CA . PHE C 1 131 ? 25.246 68.212 78.281 1.00 22.81 123 PHE C CA 1
ATOM 2962 C C . PHE C 1 131 ? 25.645 66.925 77.564 1.00 28.30 123 PHE C C 1
ATOM 2963 O O . PHE C 1 131 ? 25.771 66.924 76.336 1.00 34.06 123 PHE C O 1
ATOM 2971 N N . GLU C 1 132 ? 25.809 65.839 78.324 1.00 31.50 124 GLU C N 1
ATOM 2972 C CA . GLU C 1 132 ? 26.251 64.528 77.785 1.00 29.79 124 GLU C CA 1
ATOM 2973 C C . GLU C 1 132 ? 25.255 63.839 76.842 1.00 32.38 124 GLU C C 1
ATOM 2974 O O . GLU C 1 132 ? 25.586 62.801 76.265 1.00 39.94 124 GLU C O 1
ATOM 2980 N N . ARG C 1 133 ? 24.042 64.387 76.703 1.00 25.44 125 ARG C N 1
ATOM 2981 C CA . ARG C 1 133 ? 23.035 63.819 75.790 1.00 24.31 125 ARG C CA 1
ATOM 2982 C C . ARG C 1 133 ? 23.313 64.142 74.319 1.00 20.47 125 ARG C C 1
ATOM 2983 O O . ARG C 1 133 ? 22.644 63.626 73.427 1.00 24.93 125 ARG C O 1
ATOM 2991 N N . ARG C 1 134 ? 24.302 64.997 74.081 1.00 16.00 126 ARG C N 1
ATOM 2992 C CA . ARG C 1 134 ? 24.832 65.265 72.752 1.00 12.28 126 ARG C CA 1
ATOM 2993 C C . ARG C 1 134 ? 25.720 64.126 72.261 1.00 22.10 126 ARG C C 1
ATOM 2994 O O . ARG C 1 134 ? 26.259 64.208 71.166 1.00 23.06 126 ARG C O 1
ATOM 3002 N N . TYR C 1 135 ? 25.913 63.086 73.075 1.00 25.78 127 TYR C N 1
ATOM 3003 C CA . TYR C 1 135 ? 26.663 61.915 72.626 1.00 33.34 127 TYR C CA 1
ATOM 3004 C C . TYR C 1 135 ? 25.798 60.664 72.483 1.00 40.85 127 TYR C C 1
ATOM 3005 O O . TYR C 1 135 ? 24.628 60.649 72.879 1.00 47.83 127 TYR C O 1
ATOM 3014 N N . GLU C 1 136 ? 26.394 59.620 71.916 1.00 38.24 128 GLU C N 1
ATOM 3015 C CA . GLU C 1 136 ? 25.734 58.346 71.720 1.00 40.75 128 GLU C CA 1
ATOM 3016 C C . GLU C 1 136 ? 26.575 57.268 72.390 1.00 43.08 128 GLU C C 1
ATOM 3017 O O . GLU C 1 136 ? 27.574 56.820 71.832 1.00 44.32 128 GLU C O 1
ATOM 3023 N N . TYR C 1 137 ? 26.172 56.859 73.589 1.00 44.95 129 TYR C N 1
ATOM 3024 C CA . TYR C 1 137 ? 26.914 55.859 74.348 1.00 47.45 129 TYR C CA 1
ATOM 3025 C C . TYR C 1 137 ? 26.495 54.443 73.981 1.00 53.13 129 TYR C C 1
ATOM 3026 O O . TYR C 1 137 ? 25.558 54.255 73.213 1.00 57.66 129 TYR C O 1
ATOM 3043 N N . GLU C 1 139 ? 26.676 50.170 75.817 1.00 72.13 131 GLU C N 1
ATOM 3044 C CA . GLU C 1 139 ? 27.085 49.246 76.873 1.00 69.66 131 GLU C CA 1
ATOM 3045 C C . GLU C 1 139 ? 26.639 47.820 76.546 1.00 72.88 131 GLU C C 1
ATOM 3046 O O . GLU C 1 139 ? 27.427 46.999 76.065 1.00 70.66 131 GLU C O 1
ATOM 3052 N N . ILE D 1 9 ? 34.789 55.285 89.225 1.00 97.35 1 ILE D N 1
ATOM 3053 C CA . ILE D 1 9 ? 35.702 55.892 88.210 1.00 100.32 1 ILE D CA 1
ATOM 3054 C C . ILE D 1 9 ? 35.959 54.886 87.070 1.00 105.10 1 ILE D C 1
ATOM 3055 O O . ILE D 1 9 ? 36.939 54.131 87.115 1.00 106.60 1 ILE D O 1
ATOM 3060 N N . PRO D 1 10 ? 35.062 54.854 86.056 1.00 106.54 2 PRO D N 1
ATOM 3061 C CA . PRO D 1 10 ? 35.190 53.897 84.960 1.00 105.87 2 PRO D CA 1
ATOM 3062 C C . PRO D 1 10 ? 35.521 54.552 83.615 1.00 105.82 2 PRO D C 1
ATOM 3063 O O . PRO D 1 10 ? 35.884 55.733 83.567 1.00 107.73 2 PRO D O 1
ATOM 3067 N N . VAL D 1 11 ? 35.398 53.769 82.543 1.00 102.98 3 VAL D N 1
ATOM 3068 C CA . VAL D 1 11 ? 35.446 54.274 81.165 1.00 96.53 3 VAL D CA 1
ATOM 3069 C C . VAL D 1 11 ? 34.086 54.056 80.476 1.00 92.98 3 VAL D C 1
ATOM 3070 O O . VAL D 1 11 ? 33.412 53.052 80.736 1.00 95.63 3 VAL D O 1
ATOM 3074 N N . THR D 1 12 ? 33.674 55.004 79.629 1.00 83.46 4 THR D N 1
ATOM 3075 C CA . THR D 1 12 ? 32.477 54.830 78.784 1.00 73.56 4 THR D CA 1
ATOM 3076 C C . THR D 1 12 ? 32.761 55.123 77.311 1.00 67.93 4 THR D C 1
ATOM 3077 O O . THR D 1 12 ? 33.412 56.111 76.971 1.00 68.59 4 THR D O 1
ATOM 3081 N N . HIS D 1 13 ? 32.250 54.252 76.450 1.00 62.17 5 HIS D N 1
ATOM 3082 C CA . HIS D 1 13 ? 32.492 54.296 75.010 1.00 56.09 5 HIS D CA 1
ATOM 3083 C C . HIS D 1 13 ? 31.367 55.019 74.274 1.00 49.64 5 HIS D C 1
ATOM 3084 O O . HIS D 1 13 ? 30.197 54.708 74.473 1.00 48.74 5 HIS D O 1
ATOM 3091 N N . ILE D 1 14 ? 31.733 55.971 73.416 1.00 49.47 6 ILE D N 1
ATOM 3092 C CA . ILE D 1 14 ? 30.768 56.742 72.618 1.00 40.78 6 ILE D CA 1
ATOM 3093 C C . ILE D 1 14 ? 30.926 56.531 71.115 1.00 45.17 6 ILE D C 1
ATOM 3094 O O . ILE D 1 14 ? 32.037 56.410 70.603 1.00 49.68 6 ILE D O 1
ATOM 3099 N N . LYS D 1 15 ? 29.799 56.491 70.414 1.00 48.19 7 LYS D N 1
ATOM 3100 C CA . LYS D 1 15 ? 29.794 56.355 68.962 1.00 46.79 7 LYS D CA 1
ATOM 3101 C C . LYS D 1 15 ? 30.046 57.714 68.336 1.00 40.58 7 LYS D C 1
ATOM 3102 O O . LYS D 1 15 ? 29.367 58.676 68.676 1.00 43.18 7 LYS D O 1
ATOM 3108 N N . CYS D 1 16 ? 31.021 57.784 67.433 1.00 37.79 8 CYS D N 1
ATOM 3109 C CA . CYS D 1 16 ? 31.328 59.018 66.701 1.00 44.99 8 CYS D CA 1
ATOM 3110 C C . CYS D 1 16 ? 31.305 58.815 65.189 1.00 45.47 8 CYS D C 1
ATOM 3111 O O . CYS D 1 16 ? 31.579 57.721 64.689 1.00 38.12 8 CYS D O 1
ATOM 3114 N N . LEU D 1 17 ? 30.987 59.892 64.472 1.00 44.50 9 LEU D N 1
ATOM 3115 C CA . LEU D 1 17 ? 30.972 59.894 63.017 1.00 27.41 9 LEU D CA 1
ATOM 3116 C C . LEU D 1 17 ? 32.313 60.370 62.468 1.00 26.52 9 LEU D C 1
ATOM 3117 O O . LEU D 1 17 ? 32.759 61.468 62.779 1.00 23.28 9 LEU D O 1
ATOM 3122 N N . ARG D 1 18 ? 32.968 59.522 61.679 1.00 34.69 10 ARG D N 1
ATOM 3123 C CA . ARG D 1 18 ? 34.133 59.933 60.895 1.00 37.92 10 ARG D CA 1
ATOM 3124 C C . ARG D 1 18 ? 33.723 60.102 59.431 1.00 43.55 10 ARG D C 1
ATOM 3125 O O . ARG D 1 18 ? 33.326 59.145 58.760 1.00 47.10 10 ARG D O 1
ATOM 3133 N N . ILE D 1 19 ? 33.820 61.330 58.947 1.00 46.05 11 ILE D N 1
ATOM 3134 C CA . ILE D 1 19 ? 33.350 61.666 57.616 1.00 51.54 11 ILE D CA 1
ATOM 3135 C C . ILE D 1 19 ? 34.426 62.450 56.862 1.00 50.62 11 ILE D C 1
ATOM 3136 O O . ILE D 1 19 ? 34.529 63.675 56.987 1.00 46.86 11 ILE D O 1
ATOM 3141 N N . ASN D 1 20 ? 35.240 61.711 56.108 1.00 50.94 12 ASN D N 1
ATOM 3142 C CA . ASN D 1 20 ? 36.288 62.271 55.253 1.00 57.96 12 ASN D CA 1
ATOM 3143 C C . ASN D 1 20 ? 37.288 63.160 56.003 1.00 55.12 12 ASN D C 1
ATOM 3144 O O . ASN D 1 20 ? 37.289 64.390 55.850 1.00 48.14 12 ASN D O 1
ATOM 3149 N N . GLY D 1 21 ? 38.118 62.517 56.825 1.00 54.97 13 GLY D N 1
ATOM 3150 C CA . GLY D 1 21 ? 39.203 63.180 57.556 1.00 55.73 13 GLY D CA 1
ATOM 3151 C C . GLY D 1 21 ? 38.752 64.158 58.622 1.00 57.74 13 GLY D C 1
ATOM 3152 O O . GLY D 1 21 ? 39.465 65.110 58.948 1.00 64.98 13 GLY D O 1
ATOM 3153 N N . GLN D 1 22 ? 37.563 63.926 59.166 1.00 50.19 14 GLN D N 1
ATOM 3154 C CA . GLN D 1 22 ? 36.973 64.838 60.127 1.00 47.89 14 GLN D CA 1
ATOM 3155 C C . GLN D 1 22 ? 36.081 64.038 61.080 1.00 44.09 14 GLN D C 1
ATOM 3156 O O . GLN D 1 22 ? 35.288 63.209 60.636 1.00 50.85 14 GLN D O 1
ATOM 3162 N N . ILE D 1 23 ? 36.217 64.272 62.385 1.00 34.69 15 ILE D N 1
ATOM 3163 C CA . ILE D 1 23 ? 35.401 63.554 63.371 1.00 32.75 15 ILE D CA 1
ATOM 3164 C C . ILE D 1 23 ? 34.309 64.436 63.968 1.00 32.30 15 ILE D C 1
ATOM 3165 O O . ILE D 1 23 ? 34.566 65.556 64.389 1.00 37.65 15 ILE D O 1
ATOM 3170 N N . LYS D 1 24 ? 33.095 63.904 63.995 1.00 30.29 16 LYS D N 1
ATOM 3171 C CA . LYS D 1 24 ? 31.925 64.587 64.517 1.00 39.28 16 LYS D CA 1
ATOM 3172 C C . LYS D 1 24 ? 31.336 63.714 65.627 1.00 41.44 16 LYS D C 1
ATOM 3173 O O . LYS D 1 24 ? 30.746 62.667 65.348 1.00 54.04 16 LYS D O 1
ATOM 3179 N N . CYS D 1 25 ? 31.512 64.125 66.881 1.00 35.82 17 CYS D N 1
ATOM 3180 C CA . CYS D 1 25 ? 31.084 63.312 68.021 1.00 33.79 17 CYS D CA 1
ATOM 3181 C C . CYS D 1 25 ? 29.825 63.895 68.624 1.00 31.40 17 CYS D C 1
ATOM 3182 O O . CYS D 1 25 ? 28.935 63.175 69.086 1.00 30.82 17 CYS D O 1
ATOM 3185 N N . VAL D 1 26 ? 29.772 65.216 68.592 1.00 28.07 18 VAL D N 1
ATOM 3186 C CA . VAL D 1 26 ? 28.724 65.990 69.197 1.00 26.51 18 VAL D CA 1
ATOM 3187 C C . VAL D 1 26 ? 27.554 66.040 68.249 1.00 32.99 18 VAL D C 1
ATOM 3188 O O . VAL D 1 26 ? 27.719 66.411 67.089 1.00 43.37 18 VAL D O 1
ATOM 3192 N N . LYS D 1 27 ? 26.374 65.653 68.727 1.00 44.53 19 LYS D N 1
ATOM 3193 C CA . LYS D 1 27 ? 25.137 65.832 67.946 1.00 52.22 19 LYS D CA 1
ATOM 3194 C C . LYS D 1 27 ? 24.242 66.961 68.482 1.00 60.21 19 LYS D C 1
ATOM 3195 O O . LYS D 1 27 ? 23.469 66.756 69.419 1.00 70.04 19 LYS D O 1
ATOM 3201 N N . PRO D 1 28 ? 24.332 68.156 67.868 1.00 67.63 20 PRO D N 1
ATOM 3202 C CA . PRO D 1 28 ? 23.491 69.276 68.286 1.00 71.28 20 PRO D CA 1
ATOM 3203 C C . PRO D 1 28 ? 22.107 69.198 67.632 1.00 71.84 20 PRO D C 1
ATOM 3204 O O . PRO D 1 28 ? 21.975 69.427 66.422 1.00 72.51 20 PRO D O 1
ATOM 3208 N N . ILE D 1 29 ? 21.096 68.861 68.431 1.00 70.12 21 ILE D N 1
ATOM 3209 C CA . ILE D 1 29 ? 19.722 68.679 67.943 1.00 75.58 21 ILE D CA 1
ATOM 3210 C C . ILE D 1 29 ? 19.123 69.912 67.262 1.00 76.54 21 ILE D C 1
ATOM 3211 O O . ILE D 1 29 ? 19.460 71.050 67.602 1.00 73.26 21 ILE D O 1
ATOM 3216 N N . SER D 1 30 ? 18.223 69.667 66.309 1.00 79.70 22 SER D N 1
ATOM 3217 C CA . SER D 1 30 ? 17.808 70.698 65.360 1.00 82.22 22 SER D CA 1
ATOM 3218 C C . SER D 1 30 ? 16.305 70.742 64.990 1.00 86.78 22 SER D C 1
ATOM 3219 O O . SER D 1 30 ? 15.943 70.453 63.845 1.00 88.95 22 SER D O 1
ATOM 3222 N N . PRO D 1 31 ? 15.422 71.047 65.968 1.00 89.35 23 PRO D N 1
ATOM 3223 C CA . PRO D 1 31 ? 14.169 71.740 65.618 1.00 87.35 23 PRO D CA 1
ATOM 3224 C C . PRO D 1 31 ? 14.344 73.237 65.895 1.00 85.38 23 PRO D C 1
ATOM 3225 O O . PRO D 1 31 ? 14.332 73.670 67.052 1.00 78.25 23 PRO D O 1
ATOM 3229 N N . ASN D 1 32 ? 14.520 74.013 64.828 1.00 86.98 24 ASN D N 1
ATOM 3230 C CA . ASN D 1 32 ? 15.084 75.363 64.942 1.00 89.25 24 ASN D CA 1
ATOM 3231 C C . ASN D 1 32 ? 14.095 76.529 65.028 1.00 88.95 24 ASN D C 1
ATOM 3232 O O . ASN D 1 32 ? 14.499 77.697 64.995 1.00 94.03 24 ASN D O 1
ATOM 3237 N N . THR D 1 33 ? 12.808 76.226 65.140 1.00 81.14 25 THR D N 1
ATOM 3238 C CA . THR D 1 33 ? 11.844 77.276 65.420 1.00 75.69 25 THR D CA 1
ATOM 3239 C C . THR D 1 33 ? 11.671 77.396 66.938 1.00 70.55 25 THR D C 1
ATOM 3240 O O . THR D 1 33 ? 10.911 76.642 67.545 1.00 73.21 25 THR D O 1
ATOM 3244 N N . THR D 1 34 ? 12.419 78.316 67.548 1.00 60.38 26 THR D N 1
ATOM 3245 C CA . THR D 1 34 ? 12.220 78.677 68.951 1.00 49.06 26 THR D CA 1
ATOM 3246 C C . THR D 1 34 ? 11.420 79.988 69.022 1.00 47.12 26 THR D C 1
ATOM 3247 O O . THR D 1 34 ? 11.530 80.813 68.115 1.00 43.81 26 THR D O 1
ATOM 3251 N N . PRO D 1 35 ? 10.628 80.192 70.104 1.00 44.42 27 PRO D N 1
ATOM 3252 C CA . PRO D 1 35 ? 9.713 81.343 70.236 1.00 45.37 27 PRO D CA 1
ATOM 3253 C C . PRO D 1 35 ? 10.336 82.744 70.034 1.00 42.76 27 PRO D C 1
ATOM 3254 O O . PRO D 1 35 ? 9.731 83.597 69.369 1.00 34.75 27 PRO D O 1
ATOM 3258 N N . ALA D 1 36 ? 11.518 82.974 70.603 1.00 37.55 28 ALA D N 1
ATOM 3259 C CA . ALA D 1 36 ? 12.228 84.230 70.398 1.00 40.00 28 ALA D CA 1
ATOM 3260 C C . ALA D 1 36 ? 12.564 84.437 68.917 1.00 38.06 28 ALA D C 1
ATOM 3261 O O . ALA D 1 36 ? 12.345 85.524 68.373 1.00 38.79 28 ALA D O 1
ATOM 3263 N N . ALA D 1 37 ? 13.091 83.390 68.277 1.00 30.66 29 ALA D N 1
ATOM 3264 C CA . ALA D 1 37 ? 13.404 83.418 66.860 1.00 21.98 29 ALA D CA 1
ATOM 3265 C C . ALA D 1 37 ? 12.117 83.608 66.066 1.00 31.41 29 ALA D C 1
ATOM 3266 O O . ALA D 1 37 ? 12.037 84.483 65.215 1.00 41.28 29 ALA D O 1
ATOM 3268 N N . GLU D 1 38 ? 11.105 82.802 66.378 1.00 35.74 30 GLU D N 1
ATOM 3269 C CA . GLU D 1 38 ? 9.773 82.904 65.785 1.00 36.23 30 GLU D CA 1
ATOM 3270 C C . GLU D 1 38 ? 9.226 84.326 65.826 1.00 33.76 30 GLU D C 1
ATOM 3271 O O . GLU D 1 38 ? 8.643 84.788 64.848 1.00 33.49 30 GLU D O 1
ATOM 3277 N N . HIS D 1 39 ? 9.412 85.000 66.964 1.00 39.41 31 HIS D N 1
ATOM 3278 C CA . HIS D 1 39 ? 8.856 86.337 67.218 1.00 35.77 31 HIS D CA 1
ATOM 3279 C C . HIS D 1 39 ? 9.457 87.431 66.325 1.00 40.73 31 HIS D C 1
ATOM 3280 O O . HIS D 1 39 ? 8.722 88.142 65.634 1.00 41.93 31 HIS D O 1
ATOM 3287 N N . ILE D 1 40 ? 10.787 87.561 66.352 1.00 45.43 32 ILE D N 1
ATOM 3288 C CA . ILE D 1 40 ? 11.521 88.522 65.513 1.00 44.81 32 ILE D CA 1
ATOM 3289 C C . ILE D 1 40 ? 11.216 88.304 64.026 1.00 45.39 32 ILE D C 1
ATOM 3290 O O . ILE D 1 40 ? 11.019 89.256 63.272 1.00 46.05 32 ILE D O 1
ATOM 3295 N N . GLU D 1 41 ? 11.182 87.041 63.615 1.00 45.40 33 GLU D N 1
ATOM 3296 C CA . GLU D 1 41 ? 10.803 86.680 62.258 1.00 44.83 33 GLU D CA 1
ATOM 3297 C C . GLU D 1 41 ? 9.452 87.305 61.881 1.00 38.88 33 GLU D C 1
ATOM 3298 O O . GLU D 1 41 ? 9.338 87.945 60.833 1.00 30.94 33 GLU D O 1
ATOM 3304 N N . HIS D 1 42 ? 8.448 87.141 62.744 1.00 38.94 34 HIS D N 1
ATOM 3305 C CA . HIS D 1 42 ? 7.120 87.706 62.483 1.00 41.19 34 HIS D CA 1
ATOM 3306 C C . HIS D 1 42 ? 7.129 89.230 62.496 1.00 35.40 34 HIS D C 1
ATOM 3307 O O . HIS D 1 42 ? 6.488 89.851 61.664 1.00 27.84 34 HIS D O 1
ATOM 3314 N N . VAL D 1 43 ? 7.886 89.815 63.422 1.00 36.20 35 VAL D N 1
ATOM 3315 C CA . VAL D 1 43 ? 8.085 91.262 63.488 1.00 36.26 35 VAL D CA 1
ATOM 3316 C C . VAL D 1 43 ? 8.690 91.822 62.191 1.00 40.98 35 VAL D C 1
ATOM 3317 O O . VAL D 1 43 ? 8.237 92.846 61.677 1.00 43.68 35 VAL D O 1
ATOM 3321 N N . ARG D 1 44 ? 9.691 91.123 61.660 1.00 46.80 36 ARG D N 1
ATOM 3322 C CA . ARG D 1 44 ? 10.380 91.532 60.431 1.00 47.49 36 ARG D CA 1
ATOM 3323 C C . ARG D 1 44 ? 9.576 91.253 59.154 1.00 47.41 36 ARG D C 1
ATOM 3324 O O . ARG D 1 44 ? 9.987 91.644 58.064 1.00 51.15 36 ARG D O 1
ATOM 3332 N N . LYS D 1 45 ? 8.427 90.594 59.302 1.00 46.36 37 LYS D N 1
ATOM 3333 C CA . LYS D 1 45 ? 7.547 90.294 58.176 1.00 42.96 37 LYS D CA 1
ATOM 3334 C C . LYS D 1 45 ? 6.806 91.554 57.698 1.00 45.39 37 LYS D C 1
ATOM 3335 O O . LYS D 1 45 ? 6.379 91.648 56.543 1.00 45.24 37 LYS D O 1
ATOM 3341 N N . ASN D 1 46 ? 6.665 92.518 58.601 1.00 48.61 38 ASN D N 1
ATOM 3342 C CA . ASN D 1 46 ? 6.226 93.860 58.251 1.00 55.74 38 ASN D CA 1
ATOM 3343 C C . ASN D 1 46 ? 7.425 94.660 57.731 1.00 59.21 38 ASN D C 1
ATOM 3344 O O . ASN D 1 46 ? 8.427 94.788 58.439 1.00 65.01 38 ASN D O 1
ATOM 3349 N N . PRO D 1 47 ? 7.334 95.191 56.491 1.00 60.38 39 PRO D N 1
ATOM 3350 C CA . PRO D 1 47 ? 8.457 95.925 55.888 1.00 59.03 39 PRO D CA 1
ATOM 3351 C C . PRO D 1 47 ? 8.743 97.235 56.605 1.00 56.78 39 PRO D C 1
ATOM 3352 O O . PRO D 1 47 ? 9.875 97.714 56.595 1.00 55.35 39 PRO D O 1
ATOM 3356 N N . ARG D 1 48 ? 7.710 97.794 57.225 1.00 56.22 40 ARG D N 1
ATOM 3357 C CA . ARG D 1 48 ? 7.815 99.069 57.921 1.00 59.02 40 ARG D CA 1
ATOM 3358 C C . ARG D 1 48 ? 8.573 98.893 59.232 1.00 56.62 40 ARG D C 1
ATOM 3359 O O . ARG D 1 48 ? 9.396 99.735 59.608 1.00 58.94 40 ARG D O 1
ATOM 3367 N N . ARG D 1 49 ? 8.296 97.787 59.916 1.00 53.06 41 ARG D N 1
ATOM 3368 C CA . ARG D 1 49 ? 9.027 97.417 61.121 1.00 51.31 41 ARG D CA 1
ATOM 3369 C C . ARG D 1 49 ? 10.459 97.036 60.780 1.00 49.10 41 ARG D C 1
ATOM 3370 O O . ARG D 1 49 ? 11.398 97.453 61.466 1.00 49.74 41 ARG D O 1
ATOM 3378 N N . LYS D 1 50 ? 10.617 96.237 59.722 1.00 45.52 42 LYS D N 1
ATOM 3379 C CA . LYS D 1 50 ? 11.930 95.741 59.320 1.00 44.96 42 LYS D CA 1
ATOM 3380 C C . LYS D 1 50 ? 12.881 96.916 59.139 1.00 43.56 42 LYS D C 1
ATOM 3381 O O . LYS D 1 50 ? 13.991 96.922 59.681 1.00 42.24 42 LYS D O 1
ATOM 3387 N N . ALA D 1 51 ? 12.410 97.917 58.398 1.00 42.05 43 ALA D N 1
ATOM 3388 C CA . ALA D 1 51 ? 13.166 99.144 58.153 1.00 41.99 43 ALA D CA 1
ATOM 3389 C C . ALA D 1 51 ? 13.585 99.830 59.457 1.00 37.44 43 ALA D C 1
ATOM 3390 O O . ALA D 1 51 ? 14.767 100.123 59.665 1.00 37.81 43 ALA D O 1
ATOM 3392 N N . ALA D 1 52 ? 12.621 100.080 60.333 1.00 36.88 44 ALA D N 1
ATOM 3393 C CA . ALA D 1 52 ? 12.907 100.729 61.598 1.00 40.96 44 ALA D CA 1
ATOM 3394 C C . ALA D 1 52 ? 14.083 100.044 62.300 1.00 43.51 44 ALA D C 1
ATOM 3395 O O . ALA D 1 52 ? 15.029 100.709 62.732 1.00 48.08 44 ALA D O 1
ATOM 3405 N N . ASP D 1 54 ? 16.313 97.939 60.847 1.00 39.73 46 ASP D N 1
ATOM 3406 C CA . ASP D 1 54 ? 17.466 98.053 59.961 1.00 38.09 46 ASP D CA 1
ATOM 3407 C C . ASP D 1 54 ? 18.232 99.364 60.169 1.00 39.79 46 ASP D C 1
ATOM 3408 O O . ASP D 1 54 ? 19.463 99.351 60.264 1.00 38.28 46 ASP D O 1
ATOM 3413 N N . ARG D 1 55 ? 17.506 100.482 60.257 1.00 41.16 47 ARG D N 1
ATOM 3414 C CA . ARG D 1 55 ? 18.129 101.796 60.463 1.00 49.02 47 ARG D CA 1
ATOM 3415 C C . ARG D 1 55 ? 18.860 101.856 61.804 1.00 46.17 47 ARG D C 1
ATOM 3416 O O . ARG D 1 55 ? 19.946 102.439 61.913 1.00 39.39 47 ARG D O 1
ATOM 3424 N N . ALA D 1 56 ? 18.260 101.229 62.813 1.00 44.96 48 ALA D N 1
ATOM 3425 C CA . ALA D 1 56 ? 18.884 101.107 64.123 1.00 43.11 48 ALA D CA 1
ATOM 3426 C C . ALA D 1 56 ? 20.153 100.268 64.038 1.00 44.46 48 ALA D C 1
ATOM 3427 O O . ALA D 1 56 ? 21.192 100.659 64.583 1.00 50.92 48 ALA D O 1
ATOM 3429 N N . ALA D 1 57 ? 20.067 99.131 63.344 1.00 38.62 49 ALA D N 1
ATOM 3430 C CA . ALA D 1 57 ? 21.217 98.239 63.153 1.00 36.23 49 ALA D CA 1
ATOM 3431 C C . ALA D 1 57 ? 22.394 98.965 62.506 1.00 35.84 49 ALA D C 1
ATOM 3432 O O . ALA D 1 57 ? 23.539 98.783 62.918 1.00 39.79 49 ALA D O 1
ATOM 3434 N N . ALA D 1 58 ? 22.094 99.791 61.503 1.00 33.58 50 ALA D N 1
ATOM 3435 C CA . ALA D 1 58 ? 23.109 100.523 60.760 1.00 34.74 50 ALA D CA 1
ATOM 3436 C C . ALA D 1 58 ? 23.833 101.518 61.669 1.00 36.17 50 ALA D C 1
ATOM 3437 O O . ALA D 1 58 ? 25.064 101.579 61.692 1.00 38.53 50 ALA D O 1
ATOM 3439 N N . ARG D 1 59 ? 23.051 102.277 62.429 1.00 39.62 51 ARG D N 1
ATOM 3440 C CA . ARG D 1 59 ? 23.574 103.258 63.367 1.00 38.62 51 ARG D CA 1
ATOM 3441 C C . ARG D 1 59 ? 24.502 102.587 64.363 1.00 40.79 51 ARG D C 1
ATOM 3442 O O . ARG D 1 59 ? 25.574 103.109 64.658 1.00 49.19 51 ARG D O 1
ATOM 3450 N N . ILE D 1 60 ? 24.090 101.423 64.865 1.00 40.64 52 ILE D N 1
ATOM 3451 C CA . ILE D 1 60 ? 24.893 100.662 65.823 1.00 36.63 52 ILE D CA 1
ATOM 3452 C C . ILE D 1 60 ? 26.137 100.117 65.147 1.00 36.14 52 ILE D C 1
ATOM 3453 O O . ILE D 1 60 ? 27.207 100.100 65.753 1.00 42.29 52 ILE D O 1
ATOM 3458 N N . ALA D 1 61 ? 25.999 99.703 63.887 1.00 38.57 53 ALA D N 1
ATOM 3459 C CA . ALA D 1 61 ? 27.132 99.203 63.099 1.00 39.05 53 ALA D CA 1
ATOM 3460 C C . ALA D 1 61 ? 28.246 100.249 62.938 1.00 37.82 53 ALA D C 1
ATOM 3461 O O . ALA D 1 61 ? 29.431 99.904 62.899 1.00 35.83 53 ALA D O 1
ATOM 3463 N N . ASP D 1 62 ? 27.862 101.522 62.868 1.00 41.91 54 ASP D N 1
ATOM 3464 C CA . ASP D 1 62 ? 28.829 102.624 62.796 1.00 44.83 54 ASP D CA 1
ATOM 3465 C C . ASP D 1 62 ? 29.667 102.690 64.060 1.00 47.89 54 ASP D C 1
ATOM 3466 O O . ASP D 1 62 ? 30.895 102.772 64.003 1.00 50.60 54 ASP D O 1
ATOM 3471 N N . LYS D 1 63 ? 28.987 102.650 65.200 1.00 49.86 55 LYS D N 1
ATOM 3472 C CA . LYS D 1 63 ? 29.643 102.628 66.494 1.00 51.69 55 LYS D CA 1
ATOM 3473 C C . LYS D 1 63 ? 30.584 101.426 66.608 1.00 52.54 55 LYS D C 1
ATOM 3474 O O . LYS D 1 63 ? 31.650 101.527 67.225 1.00 57.22 55 LYS D O 1
ATOM 3480 N N . ILE D 1 64 ? 30.200 100.307 65.987 1.00 45.47 56 ILE D N 1
ATOM 3481 C CA . ILE D 1 64 ? 31.039 99.104 65.964 1.00 40.37 56 ILE D CA 1
ATOM 3482 C C . ILE D 1 64 ? 32.302 99.309 65.127 1.00 40.72 56 ILE D C 1
ATOM 3483 O O . ILE D 1 64 ? 33.397 98.966 65.570 1.00 41.63 56 ILE D O 1
ATOM 3488 N N . ALA D 1 65 ? 32.143 99.868 63.927 1.00 43.38 57 ALA D N 1
ATOM 3489 C CA . ALA D 1 65 ? 33.263 100.052 62.992 1.00 47.32 57 ALA D CA 1
ATOM 3490 C C . ALA D 1 65 ? 34.333 101.014 63.519 1.00 54.49 57 ALA D C 1
ATOM 3491 O O . ALA D 1 65 ? 35.535 100.734 63.422 1.00 57.63 57 ALA D O 1
ATOM 3493 N N . LEU D 1 66 ? 33.880 102.140 64.073 1.00 55.36 58 LEU D N 1
ATOM 3494 C CA . LEU D 1 66 ? 34.746 103.154 64.673 1.00 49.24 58 LEU D CA 1
ATOM 3495 C C . LEU D 1 66 ? 35.476 102.608 65.905 1.00 52.27 58 LEU D C 1
ATOM 3496 O O . LEU D 1 66 ? 36.680 102.815 66.074 1.00 48.29 58 LEU D O 1
ATOM 3501 N N . LYS D 1 67 ? 34.735 101.916 66.764 1.00 54.68 59 LYS D N 1
ATOM 3502 C CA . LYS D 1 67 ? 35.295 101.323 67.973 1.00 60.91 59 LYS D CA 1
ATOM 3503 C C . LYS D 1 67 ? 36.357 100.267 67.639 1.00 61.25 59 LYS D C 1
ATOM 3504 O O . LYS D 1 67 ? 37.341 100.131 68.361 1.00 66.07 59 LYS D O 1
ATOM 3510 N N . ALA D 1 68 ? 36.164 99.544 66.538 1.00 59.56 60 ALA D N 1
ATOM 3511 C CA . ALA D 1 68 ? 36.914 98.313 66.295 1.00 61.88 60 ALA D CA 1
ATOM 3512 C C . ALA D 1 68 ? 38.051 98.431 65.279 1.00 59.63 60 ALA D C 1
ATOM 3513 O O . ALA D 1 68 ? 38.793 97.466 65.063 1.00 64.42 60 ALA D O 1
ATOM 3515 N N . GLY D 1 69 ? 38.186 99.602 64.663 1.00 52.95 61 GLY D N 1
ATOM 3516 C CA . GLY D 1 69 ? 39.247 99.8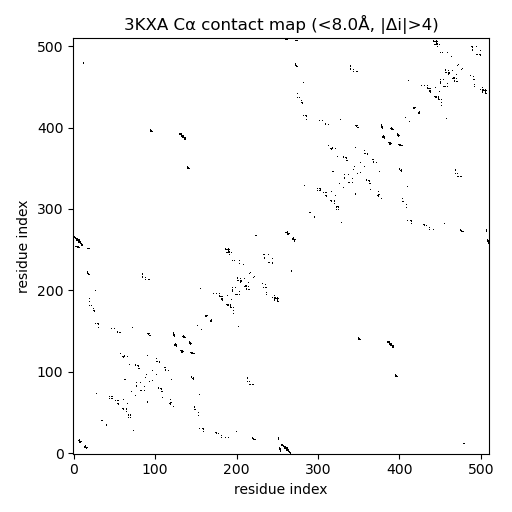30 63.689 1.00 50.36 61 GLY D CA 1
ATOM 3517 C C . GLY D 1 69 ? 38.747 100.001 62.266 1.00 51.31 61 GLY D C 1
ATOM 3518 O O . GLY D 1 69 ? 39.367 100.677 61.458 1.00 57.01 61 GLY D O 1
ATOM 3519 N N . GLY D 1 70 ? 37.618 99.380 61.962 1.00 52.92 62 GLY D N 1
ATOM 3520 C CA . GLY D 1 70 ? 37.021 99.415 60.630 1.00 46.43 62 GLY D CA 1
ATOM 3521 C C . GLY D 1 70 ? 35.886 98.403 60.588 1.00 51.45 62 GLY D C 1
ATOM 3522 O O . GLY D 1 70 ? 35.465 97.894 61.641 1.00 59.04 62 GLY D O 1
ATOM 3523 N N . GLU D 1 71 ? 35.394 98.094 59.388 1.00 39.49 63 GLU D N 1
ATOM 3524 C CA . GLU D 1 71 ? 34.303 97.131 59.236 1.00 37.19 63 GLU D CA 1
ATOM 3525 C C . GLU D 1 71 ? 34.668 95.753 59.783 1.00 38.29 63 GLU D C 1
ATOM 3526 O O . GLU D 1 71 ? 35.659 95.151 59.371 1.00 42.42 63 GLU D O 1
ATOM 3532 N N . THR D 1 72 ? 33.877 95.278 60.738 1.00 36.76 64 THR D N 1
ATOM 3533 C CA . THR D 1 72 ? 34.011 93.923 61.248 1.00 41.15 64 THR D CA 1
ATOM 3534 C C . THR D 1 72 ? 32.976 93.067 60.535 1.00 39.00 64 THR D C 1
ATOM 3535 O O . THR D 1 72 ? 32.136 93.597 59.804 1.00 40.60 64 THR D O 1
ATOM 3539 N N . PHE D 1 73 ? 33.025 91.755 60.746 1.00 32.63 65 PHE D N 1
ATOM 3540 C CA . PHE D 1 73 ? 32.079 90.877 60.091 1.00 32.13 65 PHE D CA 1
ATOM 3541 C C . PHE D 1 73 ? 30.647 91.135 60.549 1.00 35.78 65 PHE D C 1
ATOM 3542 O O . PHE D 1 73 ? 29.721 91.078 59.735 1.00 40.78 65 PHE D O 1
ATOM 3550 N N . VAL D 1 74 ? 30.471 91.395 61.846 1.00 34.57 66 VAL D N 1
ATOM 3551 C CA . VAL D 1 74 ? 29.159 91.722 62.412 1.00 31.46 66 VAL D CA 1
ATOM 3552 C C . VAL D 1 74 ? 28.695 93.057 61.847 1.00 31.89 66 VAL D C 1
ATOM 3553 O O . VAL D 1 74 ? 27.579 93.181 61.344 1.00 37.11 66 VAL D O 1
ATOM 3557 N N . SER D 1 75 ? 29.579 94.042 61.913 1.00 27.39 67 SER D N 1
ATOM 3558 C CA . SER D 1 75 ? 29.310 95.378 61.397 1.00 35.27 67 SER D CA 1
ATOM 3559 C C . SER D 1 75 ? 28.690 95.307 59.999 1.00 35.38 67 SER D C 1
ATOM 3560 O O . SER D 1 75 ? 27.605 95.845 59.757 1.00 36.23 67 SER D O 1
ATOM 3563 N N . LEU D 1 76 ? 29.385 94.611 59.102 1.00 32.17 68 LEU D N 1
ATOM 3564 C CA . LEU D 1 76 ? 28.974 94.454 57.716 1.00 27.92 68 LEU D CA 1
ATOM 3565 C C . LEU D 1 76 ? 27.612 93.794 57.605 1.00 24.72 68 LEU D C 1
ATOM 3566 O O . LEU D 1 76 ? 26.757 94.260 56.868 1.00 27.35 68 LEU D O 1
ATOM 3571 N N . ARG D 1 77 ? 27.419 92.710 58.345 1.00 26.14 69 ARG D N 1
ATOM 3572 C CA . ARG D 1 77 ? 26.141 92.014 58.369 1.00 30.88 69 ARG D CA 1
ATOM 3573 C C . ARG D 1 77 ? 24.997 92.960 58.733 1.00 31.02 69 ARG D C 1
ATOM 3574 O O . ARG D 1 77 ? 23.939 92.924 58.120 1.00 31.54 69 ARG D O 1
ATOM 3590 N N . LYS D 1 79 ? 24.872 96.361 58.488 1.00 35.87 71 LYS D N 1
ATOM 3591 C CA . LYS D 1 79 ? 24.635 97.420 57.498 1.00 34.80 71 LYS D CA 1
ATOM 3592 C C . LYS D 1 79 ? 23.817 96.943 56.302 1.00 28.87 71 LYS D C 1
ATOM 3593 O O . LYS D 1 79 ? 23.100 97.734 55.680 1.00 27.62 71 LYS D O 1
ATOM 3599 N N . LYS D 1 80 ? 23.912 95.653 55.997 1.00 24.26 72 LYS D N 1
ATOM 3600 C CA . LYS D 1 80 ? 23.128 95.062 54.913 1.00 29.73 72 LYS D CA 1
ATOM 3601 C C . LYS D 1 80 ? 21.724 94.632 55.379 1.00 32.03 72 LYS D C 1
ATOM 3602 O O . LYS D 1 80 ? 20.933 94.130 54.591 1.00 32.59 72 LYS D O 1
ATOM 3608 N N . GLY D 1 81 ? 21.424 94.822 56.661 1.00 32.70 73 GLY D N 1
ATOM 3609 C CA . GLY D 1 81 ? 20.103 94.510 57.198 1.00 30.85 73 GLY D CA 1
ATOM 3610 C C . GLY D 1 81 ? 19.792 93.036 57.424 1.00 28.64 73 GLY D C 1
ATOM 3611 O O . GLY D 1 81 ? 18.641 92.617 57.299 1.00 30.50 73 GLY D O 1
ATOM 3612 N N . PHE D 1 82 ? 20.810 92.253 57.768 1.00 26.05 74 PHE D N 1
ATOM 3613 C CA . PHE D 1 82 ? 20.637 90.831 58.101 1.00 26.32 74 PHE D CA 1
ATOM 3614 C C . PHE D 1 82 ? 20.822 90.573 59.591 1.00 25.58 74 PHE D C 1
ATOM 3615 O O . PHE D 1 82 ? 21.894 90.795 60.140 1.00 29.88 74 PHE D O 1
ATOM 3623 N N . THR D 1 83 ? 19.786 90.081 60.248 1.00 27.30 75 THR D N 1
ATOM 3624 C CA . THR D 1 83 ? 19.971 89.472 61.545 1.00 20.70 75 THR D CA 1
ATOM 3625 C C . THR D 1 83 ? 20.811 88.228 61.302 1.00 21.65 75 THR D C 1
ATOM 3626 O O . THR D 1 83 ? 20.779 87.651 60.215 1.00 19.09 75 THR D O 1
ATOM 3630 N N . GLN D 1 84 ? 21.556 87.817 62.315 1.00 24.18 76 GLN D N 1
ATOM 3631 C CA . GLN D 1 84 ? 22.320 86.585 62.272 1.00 21.60 76 GLN D CA 1
ATOM 3632 C C . GLN D 1 84 ? 21.476 85.408 61.741 1.00 24.61 76 GLN D C 1
ATOM 3633 O O . GLN D 1 84 ? 21.936 84.623 60.914 1.00 18.92 76 GLN D O 1
ATOM 3639 N N . SER D 1 85 ? 20.232 85.305 62.199 1.00 25.52 77 SER D N 1
ATOM 3640 C CA . SER D 1 85 ? 19.334 84.261 61.724 1.00 30.53 77 SER D CA 1
ATOM 3641 C C . SER D 1 85 ? 19.090 84.338 60.217 1.00 32.33 77 SER D C 1
ATOM 3642 O O . SER D 1 85 ? 19.155 83.323 59.521 1.00 35.67 77 SER D O 1
ATOM 3645 N N . GLU D 1 86 ? 18.813 85.550 59.734 1.00 34.18 78 GLU D N 1
ATOM 3646 C CA . GLU D 1 86 ? 18.534 85.805 58.324 1.00 30.27 78 GLU D CA 1
ATOM 3647 C C . GLU D 1 86 ? 19.732 85.503 57.438 1.00 28.43 78 GLU D C 1
ATOM 3648 O O . GLU D 1 86 ? 19.600 84.830 56.424 1.00 29.98 78 GLU D O 1
ATOM 3654 N N . LEU D 1 87 ? 20.900 86.001 57.830 1.00 31.63 79 LEU D N 1
ATOM 3655 C CA . LEU D 1 87 ? 22.137 85.723 57.102 1.00 33.21 79 LEU D CA 1
ATOM 3656 C C . LEU D 1 87 ? 22.479 84.235 57.072 1.00 35.73 79 LEU D C 1
ATOM 3657 O O . LEU D 1 87 ? 22.885 83.731 56.035 1.00 39.88 79 LEU D O 1
ATOM 3662 N N . ALA D 1 88 ? 22.320 83.542 58.203 1.00 43.91 80 ALA D N 1
ATOM 3663 C CA . ALA D 1 88 ? 22.556 82.082 58.277 1.00 44.57 80 ALA D CA 1
ATOM 3664 C C . ALA D 1 88 ? 21.686 81.310 57.285 1.00 39.45 80 ALA D C 1
ATOM 3665 O O . ALA D 1 88 ? 22.157 80.358 56.641 1.00 34.86 80 ALA D O 1
ATOM 3667 N N . THR D 1 89 ? 20.426 81.735 57.172 1.00 29.85 81 THR D N 1
ATOM 3668 C CA . THR D 1 89 ? 19.478 81.134 56.237 1.00 37.84 81 THR D CA 1
ATOM 3669 C C . THR D 1 89 ? 19.847 81.447 54.771 1.00 39.63 81 THR D C 1
ATOM 3670 O O . THR D 1 89 ? 19.890 80.552 53.932 1.00 40.10 81 THR D O 1
ATOM 3674 N N . ALA D 1 90 ? 20.137 82.713 54.495 1.00 35.50 82 ALA D N 1
ATOM 3675 C CA . ALA D 1 90 ? 20.583 83.169 53.189 1.00 32.69 82 ALA D CA 1
ATOM 3676 C C . ALA D 1 90 ? 21.863 82.485 52.683 1.00 34.63 82 ALA D C 1
ATOM 3677 O O . ALA D 1 90 ? 22.024 82.281 51.482 1.00 47.40 82 ALA D O 1
ATOM 3679 N N . ALA D 1 91 ? 22.775 82.137 53.582 1.00 31.82 83 ALA D N 1
ATOM 3680 C CA . ALA D 1 91 ? 24.087 81.617 53.174 1.00 32.76 83 ALA D CA 1
ATOM 3681 C C . ALA D 1 91 ? 24.217 80.083 53.291 1.00 37.67 83 ALA D C 1
ATOM 3682 O O . ALA D 1 91 ? 25.308 79.513 53.103 1.00 20.07 83 ALA D O 1
ATOM 3684 N N . GLY D 1 92 ? 23.096 79.425 53.594 1.00 40.92 84 GLY D N 1
ATOM 3685 C CA . GLY D 1 92 ? 23.058 77.967 53.694 1.00 42.07 84 GLY D CA 1
ATOM 3686 C C . GLY D 1 92 ? 23.930 77.452 54.819 1.00 38.51 84 GLY D C 1
ATOM 3687 O O . GLY D 1 92 ? 24.544 76.385 54.715 1.00 41.09 84 GLY D O 1
ATOM 3688 N N . LEU D 1 93 ? 23.981 78.227 55.895 1.00 37.53 85 LEU D N 1
ATOM 3689 C CA . LEU D 1 93 ? 24.791 77.895 57.061 1.00 36.99 85 LEU D CA 1
ATOM 3690 C C . LEU D 1 93 ? 23.934 77.695 58.306 1.00 33.36 85 LEU D C 1
ATOM 3691 O O . LEU D 1 93 ? 22.797 78.181 58.366 1.00 37.17 85 LEU D O 1
ATOM 3696 N N . PRO D 1 94 ? 24.474 76.959 59.293 1.00 28.33 86 PRO D N 1
ATOM 3697 C CA . PRO D 1 94 ? 23.818 76.843 60.587 1.00 33.12 86 PRO D CA 1
ATOM 3698 C C . PRO D 1 94 ? 24.173 78.050 61.460 1.00 34.05 86 PRO D C 1
ATOM 3699 O O . PRO D 1 94 ? 25.311 78.517 61.430 1.00 34.01 86 PRO D O 1
ATOM 3703 N N . GLN D 1 95 ? 23.193 78.540 62.218 1.00 31.62 87 GLN D N 1
ATOM 3704 C CA . GLN D 1 95 ? 23.316 79.764 63.006 1.00 21.43 87 GLN D CA 1
ATOM 3705 C C . GLN D 1 95 ? 24.369 79.670 64.120 1.00 22.07 87 GLN D C 1
ATOM 3706 O O . GLN D 1 95 ? 25.099 80.638 64.383 1.00 27.42 87 GLN D O 1
ATOM 3712 N N . PRO D 1 96 ? 24.446 78.520 64.793 1.00 20.14 88 PRO D N 1
ATOM 3713 C CA . PRO D 1 96 ? 25.576 78.300 65.695 1.00 25.29 88 PRO D CA 1
ATOM 3714 C C . PRO D 1 96 ? 26.937 78.504 65.019 1.00 28.61 88 PRO D C 1
ATOM 3715 O O . PRO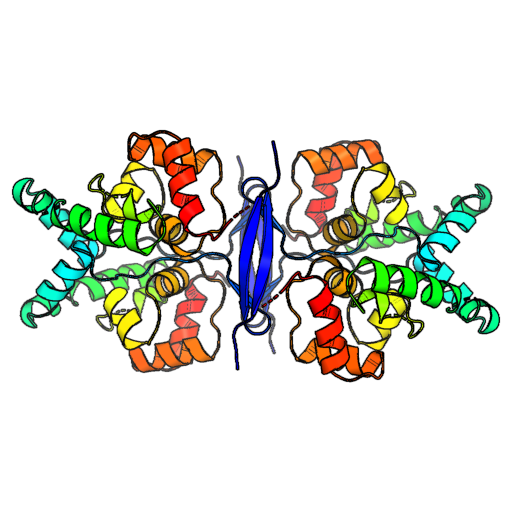 D 1 96 ? 27.805 79.172 65.585 1.00 31.14 88 PRO D O 1
ATOM 3719 N N . TYR D 1 97 ? 27.121 77.937 63.826 1.00 29.08 89 TYR D N 1
ATOM 3720 C CA . TYR D 1 97 ? 28.362 78.132 63.078 1.00 30.19 89 TYR D CA 1
ATOM 3721 C C . TYR D 1 97 ? 28.585 79.599 62.707 1.00 33.14 89 TYR D C 1
ATOM 3722 O O . TYR D 1 97 ? 29.723 80.098 62.759 1.00 32.22 89 TYR D O 1
ATOM 3731 N N . LEU D 1 98 ? 27.499 80.286 62.342 1.00 31.53 90 LEU D N 1
ATOM 3732 C CA . LEU D 1 98 ? 27.582 81.698 61.996 1.00 22.57 90 LEU D CA 1
ATOM 3733 C C . LEU D 1 98 ? 27.990 82.531 63.203 1.00 25.73 90 LEU D C 1
ATOM 3734 O O . LEU D 1 98 ? 28.844 83.410 63.077 1.00 32.07 90 LEU D O 1
ATOM 3739 N N . SER D 1 99 ? 27.403 82.241 64.367 1.00 25.82 91 SER D N 1
ATOM 3740 C CA . SER D 1 99 ? 27.801 82.899 65.625 1.00 28.86 91 SER D CA 1
ATOM 3741 C C . SER D 1 99 ? 29.300 82.743 65.915 1.00 31.76 91 SER D C 1
ATOM 3742 O O . SER D 1 99 ? 29.951 83.681 66.399 1.00 27.00 91 SER D O 1
ATOM 3745 N N . ARG D 1 100 ? 29.836 81.557 65.634 1.00 24.00 92 ARG D N 1
ATOM 3746 C CA . ARG D 1 100 ? 31.255 81.328 65.823 1.00 28.70 92 ARG D CA 1
ATOM 3747 C C . ARG D 1 100 ? 32.069 82.147 64.812 1.00 34.38 92 ARG D C 1
ATOM 3748 O O . ARG D 1 100 ? 33.144 82.658 65.148 1.00 36.31 92 ARG D O 1
ATOM 3756 N N . ILE D 1 101 ? 31.549 82.291 63.591 1.00 32.81 93 ILE D N 1
ATOM 3757 C CA . ILE D 1 101 ? 32.208 83.112 62.564 1.00 34.69 93 ILE D CA 1
ATOM 3758 C C . ILE D 1 101 ? 32.295 84.584 63.003 1.00 35.70 93 ILE D C 1
ATOM 3759 O O . ILE D 1 101 ? 33.302 85.256 62.761 1.00 34.12 93 ILE D O 1
ATOM 3764 N N . GLU D 1 102 ? 31.249 85.067 63.669 1.00 30.53 94 GLU D N 1
ATOM 3765 C CA . GLU D 1 102 ? 31.206 86.457 64.108 1.00 33.13 94 GLU D CA 1
ATOM 3766 C C . GLU D 1 102 ? 32.063 86.731 65.341 1.00 37.00 94 GLU D C 1
ATOM 3767 O O . GLU D 1 102 ? 32.529 87.853 65.529 1.00 41.17 94 GLU D O 1
ATOM 3773 N N . ASN D 1 103 ? 32.278 85.705 66.169 1.00 40.46 95 ASN D N 1
ATOM 3774 C CA . ASN D 1 103 ? 32.809 85.894 67.533 1.00 35.10 95 ASN D CA 1
ATOM 3775 C C . ASN D 1 103 ? 34.081 85.140 67.898 1.00 31.55 95 ASN D C 1
ATOM 3776 O O . ASN D 1 103 ? 34.980 85.695 68.524 1.00 29.73 95 ASN D O 1
ATOM 3781 N N . SER D 1 104 ? 34.135 83.871 67.516 1.00 38.23 96 SER D N 1
ATOM 3782 C CA . SER D 1 104 ? 35.129 82.939 68.042 1.00 38.56 96 SER D CA 1
ATOM 3783 C C . SER D 1 104 ? 36.224 82.623 67.014 1.00 45.33 96 SER D C 1
ATOM 3784 O O . SER D 1 104 ? 37.409 82.690 67.350 1.00 48.78 96 SER D O 1
ATOM 3787 N N . LYS D 1 105 ? 35.816 82.332 65.769 1.00 35.99 97 LYS D N 1
ATOM 3788 C CA . LYS D 1 105 ? 36.670 81.724 64.736 1.00 27.86 97 LYS D CA 1
ATOM 3789 C C . LYS D 1 105 ? 37.926 82.483 64.318 1.00 29.34 97 LYS D C 1
ATOM 3790 O O . LYS D 1 105 ? 37.948 83.715 64.277 1.00 28.37 97 LYS D O 1
ATOM 3796 N N . GLN D 1 106 ? 38.957 81.715 63.975 1.00 31.36 98 GLN D N 1
ATOM 3797 C CA . GLN D 1 106 ? 40.248 82.256 63.550 1.00 38.68 98 GLN D CA 1
ATOM 3798 C C . GLN D 1 106 ? 40.416 82.395 62.028 1.00 46.69 98 GLN D C 1
ATOM 3799 O O . GLN D 1 106 ? 41.138 83.279 61.558 1.00 49.76 98 GLN D O 1
ATOM 3805 N N . SER D 1 107 ? 39.758 81.525 61.263 1.00 52.00 99 SER D N 1
ATOM 3806 C CA . SER D 1 107 ? 39.735 81.651 59.797 1.00 50.42 99 SER D CA 1
ATOM 3807 C C . SER D 1 107 ? 3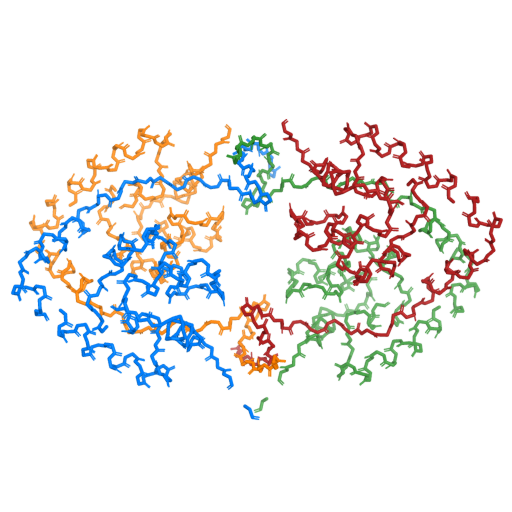8.428 81.155 59.158 1.00 47.48 99 SER D C 1
ATOM 3808 O O . SER D 1 107 ? 37.580 80.547 59.831 1.00 40.31 99 SER D O 1
ATOM 3811 N N . LEU D 1 108 ? 38.282 81.440 57.861 1.00 40.86 100 LEU D N 1
ATOM 3812 C CA . LEU D 1 108 ? 37.170 80.945 57.051 1.00 35.95 100 LEU D CA 1
ATOM 3813 C C . LEU D 1 108 ? 37.701 80.120 55.885 1.00 33.81 100 LEU D C 1
ATOM 3814 O O . LEU D 1 108 ? 38.674 80.515 55.241 1.00 38.70 100 LEU D O 1
ATOM 3819 N N . GLN D 1 109 ? 37.072 78.979 55.618 1.00 30.84 101 GLN D N 1
ATOM 3820 C CA . GLN D 1 109 ? 37.325 78.228 54.391 1.00 35.00 101 GLN D CA 1
ATOM 3821 C C . GLN D 1 109 ? 36.856 79.047 53.193 1.00 38.25 101 GLN D C 1
ATOM 3822 O O . GLN D 1 109 ? 35.933 79.868 53.310 1.00 38.88 101 GLN D O 1
ATOM 3828 N N . ASP D 1 110 ? 37.475 78.821 52.038 1.00 34.65 102 ASP D N 1
ATOM 3829 C CA . ASP D 1 110 ? 37.151 79.614 50.863 1.00 33.90 102 ASP D CA 1
ATOM 3830 C C . ASP D 1 110 ? 35.682 79.463 50.514 1.00 36.17 102 ASP D C 1
ATOM 3831 O O . ASP D 1 110 ? 35.016 80.452 50.214 1.00 39.94 102 ASP D O 1
ATOM 3836 N N . LYS D 1 111 ? 35.176 78.231 50.587 1.00 34.42 103 LYS D N 1
ATOM 3837 C CA . LYS D 1 111 ? 33.784 77.936 50.234 1.00 34.89 103 LYS D CA 1
ATOM 3838 C C . LYS D 1 111 ? 32.787 78.777 51.022 1.00 32.57 103 LYS D C 1
ATOM 3839 O O . LYS D 1 111 ? 31.781 79.219 50.487 1.00 41.62 103 LYS D O 1
ATOM 3845 N N . THR D 1 112 ? 33.090 78.995 52.298 1.00 38.53 104 THR D N 1
ATOM 3846 C CA . THR D 1 112 ? 32.265 79.795 53.211 1.00 38.34 104 THR D CA 1
ATOM 3847 C C . THR D 1 112 ? 32.256 81.293 52.857 1.00 37.88 104 THR D C 1
ATOM 3848 O O . THR D 1 112 ? 31.196 81.925 52.799 1.00 37.82 104 THR D O 1
ATOM 3852 N N . VAL D 1 113 ? 33.446 81.846 52.630 1.00 33.08 105 VAL D N 1
ATOM 3853 C CA . VAL D 1 113 ? 33.605 83.226 52.213 1.00 30.71 105 VAL D CA 1
ATOM 3854 C C . VAL D 1 113 ? 32.721 83.512 51.013 1.00 30.56 105 VAL D C 1
ATOM 3855 O O . VAL D 1 113 ? 32.114 84.581 50.915 1.00 31.42 105 VAL D O 1
ATOM 3859 N N . GLN D 1 114 ? 32.638 82.538 50.115 1.00 25.09 106 GLN D N 1
ATOM 3860 C CA . GLN D 1 114 ? 31.871 82.696 48.893 1.00 29.27 106 GLN D CA 1
ATOM 3861 C C . GLN D 1 114 ? 30.380 82.628 49.186 1.00 30.78 106 GLN D C 1
ATOM 3862 O O . GLN D 1 114 ? 29.622 83.517 48.765 1.00 32.33 106 GLN D O 1
ATOM 3868 N N . LYS D 1 115 ? 29.971 81.604 49.941 1.00 25.48 107 LYS D N 1
ATOM 3869 C CA . LYS D 1 115 ? 28.578 81.482 50.383 1.00 23.98 107 LYS D CA 1
ATOM 3870 C C . LYS D 1 115 ? 28.115 82.789 51.028 1.00 25.52 107 LYS D C 1
ATOM 3871 O O . LYS D 1 115 ? 26.998 83.265 50.752 1.00 23.35 107 LYS D O 1
ATOM 3877 N N . LEU D 1 116 ? 28.989 83.360 51.868 1.00 15.79 108 LEU D N 1
ATOM 3878 C CA . LEU D 1 116 ? 28.678 84.560 52.625 1.00 23.11 108 LEU D CA 1
ATOM 3879 C C . LEU D 1 116 ? 28.658 85.799 51.737 1.00 29.77 108 LEU D C 1
ATOM 3880 O O . LEU D 1 116 ? 27.784 86.670 51.878 1.00 19.50 108 LEU D O 1
ATOM 3885 N N . ALA D 1 117 ? 29.627 85.868 50.823 1.00 30.93 109 ALA D N 1
ATOM 3886 C CA . ALA D 1 117 ? 29.734 86.989 49.892 1.00 27.73 109 ALA D CA 1
ATOM 3887 C C . ALA D 1 117 ? 28.480 87.082 49.036 1.00 24.24 109 ALA D C 1
ATOM 3888 O O . ALA D 1 117 ? 27.961 88.172 48.806 1.00 24.49 109 ALA D O 1
ATOM 3890 N N . ASN D 1 118 ? 27.998 85.927 48.580 1.00 24.99 110 ASN D N 1
ATOM 3891 C CA . ASN D 1 118 ? 26.786 85.854 47.767 1.00 31.55 110 ASN D CA 1
ATOM 3892 C C . ASN D 1 118 ? 25.555 86.280 48.544 1.00 33.13 110 ASN D C 1
ATOM 3893 O O . ASN D 1 118 ? 24.721 87.014 48.023 1.00 31.03 110 ASN D O 1
ATOM 3898 N N . ALA D 1 119 ? 25.452 85.810 49.789 1.00 35.18 111 ALA D N 1
ATOM 3899 C CA . ALA D 1 119 ? 24.310 86.119 50.647 1.00 35.01 111 ALA D CA 1
ATOM 3900 C C . ALA D 1 119 ? 24.154 87.626 50.854 1.00 35.43 111 ALA D C 1
ATOM 3901 O O . ALA D 1 119 ? 23.040 88.169 50.775 1.00 31.66 111 ALA D O 1
ATOM 3903 N N . LEU D 1 120 ? 25.289 88.279 51.095 1.00 32.33 112 LEU D N 1
ATOM 3904 C CA . LEU D 1 120 ? 25.355 89.701 51.374 1.00 31.51 112 LEU D CA 1
ATOM 3905 C C . LEU D 1 120 ? 25.526 90.530 50.112 1.00 35.32 112 LEU D C 1
ATOM 3906 O O . LEU D 1 120 ? 25.404 91.764 50.158 1.00 39.57 112 LEU D O 1
ATOM 3911 N N . GLY D 1 121 ? 25.844 89.863 49.000 1.00 30.02 113 GLY D N 1
ATOM 3912 C CA . GLY D 1 121 ? 26.104 90.542 47.726 1.00 26.06 113 GLY D CA 1
ATOM 3913 C C . GLY D 1 121 ? 27.260 91.539 47.767 1.00 27.67 113 GLY D C 1
ATOM 3914 O O . GLY D 1 121 ? 27.122 92.690 47.338 1.00 24.97 113 GLY D O 1
ATOM 3915 N N . VAL D 1 122 ? 28.395 91.098 48.303 1.00 26.48 114 VAL D N 1
ATOM 3916 C CA . VAL D 1 122 ? 29.625 91.894 48.334 1.00 27.01 114 VAL D CA 1
ATOM 3917 C C . VAL D 1 122 ? 30.776 90.997 47.875 1.00 29.12 114 VAL D C 1
ATOM 3918 O O . VAL D 1 122 ? 30.601 89.783 47.767 1.00 40.48 114 VAL D O 1
ATOM 3922 N N . SER D 1 123 ? 31.945 91.573 47.618 1.00 25.35 115 SER D N 1
ATOM 3923 C CA . SER D 1 123 ? 33.097 90.784 47.163 1.00 27.00 115 SER D CA 1
ATOM 3924 C C . SER D 1 123 ? 33.666 89.900 48.267 1.00 27.99 115 SER D C 1
ATOM 3925 O O . SER D 1 123 ? 33.449 90.183 49.444 1.00 35.01 115 SER D O 1
ATOM 3928 N N . PRO D 1 124 ? 34.377 88.813 47.889 1.00 29.23 116 PRO D N 1
ATOM 3929 C CA . PRO D 1 124 ? 35.189 88.015 48.806 1.00 24.37 116 PRO D CA 1
ATOM 3930 C C . PRO D 1 124 ? 36.169 88.862 49.605 1.00 25.53 116 PRO D C 1
ATOM 3931 O O . PRO D 1 124 ? 36.322 88.633 50.807 1.00 21.66 116 PRO D O 1
ATOM 3935 N N . LEU D 1 125 ? 36.815 89.829 48.943 1.00 26.23 117 LEU D N 1
ATOM 3936 C CA . LEU D 1 125 ? 37.735 90.754 49.613 1.00 23.54 117 LEU D CA 1
ATOM 3937 C C . LEU D 1 125 ? 37.061 91.498 50.744 1.00 25.15 117 LEU D C 1
ATOM 3938 O O . LEU D 1 125 ? 37.639 91.614 51.822 1.00 35.09 117 LEU D O 1
ATOM 3943 N N . GLU D 1 126 ? 35.846 91.992 50.507 1.00 20.52 118 GLU D N 1
ATOM 3944 C CA . GLU D 1 126 ? 35.098 92.666 51.563 1.00 28.70 118 GLU D CA 1
ATOM 3945 C C . GLU D 1 126 ? 34.864 91.763 52.761 1.00 27.75 118 GLU D C 1
ATOM 3946 O O . GLU D 1 126 ? 35.237 92.113 53.885 1.00 32.55 118 GLU D O 1
ATOM 3952 N N . VAL D 1 127 ? 34.265 90.598 52.511 1.00 27.73 119 VAL D N 1
ATOM 3953 C CA . VAL D 1 127 ? 34.089 89.581 53.547 1.00 30.26 119 VAL D CA 1
ATOM 3954 C C . VAL D 1 127 ? 35.411 89.308 54.300 1.00 28.35 119 VAL D C 1
ATOM 3955 O O . VAL D 1 127 ? 35.476 89.419 55.515 1.00 32.92 119 VAL D O 1
ATOM 3959 N N . ARG D 1 128 ? 36.467 88.986 53.573 1.00 25.69 120 ARG D N 1
ATOM 3960 C CA . ARG D 1 128 ? 37.729 88.681 54.211 1.00 22.43 120 ARG D CA 1
ATOM 3961 C C . ARG D 1 128 ? 38.272 89.858 54.990 1.00 27.85 120 ARG D C 1
ATOM 3962 O O . ARG D 1 128 ? 38.702 89.681 56.132 1.00 37.04 120 ARG D O 1
ATOM 3970 N N . ALA D 1 129 ? 38.230 91.054 54.401 1.00 22.67 121 ALA D N 1
ATOM 3971 C CA . ALA D 1 129 ? 38.740 92.260 55.070 1.00 17.52 121 ALA D CA 1
ATOM 3972 C C . ALA D 1 129 ? 38.023 92.515 56.392 1.00 22.30 121 ALA D C 1
ATOM 3973 O O . ALA D 1 129 ? 38.647 92.925 57.365 1.00 26.42 121 ALA D O 1
ATOM 3975 N N . ALA D 1 130 ? 36.712 92.273 56.405 1.00 22.90 122 ALA D N 1
ATOM 3976 C CA . ALA D 1 130 ? 35.880 92.463 57.573 1.00 18.53 122 ALA D CA 1
ATOM 3977 C C . ALA D 1 130 ? 36.268 91.478 58.673 1.00 27.32 122 ALA D C 1
ATOM 3978 O O . ALA D 1 130 ? 36.525 91.871 59.815 1.00 32.37 122 ALA D O 1
ATOM 3980 N N . PHE D 1 131 ? 36.301 90.196 58.318 1.00 24.96 123 PHE D N 1
ATOM 3981 C CA . PHE D 1 131 ? 36.707 89.140 59.219 1.00 25.43 123 PHE D CA 1
ATOM 3982 C C . PHE D 1 131 ? 38.054 89.471 59.888 1.00 32.16 123 PHE D C 1
ATOM 3983 O O . PHE D 1 131 ? 38.180 89.396 61.118 1.00 27.76 123 PHE D O 1
ATOM 3991 N N . GLU D 1 132 ? 39.037 89.869 59.078 1.00 32.87 124 GLU D N 1
ATOM 3992 C CA . GLU D 1 132 ? 40.401 90.186 59.565 1.00 38.91 124 GLU D CA 1
ATOM 3993 C C . GLU D 1 132 ? 40.519 91.397 60.495 1.00 38.93 124 GLU D C 1
ATOM 3994 O O . GLU D 1 132 ? 41.610 91.667 61.004 1.00 32.51 124 GLU D O 1
ATOM 4000 N N . ARG D 1 133 ? 39.414 92.120 60.706 1.00 37.70 125 ARG D N 1
ATOM 4001 C CA . ARG D 1 133 ? 39.403 93.278 61.608 1.00 34.97 125 ARG D CA 1
ATOM 4002 C C . ARG D 1 133 ? 39.299 92.852 63.083 1.00 34.50 125 ARG D C 1
ATOM 4003 O O . ARG D 1 133 ? 39.384 93.695 63.987 1.00 42.61 125 ARG D O 1
ATOM 4011 N N . ARG D 1 134 ? 39.112 91.546 63.312 1.00 22.47 126 ARG D N 1
ATOM 4012 C CA . ARG D 1 134 ? 39.183 90.958 64.640 1.00 10.63 126 ARG D CA 1
ATOM 4013 C C . ARG D 1 134 ? 40.638 90.808 65.100 1.00 18.24 126 ARG D C 1
ATOM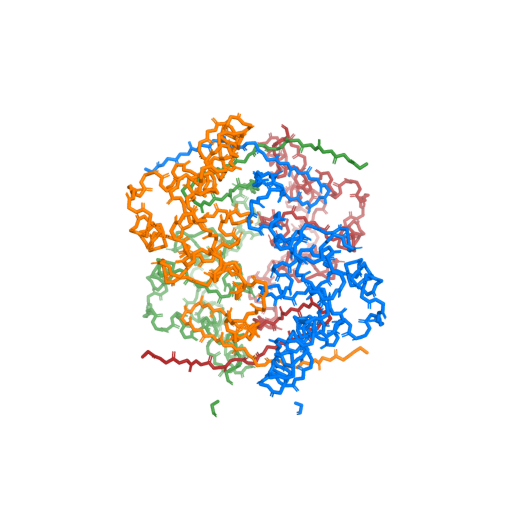 4014 O O . ARG D 1 134 ? 40.895 90.348 66.205 1.00 31.37 126 ARG D O 1
ATOM 4022 N N . TYR D 1 135 ? 41.593 91.182 64.262 1.00 21.70 127 TYR D N 1
ATOM 4023 C CA . TYR D 1 135 ? 42.995 91.152 64.682 1.00 31.41 127 TYR D CA 1
ATOM 4024 C C . TYR D 1 135 ? 43.627 92.541 64.798 1.00 33.63 127 TYR D C 1
ATOM 4025 O O . TYR D 1 135 ? 43.025 93.557 64.406 1.00 35.23 127 TYR D O 1
ATOM 4034 N N . GLU D 1 136 ? 44.840 92.560 65.348 1.00 27.19 128 GLU D N 1
ATOM 4035 C CA . GLU D 1 136 ? 45.620 93.769 65.524 1.00 33.91 128 GLU D CA 1
ATOM 4036 C C . GLU D 1 136 ? 46.954 93.580 64.811 1.00 41.63 128 GLU D C 1
ATOM 4037 O O . GLU D 1 136 ? 47.845 92.906 65.336 1.00 41.37 128 GLU D O 1
ATOM 4043 N N . TYR D 1 137 ? 47.081 94.154 63.613 1.00 44.28 129 TYR D N 1
ATOM 4044 C CA . TYR D 1 137 ? 48.298 94.021 62.808 1.00 43.75 129 TYR D CA 1
ATOM 4045 C C . TYR D 1 137 ? 49.297 95.113 63.155 1.00 50.89 129 TYR D C 1
ATOM 4046 O O . TYR D 1 137 ? 48.997 96.004 63.950 1.00 48.78 129 TYR D O 1
#